Protein AF-0000000087125336 (afdb_homodimer)

Sequence (628 aa):
METSGNKIRKLEFLLAEALEHKADCIVTCGGIQSNHCRATAAVARMLGLDSYLLLRTNKPDEDPGLVGNVLFDRMLDANLIQMSRQEYGKYGSEAMIKRTCDRLKQEGRRPYAIPVGGSNGLGTWGYIQAIDEINSQLKDYDLPVTDIAFACGSGGTAAGIGLGSYLYAKAHPNSALNFDAKIPAHAYIVCDNDEYFHGYIDNKILPAMGAPSDISSRQFLQITNAQGTGYARSTKQELEYIYNVSRTTGVLMDPVYSGKALFHLIRELNDAPEKFVGKTILFVHTGGQFGMYDKVDALQEVIRQDQVNHFEMEMETSGNKIRKLEFLLAEALEHKADCIVTCGGIQSNHCRATAAVARMLGLDSYLLLRTNKPDEDPGLVGNVLFDRMLDANLIQMSRQEYGKYGSEAMIKRTCDRLKQEGRRPYAIPVGGSNGLGTWGYIQAIDEINSQLKDYDLPVTDIAFACGSGGTAAGIGLGSYLYAKAHPNSALNFDAKIPAHAYIVCDNDEYFHGYIDNKILPAMGAPSDISSRQFLQITNAQGTGYARSTKQELEYIYNVSRTTGVLMDPVYSGKALFHLIRELNDAPEKFVGKTILFVHTGGQFGMYDKVDALQEVIRQDQVNHFEME

Foldseek 3Di:
DQQDFQLVLLVVQQVVVCVVLVFQEEEEEEAPQDSNQSNNLVVCLVVNHEYEYEHEDQCQPDDPPCAQSNVSCVVSPHHYHYDYPVVCVVQPRVRVSVVVCVVVVVVVGGYRYAYYSSAFQRSLVSLLVVLVVVVVVCVVVVPLAQAEFWEDEPQSNQLNPQVSLVVVCVVPVPHSPHLPPHQRYEYEYQDDDDVVNQCCSLPTHCVRNVHDNPDGSVSHYHYDYQNVVHALDADLVLLLQQVVCCVVPVDHAASGTLSSRVVVVVVCCVVPVVVAVPHHYHYDRRDSRSSVRVCVVSNVVNDDDVVDDDDDPD/DQQDFQLVLLVVQQVVVCVVLVFQAEEEEEAPQDSNQSNNLVVCLVVNHEYEYEHEDQCQPDDPPCAQSNVSCVVSPHHYHYDYPVVCVVQPRVRVRVVVCVVVVVVVGGYRYAYYSSAFQRSLVSLLVVLVVVVVVCVVVVPLAQAEFWEDEPQSNQLNPQVSLVVVCVVPVPHSPHLPPHQRYEYEYQDDDDVVNQCCSLPTHCVRNVHDNPDGSVSHYDYHYQNVVHALDADLVLLLQQVVCCVVPVDHAASGTLSSRVVVVVVCCVVPVVVAVPHHYHYDRRDSRSSVRVCVVSNVVNDDDVVDDDDDPD

Secondary structure (DSSP, 8-state):
-TT-SSTHHHHHHHHHHHHHTT-SEEEEEEETT-HHHHHHHHHHHHTT-EEEEEEE-S-TTS---S-THHHHHHHTT-EEEEE-HHHHHHH-HHHHHHHHHHHHHHTT--EEE--GGG-SHHHHHHHHHHHHHHHHHHHHHT----EEEEEESSSHHHHHHHHHHHHHHHH-TT-SS--SSS--EEEEESSS-HHHHHHHIIIIIHHHHT--TT--GGGT-EEEE--TTSTT---HHHHHHHHHHHHHHS----TTTHHHHHHHHHHHHHH-GGGGTT--EEE-----GGGGGGGHHHHHTTS-STTEEE----/-TT-SSHHHHHHHHHHHHHHTT-SEEEEEEETT-HHHHHHHHHHHHTT-EEEEEEE-S-TTS---S-THHHHHHHTT-EEEEE-HHHHHHH-HHHHHHHHHHHHHHTT--EEE--GGG-SHHHHHHHHHHHHHHHHHHHHHT----EEEEEESSSHHHHHHHHHHHHHHHH-TT-SS--SSS--EEEEESSS-HHHHHHHIIIIIHHHHT--TT--GGGT-EEEE--TTSTT---HHHHHHHHHHHHHHS----TTTHHHHHHHHHHHHHH-GGGGTT--EEE-----GGGGGGGHHHHHTTS-STTEEE----

InterPro domains:
  IPR001926 Tryptophan synthase beta chain-like, PALP domain [PF00291] (3-287)
  IPR027278 1-aminocyclopropane-1-carboxylate deaminase/D-cysteine desulfhydrase [PIRSF006278] (2-305)
  IPR027278 1-aminocyclopropane-1-carboxylate deaminase/D-cysteine desulfhydrase [PTHR43780] (1-302)
  IPR036052 Tryptophan synthase beta chain-like, PALP domain superfamily [G3DSA:3.40.50.1100] (2-290)
  IPR036052 Tryptophan synthase beta chain-like, PALP domain superfamily [G3DSA:3.40.50.1100] (6-116)
  IPR036052 Tryptophan synthase beta chain-like, PALP domain superfamily [SSF53686] (3-293)

Nearest PDB structures (foldseek):
  7ysk-assembly1_B  TM=8.934E-01  e=4.212E-24  Pectobacterium atrosepticum SCRI1043
  7ysl-assembly1_B  TM=8.784E-01  e=4.755E-24  Pectobacterium atrosepticum SCRI1043
  4d9f-assembly2_C  TM=8.718E-01  e=2.294E-22  Salmonella enterica subsp. enterica serovar Typhimurium
  1tzm-assembly1_C  TM=8.442E-01  e=1.409E-19  Pseudomonas sp. ACP
  1tzk-assembly1_C  TM=8.545E-01  e=8.159E-19  Pseudomonas sp. ACP

Solvent-accessible surface area (backbone atoms only — not comparable to full-atom values): 31850 Å² total; per-residue (Å²): 115,64,51,62,47,53,51,48,44,20,43,57,48,47,50,53,50,32,54,74,69,63,38,51,26,37,34,36,39,40,48,59,58,24,61,44,49,25,28,48,26,28,54,30,18,55,70,72,26,44,30,38,35,38,22,35,33,97,56,40,89,48,82,80,68,59,46,38,32,32,35,53,29,52,43,32,57,26,32,37,29,21,30,36,59,66,56,44,70,72,60,32,69,68,52,51,49,50,52,52,41,51,54,40,40,76,72,72,47,40,60,34,82,38,57,50,65,40,35,38,25,65,15,19,49,30,27,35,51,46,37,55,50,49,51,52,49,32,60,76,66,69,52,75,43,33,29,40,36,33,40,26,79,58,41,21,64,43,47,10,43,18,52,31,46,48,53,48,24,71,74,33,79,84,44,58,43,45,66,85,88,46,60,35,26,38,31,22,26,24,54,91,50,61,68,56,47,47,47,45,35,49,70,48,23,38,54,63,60,65,50,64,86,88,62,49,51,79,68,26,44,39,71,42,90,33,26,83,86,30,66,79,40,73,51,71,66,55,52,44,49,36,40,47,46,10,46,65,50,34,50,80,52,8,64,51,40,36,27,31,24,50,52,46,50,51,49,45,48,71,76,42,45,79,80,51,66,94,58,35,74,44,71,55,77,52,45,46,59,47,46,44,57,74,40,40,76,65,45,62,74,62,49,77,69,85,36,62,44,64,66,70,95,124,116,64,53,60,46,53,50,48,43,20,45,57,48,47,51,53,50,31,54,74,70,61,38,52,26,38,35,37,38,40,48,61,59,23,61,44,48,24,28,47,27,27,54,29,17,56,70,72,27,45,31,38,37,38,23,35,33,96,53,42,89,49,84,81,69,60,47,38,33,31,32,54,28,52,43,31,58,28,32,37,28,22,30,35,61,66,55,47,70,72,59,33,69,69,53,52,49,50,53,51,41,52,52,40,40,74,72,74,46,40,60,33,83,41,56,51,66,40,35,39,25,64,15,20,51,29,28,36,51,45,39,54,50,50,52,51,49,31,60,75,65,68,52,75,44,33,27,40,34,32,41,27,78,57,42,22,63,44,47,11,45,18,50,31,45,47,53,47,24,72,74,33,78,84,42,56,43,45,65,86,88,43,58,35,26,37,31,22,24,23,54,92,50,61,68,56,45,46,48,44,36,48,70,48,25,37,54,63,61,65,49,63,87,87,62,50,49,78,69,25,45,39,69,41,89,32,26,85,87,30,66,82,41,72,52,72,67,56,51,42,49,36,41,49,45,10,44,64,49,35,51,79,52,7,64,51,41,36,26,30,25,51,54,47,50,52,48,43,48,68,76,42,43,78,81,50,66,94,56,34,72,43,72,54,78,51,47,46,61,47,46,42,58,74,38,41,76,66,45,60,75,60,50,78,70,83,36,63,44,63,65,69,94,125

Radius of gyration: 25.59 Å; Cα contacts (8 Å, |Δi|>4): 1234; chains: 2; bounding box: 62×72×63 Å

pLDDT: mean 95.14, std 4.06, range [75.38, 98.88]

Structure (mmCIF, N/CA/C/O backbone):
data_AF-0000000087125336-model_v1
#
loop_
_entity.id
_entity.type
_entity.pdbx_description
1 polymer 'Tryptophan synthase beta chain-like PALP domain-containing protein'
#
loop_
_atom_site.group_PDB
_atom_site.id
_atom_site.type_symbol
_atom_site.label_atom_id
_atom_site.label_alt_id
_atom_site.label_comp_id
_atom_site.label_asym_id
_atom_site.label_entity_id
_atom_site.label_seq_id
_atom_site.pdbx_PDB_ins_code
_atom_site.Cartn_x
_atom_site.Cartn_y
_atom_site.Cartn_z
_atom_site.occupancy
_atom_site.B_iso_or_equiv
_atom_site.auth_seq_id
_atom_site.auth_comp_id
_atom_site.auth_asym_id
_atom_site.auth_atom_id
_atom_site.pdbx_PDB_model_num
ATOM 1 N N . MET A 1 1 ? 5.145 -0.164 1.237 1 75.44 1 MET A N 1
ATOM 2 C CA . MET A 1 1 ? 4.195 -0.16 0.129 1 75.44 1 MET A CA 1
ATOM 3 C C . MET A 1 1 ? 4.789 -0.847 -1.098 1 75.44 1 MET A C 1
ATOM 5 O O . MET A 1 1 ? 4.133 -1.678 -1.727 1 75.44 1 MET A O 1
ATOM 9 N N . GLU A 1 2 ? 6.043 -0.709 -1.263 1 76.56 2 GLU A N 1
ATOM 10 C CA . GLU A 1 2 ? 6.707 -1.238 -2.451 1 76.56 2 GLU A CA 1
ATOM 11 C C . GLU A 1 2 ? 6.684 -2.764 -2.465 1 76.56 2 GLU A C 1
ATOM 13 O O . GLU A 1 2 ? 6.566 -3.379 -3.527 1 76.56 2 GLU A O 1
ATOM 18 N N . THR A 1 3 ? 6.668 -3.287 -1.229 1 79.38 3 THR A N 1
ATOM 19 C CA . THR A 1 3 ? 6.738 -4.742 -1.14 1 79.38 3 THR A CA 1
ATOM 20 C C . THR A 1 3 ? 5.391 -5.324 -0.725 1 79.38 3 THR A C 1
ATOM 22 O O . THR A 1 3 ? 5.316 -6.465 -0.263 1 79.38 3 THR A O 1
ATOM 25 N N . SER A 1 4 ? 4.418 -4.527 -0.866 1 80.62 4 SER A N 1
ATOM 26 C CA . SER A 1 4 ? 3.105 -4.977 -0.412 1 80.62 4 SER A CA 1
ATOM 27 C C . SER A 1 4 ? 2.658 -6.227 -1.164 1 80.62 4 SER A C 1
ATOM 29 O O . SER A 1 4 ? 3.084 -6.461 -2.297 1 80.62 4 SER A O 1
ATOM 31 N N . GLY A 1 5 ? 1.872 -7.031 -0.489 1 80.88 5 GLY A N 1
ATOM 32 C CA . GLY A 1 5 ? 1.334 -8.25 -1.074 1 80.88 5 GLY A CA 1
ATOM 33 C C . GLY A 1 5 ? 2.012 -9.508 -0.565 1 80.88 5 GLY A C 1
ATOM 34 O O . GLY A 1 5 ? 2.76 -9.461 0.415 1 80.88 5 GLY A O 1
ATOM 35 N N . ASN A 1 6 ? 1.763 -10.523 -1.231 1 87.81 6 ASN A N 1
ATOM 36 C CA . ASN A 1 6 ? 2.143 -11.836 -0.717 1 87.81 6 ASN A CA 1
ATOM 37 C C . ASN A 1 6 ? 3.475 -12.297 -1.299 1 87.81 6 ASN A C 1
ATOM 39 O O . ASN A 1 6 ? 4.074 -13.25 -0.801 1 87.81 6 ASN A O 1
ATOM 43 N N . LYS A 1 7 ? 3.971 -11.539 -2.238 1 91.5 7 LYS A N 1
ATOM 44 C CA . LYS A 1 7 ? 5.133 -12.023 -2.977 1 91.5 7 LYS A CA 1
ATOM 45 C C . LYS A 1 7 ? 6.398 -11.945 -2.129 1 91.5 7 LYS A C 1
ATOM 47 O O . LYS A 1 7 ? 7.363 -12.68 -2.373 1 91.5 7 LYS A O 1
ATOM 52 N N . ILE A 1 8 ? 6.367 -11.125 -1.152 1 94.5 8 ILE A N 1
ATOM 53 C CA . ILE A 1 8 ? 7.531 -10.914 -0.298 1 94.5 8 ILE A CA 1
ATOM 54 C C . ILE A 1 8 ? 7.844 -12.195 0.467 1 94.5 8 ILE A C 1
ATOM 56 O O . ILE A 1 8 ? 9 -12.469 0.794 1 94.5 8 ILE A O 1
ATOM 60 N N . ARG A 1 9 ? 6.887 -13 0.737 1 96.88 9 ARG A N 1
ATOM 61 C CA . ARG A 1 9 ? 7.078 -14.234 1.497 1 96.88 9 ARG A CA 1
ATOM 62 C C . ARG A 1 9 ? 8.016 -15.188 0.765 1 96.88 9 ARG A C 1
ATOM 64 O O . ARG A 1 9 ? 8.836 -15.859 1.39 1 96.88 9 ARG A O 1
ATOM 71 N N . LYS A 1 10 ? 7.879 -15.25 -0.592 1 98 10 LYS A N 1
ATOM 72 C CA . LYS A 1 10 ? 8.75 -16.109 -1.389 1 98 10 LYS A CA 1
ATOM 73 C C . LYS A 1 10 ? 10.109 -15.438 -1.624 1 98 10 LYS A C 1
ATOM 75 O O . LYS A 1 10 ? 11.141 -16.109 -1.583 1 98 10 LYS A O 1
ATOM 80 N N . LEU A 1 11 ? 10.07 -14.156 -1.799 1 98.12 11 LEU A N 1
ATOM 81 C CA . LEU A 1 11 ? 11.266 -13.406 -2.156 1 98.12 11 LEU A CA 1
ATOM 82 C C . LEU A 1 11 ? 12.273 -13.406 -1.011 1 98.12 11 LEU A C 1
ATOM 84 O O . LEU A 1 11 ? 13.477 -13.305 -1.239 1 98.12 11 LEU A O 1
ATOM 88 N N . GLU A 1 12 ? 11.781 -13.516 0.256 1 97.56 12 GLU A N 1
ATOM 89 C CA . GLU A 1 12 ? 12.688 -13.578 1.398 1 97.56 12 GLU A CA 1
ATOM 90 C C . GLU A 1 12 ? 13.695 -14.711 1.243 1 97.56 12 GLU A C 1
ATOM 92 O O . GLU A 1 12 ? 14.891 -14.531 1.491 1 97.56 12 GLU A O 1
ATOM 97 N N . PHE A 1 13 ? 13.305 -15.828 0.784 1 98.31 13 PHE A N 1
ATOM 98 C CA . PHE A 1 13 ? 14.172 -16.984 0.615 1 98.31 13 PHE A CA 1
ATOM 99 C C . PHE A 1 13 ? 14.984 -16.875 -0.665 1 98.31 13 PHE A C 1
ATOM 101 O O . PHE A 1 13 ? 16.188 -17.172 -0.671 1 98.31 13 PHE A O 1
ATOM 108 N N . LEU A 1 14 ? 14.344 -16.453 -1.692 1 98.69 14 LEU A N 1
ATOM 109 C CA . LEU A 1 14 ? 14.992 -16.406 -3 1 98.69 14 LEU A CA 1
ATOM 110 C C . LEU A 1 14 ? 16.141 -15.391 -3.008 1 98.69 14 LEU A C 1
ATOM 112 O O . LEU A 1 14 ? 17.219 -15.68 -3.52 1 98.69 14 LEU A O 1
ATOM 116 N N . LEU A 1 15 ? 15.906 -14.234 -2.408 1 98.38 15 LEU A N 1
ATOM 117 C CA . LEU A 1 15 ? 16.938 -13.211 -2.438 1 98.38 15 LEU A CA 1
ATOM 118 C C . LEU A 1 15 ? 18.047 -13.523 -1.427 1 98.38 15 LEU A C 1
ATOM 120 O O . LEU A 1 15 ? 19.188 -13.109 -1.604 1 98.38 15 LEU A O 1
ATOM 124 N N . ALA A 1 16 ? 17.703 -14.234 -0.316 1 98.44 16 ALA A N 1
ATOM 125 C CA . ALA A 1 16 ? 18.766 -14.734 0.553 1 98.44 16 ALA A CA 1
ATOM 126 C C . ALA A 1 16 ? 19.734 -15.625 -0.222 1 98.44 16 ALA A C 1
ATOM 128 O O . ALA A 1 16 ? 20.953 -15.516 -0.062 1 98.44 16 ALA A O 1
ATOM 129 N N . GLU A 1 17 ? 19.172 -16.5 -1.052 1 98.62 17 GLU A N 1
ATOM 130 C CA . GLU A 1 17 ? 20.016 -17.359 -1.874 1 98.62 17 GLU A CA 1
ATOM 131 C C . GLU A 1 17 ? 20.812 -16.531 -2.895 1 98.62 17 GLU A C 1
ATOM 133 O O . GLU A 1 17 ? 21.984 -16.828 -3.154 1 98.62 17 GLU A O 1
ATOM 138 N N . ALA A 1 18 ? 20.141 -15.562 -3.498 1 98.75 18 ALA A N 1
ATOM 139 C CA . ALA A 1 18 ? 20.828 -14.703 -4.453 1 98.75 18 ALA A CA 1
ATOM 140 C C . ALA A 1 18 ? 22.062 -14.062 -3.83 1 98.75 18 ALA A C 1
ATOM 142 O O . ALA A 1 18 ? 23.125 -14.016 -4.453 1 98.75 18 ALA A O 1
ATOM 143 N N . LEU A 1 19 ? 21.953 -13.578 -2.613 1 98.56 19 LEU A N 1
ATOM 144 C CA . LEU A 1 19 ? 23.062 -12.969 -1.905 1 98.56 19 LEU A CA 1
ATOM 145 C C . LEU A 1 19 ? 24.156 -13.992 -1.618 1 98.56 19 LEU A C 1
ATOM 147 O O . LEU A 1 19 ? 25.344 -13.688 -1.73 1 98.56 19 LEU A O 1
ATOM 151 N N . GLU A 1 20 ? 23.734 -15.172 -1.21 1 98.44 20 GLU A N 1
ATOM 152 C CA . GLU A 1 20 ? 24.688 -16.25 -0.956 1 98.44 20 GLU A CA 1
ATOM 153 C C . GLU A 1 20 ? 25.5 -16.562 -2.203 1 98.44 20 GLU A C 1
ATOM 155 O O . GLU A 1 20 ? 26.688 -16.891 -2.107 1 98.44 20 GLU A O 1
ATOM 160 N N . HIS A 1 21 ? 24.875 -16.453 -3.352 1 98.25 21 HIS A N 1
ATOM 161 C CA . HIS A 1 21 ? 25.531 -16.719 -4.629 1 98.25 21 HIS A CA 1
ATOM 162 C C . HIS A 1 21 ? 26.297 -15.492 -5.121 1 98.25 21 HIS A C 1
ATOM 164 O O . HIS A 1 21 ? 26.859 -15.508 -6.223 1 98.25 21 HIS A O 1
ATOM 170 N N . LYS A 1 22 ? 26.281 -14.391 -4.352 1 98.44 22 LYS A N 1
ATOM 171 C CA . LYS A 1 22 ? 26.969 -13.141 -4.664 1 98.44 22 LYS A CA 1
ATOM 172 C C . LYS A 1 22 ? 26.469 -12.547 -5.977 1 98.44 22 LYS A C 1
ATOM 174 O O . LYS A 1 22 ? 27.25 -12.016 -6.766 1 98.44 22 LYS A O 1
ATOM 179 N N . ALA A 1 23 ? 25.156 -12.75 -6.219 1 98.81 23 ALA A N 1
ATOM 180 C CA . ALA A 1 23 ? 24.547 -12.148 -7.398 1 98.81 23 ALA A CA 1
ATOM 181 C C . ALA A 1 23 ? 24.609 -10.625 -7.336 1 98.81 23 ALA A C 1
ATOM 183 O O . ALA A 1 23 ? 24.609 -10.039 -6.246 1 98.81 23 ALA A O 1
ATOM 184 N N . ASP A 1 24 ? 24.672 -9.992 -8.555 1 98.81 24 ASP A N 1
ATOM 185 C CA . ASP A 1 24 ? 24.641 -8.531 -8.562 1 98.81 24 ASP A CA 1
ATOM 186 C C . ASP A 1 24 ? 23.375 -8.016 -9.266 1 98.81 24 ASP A C 1
ATOM 188 O O . ASP A 1 24 ? 23.141 -6.809 -9.328 1 98.81 24 ASP A O 1
ATOM 192 N N . CYS A 1 25 ? 22.594 -8.961 -9.797 1 98.81 25 CYS A N 1
ATOM 193 C CA . CYS A 1 25 ? 21.312 -8.586 -10.383 1 98.81 25 CYS A CA 1
ATOM 194 C C . CYS A 1 25 ? 20.359 -9.773 -10.398 1 98.81 25 CYS A C 1
ATOM 196 O O . CYS A 1 25 ? 20.781 -10.922 -10.281 1 98.81 25 CYS A O 1
ATOM 198 N N . ILE A 1 26 ? 19.094 -9.453 -10.469 1 98.88 26 ILE A N 1
ATOM 199 C CA . ILE A 1 26 ? 18.016 -10.445 -10.477 1 98.88 26 ILE A CA 1
ATOM 200 C C . ILE A 1 26 ? 17.297 -10.414 -11.828 1 98.88 26 ILE A C 1
ATOM 202 O O . ILE A 1 26 ? 17.047 -9.344 -12.383 1 98.88 26 ILE A O 1
ATOM 206 N N . VAL A 1 27 ? 16.984 -11.602 -12.414 1 98.88 27 VAL A N 1
ATOM 207 C CA . VAL A 1 27 ? 16.203 -11.734 -13.633 1 98.88 27 VAL A CA 1
ATOM 208 C C . VAL A 1 27 ? 14.914 -12.5 -13.344 1 98.88 27 VAL A C 1
ATOM 210 O O . VAL A 1 27 ? 14.953 -13.594 -12.773 1 98.88 27 VAL A O 1
ATOM 213 N N . THR A 1 28 ? 13.828 -11.914 -13.641 1 98.75 28 THR A N 1
ATOM 214 C CA . THR A 1 28 ? 12.555 -12.602 -13.461 1 98.75 28 THR A CA 1
ATOM 215 C C . THR A 1 28 ? 11.547 -12.156 -14.516 1 98.75 28 THR A C 1
ATOM 217 O O . THR A 1 28 ? 11.883 -11.391 -15.422 1 98.75 28 THR A O 1
ATOM 220 N N . CYS A 1 29 ? 10.32 -12.719 -14.484 1 97.94 29 CYS A N 1
ATOM 221 C CA . CYS A 1 29 ? 9.359 -12.461 -15.547 1 97.94 29 CYS A CA 1
ATOM 222 C C . CYS A 1 29 ? 7.941 -12.383 -14.984 1 97.94 29 CYS A C 1
ATOM 224 O O . CYS A 1 29 ? 7.676 -12.859 -13.883 1 97.94 29 CYS A O 1
ATOM 226 N N . GLY A 1 30 ? 7.062 -11.742 -15.711 1 97.12 30 GLY A N 1
ATOM 227 C CA . GLY A 1 30 ? 5.648 -11.609 -15.391 1 97.12 30 GLY A CA 1
ATOM 228 C C . GLY A 1 30 ? 4.887 -10.766 -16.406 1 97.12 30 GLY A C 1
ATOM 229 O O . GLY A 1 30 ? 5.414 -10.438 -17.469 1 97.12 30 GLY A O 1
ATOM 230 N N . GLY A 1 31 ? 3.617 -10.539 -16.125 1 96.06 31 GLY A N 1
ATOM 231 C CA . GLY A 1 31 ? 2.869 -9.578 -16.922 1 96.06 31 GLY A CA 1
ATOM 232 C C . GLY A 1 31 ? 3.297 -8.141 -16.672 1 96.06 31 GLY A C 1
ATOM 233 O O . GLY A 1 31 ? 3.994 -7.852 -15.703 1 96.06 31 GLY A O 1
ATOM 234 N N . ILE A 1 32 ? 2.854 -7.254 -17.5 1 96.88 32 ILE A N 1
ATOM 235 C CA . ILE A 1 32 ? 3.254 -5.852 -17.438 1 96.88 32 ILE A CA 1
ATOM 236 C C . ILE A 1 32 ? 2.854 -5.258 -16.094 1 96.88 32 ILE A C 1
ATOM 238 O O . ILE A 1 32 ? 3.537 -4.379 -15.562 1 96.88 32 ILE A O 1
ATOM 242 N N . GLN A 1 33 ? 1.795 -5.789 -15.438 1 96.5 33 GLN A N 1
ATOM 243 C CA . GLN A 1 33 ? 1.33 -5.309 -14.141 1 96.5 33 GLN A CA 1
ATOM 244 C C . GLN A 1 33 ? 1.644 -6.316 -13.039 1 96.5 33 GLN A C 1
ATOM 246 O O . GLN A 1 33 ? 0.897 -6.43 -12.062 1 96.5 33 GLN A O 1
ATOM 251 N N . SER A 1 34 ? 2.736 -7.02 -13.188 1 96.62 34 SER A N 1
ATOM 252 C CA . SER A 1 34 ? 3.08 -8.102 -12.266 1 96.62 34 SER A CA 1
ATOM 253 C C . SER A 1 34 ? 3.42 -7.562 -10.883 1 96.62 34 SER A C 1
ATOM 255 O O . SER A 1 34 ? 4.379 -6.801 -10.727 1 96.62 34 SER A O 1
ATOM 257 N N . ASN A 1 35 ? 2.666 -8.086 -9.859 1 96.5 35 ASN A N 1
ATOM 258 C CA . ASN A 1 35 ? 3.01 -7.809 -8.469 1 96.5 35 ASN A CA 1
ATOM 259 C C . ASN A 1 35 ? 4.371 -8.391 -8.102 1 96.5 35 ASN A C 1
ATOM 261 O O . ASN A 1 35 ? 5.133 -7.773 -7.355 1 96.5 35 ASN A O 1
ATOM 265 N N . HIS A 1 36 ? 4.672 -9.523 -8.602 1 97.62 36 HIS A N 1
ATOM 266 C CA . HIS A 1 36 ? 5.93 -10.211 -8.344 1 97.62 36 HIS A CA 1
ATOM 267 C C . HIS A 1 36 ? 7.117 -9.398 -8.828 1 97.62 36 HIS A C 1
ATOM 269 O O . HIS A 1 36 ? 8.102 -9.227 -8.109 1 97.62 36 HIS A O 1
ATOM 275 N N . CYS A 1 37 ? 7.008 -8.898 -10.055 1 98.25 37 CYS A N 1
ATOM 276 C CA . CYS A 1 37 ? 8.109 -8.133 -10.633 1 98.25 37 CYS A CA 1
ATOM 277 C C . CYS A 1 37 ? 8.328 -6.84 -9.852 1 98.25 37 CYS A C 1
ATOM 279 O O . CYS A 1 37 ? 9.469 -6.48 -9.555 1 98.25 37 CYS A O 1
ATOM 281 N N . ARG A 1 38 ? 7.25 -6.207 -9.477 1 97.69 38 ARG A N 1
ATOM 282 C CA . ARG A 1 38 ? 7.355 -4.996 -8.664 1 97.69 38 ARG A CA 1
ATOM 283 C C . ARG A 1 38 ? 8.039 -5.289 -7.336 1 97.69 38 ARG A C 1
ATOM 285 O O . ARG A 1 38 ? 8.969 -4.578 -6.938 1 97.69 38 ARG A O 1
ATOM 292 N N . ALA A 1 39 ? 7.574 -6.285 -6.664 1 97.81 39 ALA A N 1
ATOM 293 C CA . ALA A 1 39 ? 8.148 -6.645 -5.371 1 97.81 39 ALA A CA 1
ATOM 294 C C . ALA A 1 39 ? 9.617 -7.031 -5.512 1 97.81 39 ALA A C 1
ATOM 296 O O . ALA A 1 39 ? 10.445 -6.676 -4.668 1 97.81 39 ALA A O 1
ATOM 297 N N . THR A 1 40 ? 9.914 -7.762 -6.594 1 98.62 40 THR A N 1
ATOM 298 C CA . THR A 1 40 ? 11.297 -8.164 -6.848 1 98.62 40 THR A CA 1
ATOM 299 C C . THR A 1 40 ? 12.188 -6.945 -7.055 1 98.62 40 THR A C 1
ATOM 301 O O . THR A 1 40 ? 13.273 -6.855 -6.477 1 98.62 40 THR A O 1
ATOM 304 N N . ALA A 1 41 ? 11.703 -6.016 -7.848 1 98.25 41 ALA A N 1
ATOM 305 C CA . ALA A 1 41 ? 12.477 -4.793 -8.086 1 98.25 41 ALA A CA 1
ATOM 306 C C . ALA A 1 41 ? 12.734 -4.047 -6.777 1 98.25 41 ALA A C 1
ATOM 308 O O . ALA A 1 41 ? 13.844 -3.566 -6.543 1 98.25 41 ALA A O 1
ATOM 309 N N . ALA A 1 42 ? 11.727 -3.998 -5.961 1 97.38 42 ALA A N 1
ATOM 310 C CA . ALA A 1 42 ? 11.836 -3.273 -4.699 1 97.38 42 ALA A CA 1
ATOM 311 C C . ALA A 1 42 ? 12.867 -3.92 -3.783 1 97.38 42 ALA A C 1
ATOM 313 O O . ALA A 1 42 ? 13.789 -3.252 -3.311 1 97.38 42 ALA A O 1
ATOM 314 N N . VAL A 1 43 ? 12.781 -5.219 -3.561 1 97.62 43 VAL A N 1
ATOM 315 C CA . VAL A 1 43 ? 13.672 -5.906 -2.631 1 97.62 43 VAL A CA 1
ATOM 316 C C . VAL A 1 43 ? 15.094 -5.926 -3.191 1 97.62 43 VAL A C 1
ATOM 318 O O . VAL A 1 43 ? 16.062 -5.77 -2.445 1 97.62 43 VAL A O 1
ATOM 321 N N . ALA A 1 44 ? 15.148 -6.141 -4.48 1 98.25 44 ALA A N 1
ATOM 322 C CA . ALA A 1 44 ? 16.469 -6.109 -5.105 1 98.25 44 ALA A CA 1
ATOM 323 C C . ALA A 1 44 ? 17.156 -4.773 -4.855 1 98.25 44 ALA A C 1
ATOM 325 O O . ALA A 1 44 ? 18.312 -4.734 -4.418 1 98.25 44 ALA A O 1
ATOM 326 N N . ARG A 1 45 ? 16.453 -3.684 -5.07 1 97.81 45 ARG A N 1
ATOM 327 C CA . ARG A 1 45 ? 17.047 -2.357 -4.879 1 97.81 45 ARG A CA 1
ATOM 328 C C . ARG A 1 45 ? 17.438 -2.143 -3.422 1 97.81 45 ARG A C 1
ATOM 330 O O . ARG A 1 45 ? 18.516 -1.6 -3.139 1 97.81 45 ARG A O 1
ATOM 337 N N . MET A 1 46 ? 16.688 -2.588 -2.525 1 96.88 46 MET A N 1
ATOM 338 C CA . MET A 1 46 ? 16.984 -2.471 -1.102 1 96.88 46 MET A CA 1
ATOM 339 C C . MET A 1 46 ? 18.281 -3.203 -0.753 1 96.88 46 MET A C 1
ATOM 341 O O . MET A 1 46 ? 18.984 -2.809 0.17 1 96.88 46 MET A O 1
ATOM 345 N N . LEU A 1 47 ? 18.547 -4.215 -1.495 1 97.5 47 LEU A N 1
ATOM 346 C CA . LEU A 1 47 ? 19.719 -5.051 -1.222 1 97.5 47 LEU A CA 1
ATOM 347 C C . LEU A 1 47 ? 20.891 -4.633 -2.084 1 97.5 47 LEU A C 1
ATOM 349 O O . LEU A 1 47 ? 21.953 -5.281 -2.059 1 97.5 47 LEU A O 1
ATOM 353 N N . GLY A 1 48 ? 20.688 -3.613 -2.9 1 97.5 48 GLY A N 1
ATOM 354 C CA . GLY A 1 48 ? 21.781 -3.105 -3.732 1 97.5 48 GLY A CA 1
ATOM 355 C C . GLY A 1 48 ? 21.953 -3.891 -5.016 1 97.5 48 GLY A C 1
ATOM 356 O O . GLY A 1 48 ? 23.047 -3.887 -5.602 1 97.5 48 GLY A O 1
ATOM 357 N N . LEU A 1 49 ? 20.938 -4.617 -5.457 1 98.5 49 LEU A N 1
ATOM 358 C CA . LEU A 1 49 ? 20.984 -5.414 -6.68 1 98.5 49 LEU A CA 1
ATOM 359 C C . LEU A 1 49 ? 20.188 -4.738 -7.793 1 98.5 49 LEU A C 1
ATOM 361 O O . LEU A 1 49 ? 19.188 -4.07 -7.527 1 98.5 49 LEU A O 1
ATOM 365 N N . ASP A 1 50 ? 20.578 -4.949 -9.039 1 98.5 50 ASP A N 1
ATOM 366 C CA . ASP A 1 50 ? 19.766 -4.535 -10.18 1 98.5 50 ASP A CA 1
ATOM 367 C C . ASP A 1 50 ? 18.703 -5.578 -10.5 1 98.5 50 ASP A C 1
ATOM 369 O O . ASP A 1 50 ? 18.781 -6.719 -10.047 1 98.5 50 ASP A O 1
ATOM 373 N N . SER A 1 51 ? 17.703 -5.141 -11.195 1 98.69 51 SER A N 1
ATOM 374 C CA . SER A 1 51 ? 16.672 -6.094 -11.594 1 98.69 51 SER A CA 1
ATOM 375 C C . SER A 1 51 ? 16.359 -5.98 -13.086 1 98.69 51 SER A C 1
ATOM 377 O O . SER A 1 51 ? 16.375 -4.879 -13.641 1 98.69 51 SER A O 1
ATOM 379 N N . TYR A 1 52 ? 16.203 -7.074 -13.703 1 98.88 52 TYR A N 1
ATOM 380 C CA . TYR A 1 52 ? 15.758 -7.242 -15.078 1 98.88 52 TYR A CA 1
ATOM 381 C C . TYR A 1 52 ? 14.422 -7.977 -15.125 1 98.88 52 TYR A C 1
ATOM 383 O O . TYR A 1 52 ? 14.344 -9.156 -14.781 1 98.88 52 TYR A O 1
ATOM 391 N N . LEU A 1 53 ? 13.438 -7.258 -15.539 1 98.81 53 LEU A N 1
ATOM 392 C CA . LEU A 1 53 ? 12.07 -7.77 -15.531 1 98.81 53 LEU A CA 1
ATOM 393 C C . LEU A 1 53 ? 11.586 -8.047 -16.953 1 98.81 53 LEU A C 1
ATOM 395 O O . LEU A 1 53 ? 11.406 -7.121 -17.734 1 98.81 53 LEU A O 1
ATOM 399 N N . LEU A 1 54 ? 11.445 -9.305 -17.281 1 98.62 54 LEU A N 1
ATOM 400 C CA . LEU A 1 54 ? 10.805 -9.688 -18.547 1 98.62 54 LEU A CA 1
ATOM 401 C C . LEU A 1 54 ? 9.289 -9.562 -18.422 1 98.62 54 LEU A C 1
ATOM 403 O O . LEU A 1 54 ? 8.648 -10.359 -17.734 1 98.62 54 LEU A O 1
ATOM 407 N N . LEU A 1 55 ? 8.703 -8.586 -19.156 1 98.25 55 LEU A N 1
ATOM 408 C CA . LEU A 1 55 ? 7.297 -8.242 -18.953 1 98.25 55 LEU A CA 1
ATOM 409 C C . LEU A 1 55 ? 6.488 -8.5 -20.219 1 98.25 55 LEU A C 1
ATOM 411 O O . LEU A 1 55 ? 6.715 -7.859 -21.25 1 98.25 55 LEU A O 1
ATOM 415 N N . ARG A 1 56 ? 5.582 -9.375 -20.109 1 97.06 56 ARG A N 1
ATOM 416 C CA . ARG A 1 56 ? 4.664 -9.664 -21.203 1 97.06 56 ARG A CA 1
ATOM 417 C C . ARG A 1 56 ? 3.59 -8.594 -21.328 1 97.06 56 ARG A C 1
ATOM 419 O O . ARG A 1 56 ? 2.996 -8.188 -20.328 1 97.06 56 ARG A O 1
ATOM 426 N N . THR A 1 57 ? 3.312 -8.141 -22.516 1 95.62 57 THR A N 1
ATOM 427 C CA . THR A 1 57 ? 2.34 -7.082 -22.766 1 95.62 57 THR A CA 1
ATOM 428 C C . THR A 1 57 ? 1.748 -7.199 -24.172 1 95.62 57 THR A C 1
ATOM 430 O O . THR A 1 57 ? 2.32 -7.863 -25.031 1 95.62 57 THR A O 1
ATOM 433 N N . ASN A 1 58 ? 0.561 -6.625 -24.328 1 92.31 58 ASN A N 1
ATOM 434 C CA . ASN A 1 58 ? -0.069 -6.574 -25.656 1 92.31 58 ASN A CA 1
ATOM 435 C C . ASN A 1 58 ? 0.543 -5.484 -26.516 1 92.31 58 ASN A C 1
ATOM 437 O O . ASN A 1 58 ? 0.329 -5.461 -27.734 1 92.31 58 ASN A O 1
ATOM 441 N N . LYS A 1 59 ? 1.327 -4.512 -25.984 1 93.38 59 LYS A N 1
ATOM 442 C CA . LYS A 1 59 ? 1.959 -3.404 -26.703 1 93.38 59 LYS A CA 1
ATOM 443 C C . LYS A 1 59 ? 3.461 -3.361 -26.422 1 93.38 59 LYS A C 1
ATOM 445 O O . LYS A 1 59 ? 3.969 -2.379 -25.875 1 93.38 59 LYS A O 1
ATOM 450 N N . PRO A 1 60 ? 4.184 -4.395 -26.859 1 94.06 60 PRO A N 1
ATOM 451 C CA . PRO A 1 60 ? 5.594 -4.52 -26.5 1 94.06 60 PRO A CA 1
ATOM 452 C C . PRO A 1 60 ? 6.461 -3.416 -27.094 1 94.06 60 PRO A C 1
ATOM 454 O O . PRO A 1 60 ? 7.59 -3.201 -26.641 1 94.06 60 PRO A O 1
ATOM 457 N N . ASP A 1 61 ? 5.934 -2.707 -28.141 1 92.94 61 ASP A N 1
ATOM 458 C CA . ASP A 1 61 ? 6.723 -1.688 -28.828 1 92.94 61 ASP A CA 1
ATOM 459 C C . ASP A 1 61 ? 6.387 -0.292 -28.297 1 92.94 61 ASP A C 1
ATOM 461 O O . ASP A 1 61 ? 6.957 0.701 -28.766 1 92.94 61 ASP A O 1
ATOM 465 N N . GLU A 1 62 ? 5.527 -0.223 -27.359 1 95.06 62 GLU A N 1
ATOM 466 C CA . GLU A 1 62 ? 5.125 1.063 -26.797 1 95.06 62 GLU A CA 1
ATOM 467 C C . GLU A 1 62 ? 5.695 1.257 -25.391 1 95.06 62 GLU A C 1
ATOM 469 O O . GLU A 1 62 ? 5.953 0.284 -24.688 1 95.06 62 GLU A O 1
ATOM 474 N N . ASP A 1 63 ? 5.93 2.502 -25.078 1 95.88 63 ASP A N 1
ATOM 475 C CA . ASP A 1 63 ? 6.277 2.814 -23.703 1 95.88 63 ASP A CA 1
ATOM 476 C C . ASP A 1 63 ? 5.137 2.449 -22.75 1 95.88 63 ASP A C 1
ATOM 478 O O . ASP A 1 63 ? 3.99 2.852 -22.969 1 95.88 63 ASP A O 1
ATOM 482 N N . PRO A 1 64 ? 5.453 1.681 -21.781 1 95.94 64 PRO A N 1
ATOM 483 C CA . PRO A 1 64 ? 4.379 1.219 -20.906 1 95.94 64 PRO A CA 1
ATOM 484 C C . PRO A 1 64 ? 3.889 2.305 -19.953 1 95.94 64 PRO A C 1
ATOM 486 O O . PRO A 1 64 ? 2.928 2.092 -19.203 1 95.94 64 PRO A O 1
ATOM 489 N N . GLY A 1 65 ? 4.582 3.486 -19.922 1 95.62 65 GLY A N 1
ATOM 490 C CA . GLY A 1 65 ? 4.176 4.578 -19.047 1 95.62 65 GLY A CA 1
ATOM 491 C C . GLY A 1 65 ? 4.434 4.293 -17.578 1 95.62 65 GLY A C 1
ATOM 492 O O . GLY A 1 65 ? 5.379 3.582 -17.234 1 95.62 65 GLY A O 1
ATOM 493 N N . LEU A 1 66 ? 3.717 5.027 -16.703 1 96.69 66 LEU A N 1
ATOM 494 C CA . LEU A 1 66 ? 3.822 4.902 -15.258 1 96.69 66 LEU A CA 1
ATOM 495 C C . LEU A 1 66 ? 2.475 4.551 -14.641 1 96.69 66 LEU A C 1
ATOM 497 O O . LEU A 1 66 ? 1.939 5.309 -13.828 1 96.69 66 LEU A O 1
ATOM 501 N N . VAL A 1 67 ? 2.01 3.346 -14.961 1 96.06 67 VAL A N 1
ATOM 502 C CA . VAL A 1 67 ? 0.692 2.898 -14.516 1 96.06 67 VAL A CA 1
ATOM 503 C C . VAL A 1 67 ? 0.841 1.729 -13.547 1 96.06 67 VAL A C 1
ATOM 505 O O . VAL A 1 67 ? 1.621 0.807 -13.789 1 96.06 67 VAL A O 1
ATOM 508 N N . GLY A 1 68 ? 0.111 1.811 -12.5 1 95.75 68 GLY A N 1
ATOM 509 C CA . GLY A 1 68 ? 0.074 0.688 -11.578 1 95.75 68 GLY A CA 1
ATOM 510 C C . GLY A 1 68 ? 1.449 0.257 -11.102 1 95.75 68 GLY A C 1
ATOM 511 O O . GLY A 1 68 ? 2.234 1.081 -10.633 1 95.75 68 GLY A O 1
ATOM 512 N N . ASN A 1 69 ? 1.759 -1.018 -11.273 1 97.12 69 ASN A N 1
ATOM 513 C CA . ASN A 1 69 ? 3.029 -1.577 -10.82 1 97.12 69 ASN A CA 1
ATOM 514 C C . ASN A 1 69 ? 4.203 -1.005 -11.609 1 97.12 69 ASN A C 1
ATOM 516 O O . ASN A 1 69 ? 5.312 -0.898 -11.086 1 97.12 69 ASN A O 1
ATOM 520 N N . VAL A 1 70 ? 3.965 -0.547 -12.828 1 97.75 70 VAL A N 1
ATOM 521 C CA . VAL A 1 70 ? 5.031 -0.082 -13.703 1 97.75 70 VAL A CA 1
ATOM 522 C C . VAL A 1 70 ? 5.668 1.177 -13.125 1 97.75 70 VAL A C 1
ATOM 524 O O . VAL A 1 70 ? 6.875 1.392 -13.266 1 97.75 70 VAL A O 1
ATOM 527 N N . LEU A 1 71 ? 4.852 1.971 -12.453 1 97.19 71 LEU A N 1
ATOM 528 C CA . LEU A 1 71 ? 5.395 3.156 -11.805 1 97.19 71 LEU A CA 1
ATOM 529 C C . LEU A 1 71 ? 6.512 2.779 -10.836 1 97.19 71 LEU A C 1
ATOM 531 O O . LEU A 1 71 ? 7.582 3.387 -10.844 1 97.19 71 LEU A O 1
ATOM 535 N N . PHE A 1 72 ? 6.316 1.765 -10.039 1 96.94 72 PHE A N 1
ATOM 536 C CA . PHE A 1 72 ? 7.305 1.315 -9.062 1 96.94 72 PHE A CA 1
ATOM 537 C C . PHE A 1 72 ? 8.523 0.72 -9.758 1 96.94 72 PHE A C 1
ATOM 539 O O . PHE A 1 72 ? 9.656 1.027 -9.398 1 96.94 72 PHE A O 1
ATOM 546 N N . ASP A 1 73 ? 8.211 -0.124 -10.758 1 97.88 73 ASP A N 1
ATOM 547 C CA . ASP A 1 73 ? 9.32 -0.73 -11.492 1 97.88 73 ASP A CA 1
ATOM 548 C C . ASP A 1 73 ? 10.289 0.333 -11.992 1 97.88 73 ASP A C 1
ATOM 550 O O . ASP A 1 73 ? 11.5 0.207 -11.812 1 97.88 73 ASP A O 1
ATOM 554 N N . ARG A 1 74 ? 9.719 1.355 -12.539 1 97.88 74 ARG A N 1
ATOM 555 C CA . ARG A 1 74 ? 10.547 2.367 -13.188 1 97.88 74 ARG A CA 1
ATOM 556 C C . ARG A 1 74 ? 11.188 3.293 -12.156 1 97.88 74 ARG A C 1
ATOM 558 O O . ARG A 1 74 ? 12.352 3.662 -12.289 1 97.88 74 ARG A O 1
ATOM 565 N N . MET A 1 75 ? 10.445 3.648 -11.141 1 97.44 75 MET A N 1
ATOM 566 C CA . MET A 1 75 ? 10.984 4.496 -10.078 1 97.44 75 MET A CA 1
ATOM 567 C C . MET A 1 75 ? 12.133 3.805 -9.352 1 97.44 75 MET A C 1
ATOM 569 O O . MET A 1 75 ? 13.055 4.465 -8.875 1 97.44 75 MET A O 1
ATOM 573 N N . LEU A 1 76 ? 12.109 2.479 -9.32 1 97.81 76 LEU A N 1
ATOM 574 C CA . LEU A 1 76 ? 13.125 1.7 -8.625 1 97.81 76 LEU A CA 1
ATOM 575 C C . LEU A 1 76 ? 14.289 1.363 -9.555 1 97.81 76 LEU A C 1
ATOM 577 O O . LEU A 1 76 ? 15.164 0.576 -9.195 1 97.81 76 LEU A O 1
ATOM 581 N N . ASP A 1 77 ? 14.203 1.845 -10.734 1 97.38 77 ASP A N 1
ATOM 582 C CA . ASP A 1 77 ? 15.266 1.761 -11.734 1 97.38 77 ASP A CA 1
ATOM 583 C C . ASP A 1 77 ? 15.43 0.331 -12.242 1 97.38 77 ASP A C 1
ATOM 585 O O . ASP A 1 77 ? 16.547 -0.099 -12.555 1 97.38 77 ASP A O 1
ATOM 589 N N . ALA A 1 78 ? 14.391 -0.43 -12.266 1 98.31 78 ALA A N 1
ATOM 590 C CA . ALA A 1 78 ? 14.43 -1.757 -12.875 1 98.31 78 ALA A CA 1
ATOM 591 C C . ALA A 1 78 ? 14.617 -1.661 -14.383 1 98.31 78 ALA A C 1
ATOM 593 O O . ALA A 1 78 ? 14.242 -0.664 -15.008 1 98.31 78 ALA A O 1
ATOM 594 N N . ASN A 1 79 ? 15.289 -2.637 -14.953 1 98.62 79 ASN A N 1
ATOM 595 C CA . ASN A 1 79 ? 15.344 -2.791 -16.406 1 98.62 79 ASN A CA 1
ATOM 596 C C . ASN A 1 79 ? 14.148 -3.576 -16.938 1 98.62 79 ASN A C 1
ATOM 598 O O . ASN A 1 79 ? 14 -4.766 -16.641 1 98.62 79 ASN A O 1
ATOM 602 N N . LEU A 1 80 ? 13.32 -2.863 -17.672 1 98.56 80 LEU A N 1
ATOM 603 C CA . LEU A 1 80 ? 12.109 -3.484 -18.219 1 98.56 80 LEU A CA 1
ATOM 604 C C . LEU A 1 80 ? 12.367 -4.035 -19.625 1 98.56 80 LEU A C 1
ATOM 606 O O . LEU A 1 80 ? 12.742 -3.287 -20.516 1 98.56 80 LEU A O 1
ATOM 610 N N . ILE A 1 81 ? 12.18 -5.305 -19.734 1 98.38 81 ILE A N 1
ATOM 611 C CA . ILE A 1 81 ? 12.328 -5.977 -21.031 1 98.38 81 ILE A CA 1
ATOM 612 C C . ILE A 1 81 ? 10.969 -6.496 -21.5 1 98.38 81 ILE A C 1
ATOM 614 O O . ILE A 1 81 ? 10.492 -7.523 -21.016 1 98.38 81 ILE A O 1
ATOM 618 N N . GLN A 1 82 ? 10.367 -5.805 -22.5 1 97.94 82 GLN A N 1
ATOM 619 C CA . GLN A 1 82 ? 9.008 -6.113 -22.938 1 97.94 82 GLN A CA 1
ATOM 620 C C . GLN A 1 82 ? 9.008 -7.203 -24 1 97.94 82 GLN A C 1
ATOM 622 O O . GLN A 1 82 ? 9.914 -7.27 -24.828 1 97.94 82 GLN A O 1
ATOM 627 N N . MET A 1 83 ? 8.031 -8.062 -23.922 1 96.5 83 MET A N 1
ATOM 628 C CA . MET A 1 83 ? 7.816 -9.094 -24.938 1 96.5 83 MET A CA 1
ATOM 629 C C . MET A 1 83 ? 6.328 -9.289 -25.203 1 96.5 83 MET A C 1
ATOM 631 O O . MET A 1 83 ? 5.492 -9.016 -24.344 1 96.5 83 MET A O 1
ATOM 635 N N . SER A 1 84 ? 6 -9.789 -26.406 1 95.06 84 SER A N 1
ATOM 636 C CA . SER A 1 84 ? 4.613 -10.055 -26.766 1 95.06 84 SER A CA 1
ATOM 637 C C . SER A 1 84 ? 4.141 -11.391 -26.203 1 95.06 84 SER A C 1
ATOM 639 O O . SER A 1 84 ? 4.957 -12.227 -25.812 1 95.06 84 SER A O 1
ATOM 641 N N . ARG A 1 85 ? 2.836 -11.5 -26.172 1 91.38 85 ARG A N 1
ATOM 642 C CA . ARG A 1 85 ? 2.252 -12.773 -25.766 1 91.38 85 ARG A CA 1
ATOM 643 C C . ARG A 1 85 ? 2.67 -13.898 -26.703 1 91.38 85 ARG A C 1
ATOM 645 O O . ARG A 1 85 ? 2.85 -15.039 -26.281 1 91.38 85 ARG A O 1
ATOM 652 N N . GLN A 1 86 ? 2.816 -13.531 -27.906 1 92.75 86 GLN A N 1
ATOM 653 C CA . GLN A 1 86 ? 3.23 -14.508 -28.922 1 92.75 86 GLN A CA 1
ATOM 654 C C . GLN A 1 86 ? 4.656 -14.984 -28.656 1 92.75 86 GLN A C 1
ATOM 656 O O . GLN A 1 86 ? 4.93 -16.188 -28.703 1 92.75 86 GLN A O 1
ATOM 661 N N . GLU A 1 87 ? 5.52 -14.086 -28.391 1 92.81 87 GLU A N 1
ATOM 662 C CA . GLU A 1 87 ? 6.898 -14.445 -28.078 1 92.81 87 GLU A CA 1
ATOM 663 C C . GLU A 1 87 ? 6.965 -15.297 -26.812 1 92.81 87 GLU A C 1
ATOM 665 O O . GLU A 1 87 ? 7.68 -16.297 -26.766 1 92.81 87 GLU A O 1
ATOM 670 N N . TYR A 1 88 ? 6.215 -14.883 -25.875 1 92.31 88 TYR A N 1
ATOM 671 C CA . TYR A 1 88 ? 6.164 -15.609 -24.609 1 92.31 88 TYR A CA 1
ATOM 672 C C . TYR A 1 88 ? 5.676 -17.031 -24.828 1 92.31 88 TYR A C 1
ATOM 674 O O . TYR A 1 88 ? 6.203 -17.969 -24.219 1 92.31 88 TYR A O 1
ATOM 682 N N . GLY A 1 89 ? 4.637 -17.203 -25.641 1 91.62 89 GLY A N 1
ATOM 683 C CA . GLY A 1 89 ? 4.109 -18.531 -25.953 1 91.62 89 GLY A CA 1
ATOM 684 C C . GLY A 1 89 ? 5.082 -19.391 -26.734 1 91.62 89 GLY A C 1
ATOM 685 O O . GLY A 1 89 ? 5.172 -20.594 -26.516 1 91.62 89 GLY A O 1
ATOM 686 N N . LYS A 1 90 ? 5.875 -18.75 -27.578 1 94.12 90 LYS A N 1
ATOM 687 C CA . LYS A 1 90 ? 6.797 -19.453 -28.453 1 94.12 90 LYS A CA 1
ATOM 688 C C . LYS A 1 90 ? 8.016 -19.969 -27.688 1 94.12 90 LYS A C 1
ATOM 690 O O . LYS A 1 90 ? 8.43 -21.125 -27.859 1 94.12 90 LYS A O 1
ATOM 695 N N . TYR A 1 91 ? 8.586 -19.141 -26.781 1 94.62 91 TYR A N 1
ATOM 696 C CA . TYR A 1 91 ? 9.883 -19.469 -26.203 1 94.62 91 TYR A CA 1
ATOM 697 C C . TYR A 1 91 ? 9.727 -19.984 -24.781 1 94.62 91 TYR A C 1
ATOM 699 O O . TYR A 1 91 ? 10.531 -20.781 -24.312 1 94.62 91 TYR A O 1
ATOM 707 N N . GLY A 1 92 ? 8.734 -19.438 -24.094 1 93.75 92 GLY A N 1
ATOM 708 C CA . GLY A 1 92 ? 8.539 -19.797 -22.703 1 93.75 92 GLY A CA 1
ATOM 709 C C . GLY A 1 92 ? 9.383 -18.953 -21.75 1 93.75 92 GLY A C 1
ATOM 710 O O . GLY A 1 92 ? 10.484 -18.531 -22.094 1 93.75 92 GLY A O 1
ATOM 711 N N . SER A 1 93 ? 8.883 -18.844 -20.547 1 94 93 SER A N 1
ATOM 712 C CA . SER A 1 93 ? 9.516 -17.984 -19.547 1 94 93 SER A CA 1
ATOM 713 C C . SER A 1 93 ? 10.906 -18.5 -19.172 1 94 93 SER A C 1
ATOM 715 O O . SER A 1 93 ? 11.844 -17.719 -19.047 1 94 93 SER A O 1
ATOM 717 N N . GLU A 1 94 ? 11.078 -19.797 -18.984 1 95.38 94 GLU A N 1
ATOM 718 C CA . GLU A 1 94 ? 12.352 -20.359 -18.562 1 95.38 94 GLU A CA 1
ATOM 719 C C . GLU A 1 94 ? 13.445 -20.094 -19.578 1 95.38 94 GLU A C 1
ATOM 721 O O . GLU A 1 94 ? 14.547 -19.672 -19.219 1 95.38 94 GLU A O 1
ATOM 726 N N . ALA A 1 95 ? 13.117 -20.297 -20.828 1 96.75 95 ALA A N 1
ATOM 727 C CA . ALA A 1 95 ? 14.086 -20.062 -21.891 1 96.75 95 ALA A CA 1
ATOM 728 C C . ALA A 1 95 ? 14.453 -18.594 -21.984 1 96.75 95 ALA A C 1
ATOM 730 O O . ALA A 1 95 ? 15.617 -18.25 -22.219 1 96.75 95 ALA A O 1
ATOM 731 N N . MET A 1 96 ? 13.508 -17.781 -21.844 1 97.31 96 MET A N 1
ATOM 732 C CA . MET A 1 96 ? 13.742 -16.344 -21.969 1 97.31 96 MET A CA 1
ATOM 733 C C . MET A 1 96 ? 14.594 -15.828 -20.812 1 97.31 96 MET A C 1
ATOM 735 O O . MET A 1 96 ? 15.484 -15 -21.016 1 97.31 96 MET A O 1
ATOM 739 N N . ILE A 1 97 ? 14.305 -16.297 -19.609 1 98.25 97 ILE A N 1
ATOM 740 C CA . ILE A 1 97 ? 15.102 -15.938 -18.438 1 98.25 97 ILE A CA 1
ATOM 741 C C . ILE A 1 97 ? 16.531 -16.422 -18.625 1 98.25 97 ILE A C 1
ATOM 743 O O . ILE A 1 97 ? 17.484 -15.68 -18.391 1 98.25 97 ILE A O 1
ATOM 747 N N . LYS A 1 98 ? 16.688 -17.656 -19.062 1 98.06 98 LYS A N 1
ATOM 748 C CA . LYS A 1 98 ? 18.016 -18.219 -19.281 1 98.06 98 LYS A CA 1
ATOM 749 C C . LYS A 1 98 ? 18.797 -17.406 -20.297 1 98.06 98 LYS A C 1
ATOM 751 O O . LYS A 1 98 ? 19.984 -17.125 -20.094 1 98.06 98 LYS A O 1
ATOM 756 N N . ARG A 1 99 ? 18.156 -17.062 -21.391 1 97.81 99 ARG A N 1
ATOM 757 C CA . ARG A 1 99 ? 18.797 -16.281 -22.422 1 97.81 99 ARG A CA 1
ATOM 758 C C . ARG A 1 99 ? 19.266 -14.93 -21.875 1 97.81 99 ARG A C 1
ATOM 760 O O . ARG A 1 99 ? 20.359 -14.453 -22.203 1 97.81 99 ARG A O 1
ATOM 767 N N . THR A 1 100 ? 18.422 -14.281 -21.141 1 98.25 1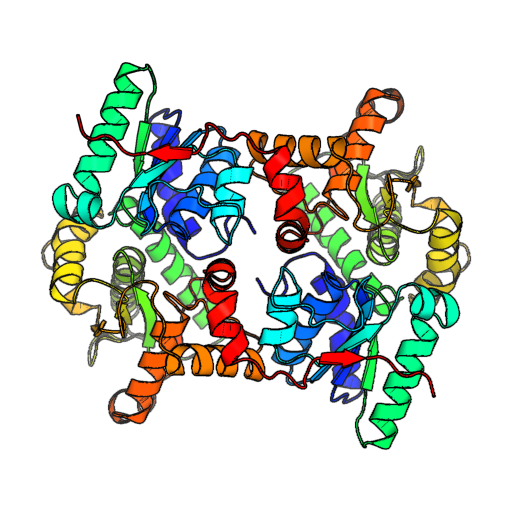00 THR A N 1
ATOM 768 C CA . THR A 1 100 ? 18.75 -13 -20.531 1 98.25 100 THR A CA 1
ATOM 769 C C . THR A 1 100 ? 19.922 -13.141 -19.578 1 98.25 100 THR A C 1
ATOM 771 O O . THR A 1 100 ? 20.844 -12.312 -19.578 1 98.25 100 THR A O 1
ATOM 774 N N . CYS A 1 101 ? 19.938 -14.188 -18.75 1 98.56 101 CYS A N 1
ATOM 775 C CA . CYS A 1 101 ? 21.031 -14.453 -17.828 1 98.56 101 CYS A CA 1
ATOM 776 C C . CYS A 1 101 ? 22.344 -14.664 -18.594 1 98.56 101 CYS A C 1
ATOM 778 O O . CYS A 1 101 ? 23.391 -14.141 -18.203 1 98.56 101 CYS A O 1
ATOM 780 N N . ASP A 1 102 ? 22.25 -15.391 -19.688 1 98.25 102 ASP A N 1
ATOM 781 C CA . ASP A 1 102 ? 23.438 -15.648 -20.484 1 98.25 102 ASP A CA 1
ATOM 782 C C . ASP A 1 102 ? 24.031 -14.344 -21.031 1 98.25 102 ASP A C 1
ATOM 784 O O . ASP A 1 102 ? 25.25 -14.141 -21 1 98.25 102 ASP A O 1
ATOM 788 N N . ARG A 1 103 ? 23.172 -13.531 -21.547 1 97.69 103 ARG A N 1
ATOM 789 C CA . ARG A 1 103 ? 23.609 -12.234 -22.047 1 97.69 103 ARG A CA 1
ATOM 790 C C . ARG A 1 103 ? 24.281 -11.414 -20.953 1 97.69 103 ARG A C 1
ATOM 792 O O . ARG A 1 103 ? 25.328 -10.812 -21.188 1 97.69 103 ARG A O 1
ATOM 799 N N . LEU A 1 104 ? 23.672 -11.359 -19.797 1 98.19 104 LEU A N 1
ATOM 800 C CA . LEU A 1 104 ? 24.219 -10.594 -18.672 1 98.19 104 LEU A CA 1
ATOM 801 C C . LEU A 1 104 ? 25.562 -11.156 -18.234 1 98.19 104 LEU A C 1
ATOM 803 O O . LEU A 1 104 ? 26.469 -10.398 -17.875 1 98.19 104 LEU A O 1
ATOM 807 N N . LYS A 1 105 ? 25.703 -12.438 -18.266 1 98.38 105 LYS A N 1
ATOM 808 C CA . LYS A 1 105 ? 26.984 -13.062 -17.922 1 98.38 105 LYS A CA 1
ATOM 809 C C . LYS A 1 105 ? 28.078 -12.641 -18.906 1 98.38 105 LYS A C 1
ATOM 811 O O . LYS A 1 105 ? 29.219 -12.406 -18.5 1 98.38 105 LYS A O 1
ATOM 816 N N . GLN A 1 106 ? 27.688 -12.578 -20.125 1 97.94 106 GLN A N 1
ATOM 817 C CA . GLN A 1 106 ? 28.641 -12.125 -21.156 1 97.94 106 GLN A CA 1
ATOM 818 C C . GLN A 1 106 ? 29.078 -10.688 -20.891 1 97.94 106 GLN A C 1
ATOM 820 O O . GLN A 1 106 ? 30.188 -10.305 -21.25 1 97.94 106 GLN A O 1
ATOM 825 N N . GLU A 1 107 ? 28.281 -9.977 -20.25 1 97.38 107 GLU A N 1
ATOM 826 C CA . GLU A 1 107 ? 28.578 -8.586 -19.922 1 97.38 107 GLU A CA 1
ATOM 827 C C . GLU A 1 107 ? 29.312 -8.469 -18.594 1 97.38 107 GLU A C 1
ATOM 829 O O . GLU A 1 107 ? 29.562 -7.367 -18.109 1 97.38 107 GLU A O 1
ATOM 834 N N . GLY A 1 108 ? 29.594 -9.602 -17.938 1 98.19 108 GLY A N 1
ATOM 835 C CA . GLY A 1 108 ? 30.359 -9.609 -16.703 1 98.19 108 GLY A CA 1
ATOM 836 C C . GLY A 1 108 ? 29.516 -9.555 -15.461 1 98.19 108 GLY A C 1
ATOM 837 O O . GLY A 1 108 ? 30.031 -9.367 -14.359 1 98.19 108 GLY A O 1
ATOM 838 N N . ARG A 1 109 ? 28.203 -9.758 -15.656 1 98.56 109 ARG A N 1
ATOM 839 C CA . ARG A 1 109 ? 27.297 -9.719 -14.508 1 98.56 109 ARG A CA 1
ATOM 840 C C . ARG A 1 109 ? 27.125 -11.109 -13.906 1 98.56 109 ARG A C 1
ATOM 842 O O . ARG A 1 109 ? 27.562 -12.102 -14.477 1 98.56 109 ARG A O 1
ATOM 849 N N . ARG A 1 110 ? 26.562 -11.188 -12.75 1 98.81 110 ARG A N 1
ATOM 850 C CA . ARG A 1 110 ? 26.234 -12.414 -12.039 1 98.81 110 ARG A CA 1
ATOM 851 C C . ARG A 1 110 ? 24.734 -12.484 -11.734 1 98.81 110 ARG A C 1
ATOM 853 O O . ARG A 1 110 ? 24.328 -12.273 -10.586 1 98.81 110 ARG A O 1
ATOM 860 N N . PRO A 1 111 ? 23.938 -12.828 -12.766 1 98.88 111 PRO A N 1
ATOM 861 C CA . PRO A 1 111 ? 22.484 -12.812 -12.594 1 98.88 111 PRO A CA 1
ATOM 862 C C . PRO A 1 111 ? 21.969 -14 -11.773 1 98.88 111 PRO A C 1
ATOM 864 O O . PRO A 1 111 ? 22.547 -15.094 -11.836 1 98.88 111 PRO A O 1
ATOM 867 N N . TYR A 1 112 ? 20.984 -13.789 -10.992 1 98.88 112 TYR A N 1
ATOM 868 C CA . TYR A 1 112 ? 20.188 -14.805 -10.312 1 98.88 112 TYR A CA 1
ATOM 869 C C . TYR A 1 112 ? 18.781 -14.883 -10.914 1 98.88 112 TYR A C 1
ATOM 871 O O . TYR A 1 112 ? 18.062 -13.883 -10.961 1 98.88 112 TYR A O 1
ATOM 879 N N . ALA A 1 113 ? 18.453 -16.078 -11.367 1 98.88 113 ALA A N 1
ATOM 880 C CA . ALA A 1 113 ? 17.188 -16.281 -12.055 1 98.88 113 ALA A CA 1
ATOM 881 C C . ALA A 1 113 ? 16.078 -16.656 -11.07 1 98.88 113 ALA A C 1
ATOM 883 O O . ALA A 1 113 ? 16.266 -17.547 -10.234 1 98.88 113 ALA A O 1
ATOM 884 N N . ILE A 1 114 ? 14.992 -15.953 -11.141 1 98.75 114 ILE A N 1
ATOM 885 C CA . ILE A 1 114 ? 13.797 -16.297 -10.391 1 98.75 114 ILE A CA 1
ATOM 886 C C . ILE A 1 114 ? 12.656 -16.625 -11.352 1 98.75 114 ILE A C 1
ATOM 888 O O . ILE A 1 114 ? 12.312 -15.812 -12.211 1 98.75 114 ILE A O 1
ATOM 892 N N . PRO A 1 115 ? 12.062 -17.797 -11.242 1 98.19 115 PRO A N 1
ATOM 893 C CA . PRO A 1 115 ? 10.953 -18.109 -12.141 1 98.19 115 PRO A CA 1
ATOM 894 C C . PRO A 1 115 ? 9.719 -17.25 -11.891 1 98.19 115 PRO A C 1
ATOM 896 O O . PRO A 1 115 ? 9.656 -16.516 -10.891 1 98.19 115 PRO A O 1
ATOM 899 N N . VAL A 1 116 ? 8.75 -17.359 -12.773 1 96.69 116 VAL A N 1
ATOM 900 C CA . VAL A 1 116 ? 7.523 -16.578 -12.719 1 96.69 116 VAL A CA 1
ATOM 901 C C . VAL A 1 116 ? 6.879 -16.734 -11.344 1 96.69 116 VAL A C 1
ATOM 903 O O . VAL A 1 116 ? 6.754 -17.844 -10.82 1 96.69 116 VAL A O 1
ATOM 906 N N . GLY A 1 117 ? 6.625 -15.586 -10.719 1 96.75 117 GLY A N 1
ATOM 907 C CA . GLY A 1 117 ? 5.941 -15.57 -9.438 1 96.75 117 GLY A CA 1
ATOM 908 C C . GLY A 1 117 ? 6.82 -16.016 -8.281 1 96.75 117 GLY A C 1
ATOM 909 O O . GLY A 1 117 ? 6.379 -16.047 -7.133 1 96.75 117 GLY A O 1
ATOM 910 N N . GLY A 1 118 ? 8.078 -16.328 -8.555 1 98 118 GLY A N 1
ATOM 911 C CA . GLY A 1 118 ? 8.922 -16.906 -7.527 1 98 118 GLY A CA 1
ATOM 912 C C . GLY A 1 118 ? 8.484 -18.312 -7.113 1 98 118 GLY A C 1
ATOM 913 O O . GLY A 1 118 ? 8.742 -18.734 -5.984 1 98 118 GLY A O 1
ATOM 914 N N . SER A 1 119 ? 7.82 -18.953 -8.047 1 97.81 119 SER A N 1
ATOM 915 C CA . SER A 1 119 ? 7.188 -20.219 -7.723 1 97.81 119 SER A CA 1
ATOM 916 C C . SER A 1 119 ? 8.125 -21.391 -8 1 97.81 119 SER A C 1
ATOM 918 O O . SER A 1 119 ? 8.023 -22.047 -9.039 1 97.81 119 SER A O 1
ATOM 920 N N . ASN A 1 120 ? 9.023 -21.672 -7.156 1 98.12 120 ASN A N 1
ATOM 921 C CA . ASN A 1 120 ? 9.875 -22.859 -7.109 1 98.12 120 ASN A CA 1
ATOM 922 C C . ASN A 1 120 ? 9.977 -23.422 -5.691 1 98.12 120 ASN A C 1
ATOM 924 O O . ASN A 1 120 ? 9.25 -22.984 -4.797 1 98.12 120 ASN A O 1
ATOM 928 N N . GLY A 1 121 ? 10.734 -24.422 -5.559 1 98.25 121 GLY A N 1
ATOM 929 C CA . GLY A 1 121 ? 10.828 -25.078 -4.258 1 98.25 121 GLY A CA 1
ATOM 930 C C . GLY A 1 121 ? 11.273 -24.141 -3.154 1 98.25 121 GLY A C 1
ATOM 931 O O . GLY A 1 121 ? 10.641 -24.062 -2.1 1 98.25 121 GLY A O 1
ATOM 932 N N . LEU A 1 122 ? 12.266 -23.359 -3.373 1 98.38 122 LEU A N 1
ATOM 933 C CA . LEU A 1 122 ? 12.844 -22.484 -2.363 1 98.38 122 LEU A CA 1
ATOM 934 C C . LEU A 1 122 ? 11.859 -21.391 -1.971 1 98.38 122 LEU A C 1
ATOM 936 O O . LEU A 1 122 ? 11.617 -21.156 -0.783 1 98.38 122 LEU A O 1
ATOM 940 N N . GLY A 1 123 ? 11.258 -20.734 -2.973 1 98.31 123 GLY A N 1
ATOM 941 C CA . GLY A 1 123 ? 10.297 -19.672 -2.699 1 98.31 123 GLY A CA 1
ATOM 942 C C . GLY A 1 123 ? 9.086 -20.156 -1.931 1 98.31 123 GLY A C 1
ATOM 943 O O . GLY A 1 123 ? 8.539 -19.422 -1.096 1 98.31 123 GLY A O 1
ATOM 944 N N . THR A 1 124 ? 8.703 -21.344 -2.113 1 98.19 124 THR A N 1
ATOM 945 C CA . THR A 1 124 ? 7.488 -21.906 -1.538 1 98.19 124 THR A CA 1
ATOM 946 C C . THR A 1 124 ? 7.625 -22.062 -0.026 1 98.19 124 THR A C 1
ATOM 948 O O . THR A 1 124 ? 6.625 -22.109 0.693 1 98.19 124 THR A O 1
ATOM 951 N N . TRP A 1 125 ? 8.836 -22.078 0.516 1 97.81 125 TRP A N 1
ATOM 952 C CA . TRP A 1 125 ? 9.047 -22.156 1.958 1 97.81 125 TRP A CA 1
ATOM 953 C C . TRP A 1 125 ? 8.438 -20.938 2.66 1 97.81 125 TRP A C 1
ATOM 955 O O . TRP A 1 125 ? 8.031 -21.031 3.82 1 97.81 125 TRP A O 1
ATOM 965 N N . GLY A 1 126 ? 8.391 -19.844 1.896 1 97.62 126 GLY A N 1
ATOM 966 C CA . GLY A 1 126 ? 7.738 -18.672 2.449 1 97.62 126 GLY A CA 1
ATOM 967 C C . GLY A 1 126 ? 6.297 -18.922 2.857 1 97.62 126 GLY A C 1
ATOM 968 O O . GLY A 1 126 ? 5.812 -18.328 3.828 1 97.62 126 GLY A O 1
ATOM 969 N N . TYR A 1 127 ? 5.648 -19.828 2.201 1 97.69 127 TYR A N 1
ATOM 970 C CA . TYR A 1 127 ? 4.242 -20.062 2.504 1 97.69 127 TYR A CA 1
ATOM 971 C C . TYR A 1 127 ? 4.086 -21.203 3.51 1 97.69 127 TYR A C 1
ATOM 973 O O . TYR A 1 127 ? 3.053 -21.312 4.172 1 97.69 127 TYR A O 1
ATOM 981 N N . ILE A 1 128 ? 5.105 -22.031 3.652 1 96.81 128 ILE A N 1
ATOM 982 C CA . ILE A 1 128 ? 5.117 -22.953 4.785 1 96.81 128 ILE A CA 1
ATOM 983 C C . ILE A 1 128 ? 5.164 -22.172 6.09 1 96.81 128 ILE A C 1
ATOM 985 O O . ILE A 1 128 ? 4.414 -22.469 7.023 1 96.81 128 ILE A O 1
ATOM 989 N N . GLN A 1 129 ? 5.957 -21.156 6.09 1 96.94 129 GLN A N 1
ATOM 990 C CA . GLN A 1 129 ? 6.035 -20.281 7.25 1 96.94 129 GLN A CA 1
ATOM 991 C C . GLN A 1 129 ? 4.719 -19.531 7.465 1 96.94 129 GLN A C 1
ATOM 993 O O . GLN A 1 129 ? 4.309 -19.297 8.602 1 96.94 129 GLN A O 1
ATOM 998 N N . ALA A 1 130 ? 4.129 -19.141 6.375 1 96.75 130 ALA A N 1
ATOM 999 C CA . ALA A 1 130 ? 2.855 -18.438 6.461 1 96.75 130 ALA A CA 1
ATOM 1000 C C . ALA A 1 130 ? 1.798 -19.297 7.152 1 96.75 130 ALA A C 1
ATOM 1002 O O . ALA A 1 130 ? 0.973 -18.781 7.91 1 96.75 130 ALA A O 1
ATOM 1003 N N . ILE A 1 131 ? 1.796 -20.562 6.867 1 96.12 131 ILE A N 1
ATOM 1004 C CA . ILE A 1 131 ? 0.815 -21.469 7.469 1 96.12 131 ILE A CA 1
ATOM 1005 C C . ILE A 1 131 ? 1.076 -21.594 8.969 1 96.12 131 ILE A C 1
ATOM 1007 O O . ILE A 1 131 ? 0.137 -21.672 9.766 1 96.12 131 ILE A O 1
ATOM 1011 N N . ASP A 1 132 ? 2.324 -21.625 9.32 1 94.88 132 ASP A N 1
ATOM 1012 C CA . ASP A 1 132 ? 2.664 -21.609 10.742 1 94.88 132 ASP A CA 1
ATOM 1013 C C . ASP A 1 132 ? 2.127 -20.359 11.43 1 94.88 132 ASP A C 1
ATOM 1015 O O . ASP A 1 132 ? 1.554 -20.438 12.516 1 94.88 132 ASP A O 1
ATOM 1019 N N . GLU A 1 133 ? 2.289 -19.266 10.766 1 95.94 133 GLU A N 1
ATOM 1020 C CA . GLU A 1 133 ? 1.776 -18 11.273 1 95.94 133 GLU A CA 1
ATOM 1021 C C . GLU A 1 133 ? 0.255 -18.031 11.383 1 95.94 133 GLU A C 1
ATOM 1023 O O . GLU A 1 133 ? -0.306 -17.625 12.406 1 95.94 133 GLU A O 1
ATOM 1028 N N . ILE A 1 134 ? -0.423 -18.469 10.359 1 95.12 134 ILE A N 1
ATOM 1029 C CA . ILE A 1 134 ? -1.88 -18.516 10.305 1 95.12 134 ILE A CA 1
ATOM 1030 C C . ILE A 1 134 ? -2.414 -19.406 11.43 1 95.12 134 ILE A C 1
ATOM 1032 O O . ILE A 1 134 ? -3.33 -19.016 12.148 1 95.12 134 ILE A O 1
ATOM 1036 N N . ASN A 1 135 ? -1.795 -20.531 11.602 1 93.25 135 ASN A N 1
ATOM 1037 C CA . ASN A 1 135 ? -2.268 -21.438 12.633 1 93.25 135 ASN A CA 1
ATOM 1038 C C . ASN A 1 135 ? -2.066 -20.859 14.031 1 93.25 135 ASN A C 1
ATOM 1040 O O . ASN A 1 135 ? -2.896 -21.062 14.922 1 93.25 135 ASN A O 1
ATOM 1044 N N . SER A 1 136 ? -0.942 -20.203 14.242 1 94 136 SER A N 1
ATOM 1045 C CA . SER A 1 136 ? -0.714 -19.531 15.516 1 94 136 SER A CA 1
ATOM 1046 C C . SER A 1 136 ? -1.788 -18.484 15.781 1 94 136 SER A C 1
ATOM 1048 O O . SER A 1 136 ? -2.309 -18.391 16.891 1 94 136 SER A O 1
ATOM 1050 N N . GLN A 1 137 ? -2.117 -17.75 14.781 1 94.81 137 GLN A N 1
ATOM 1051 C CA . GLN A 1 137 ? -3.139 -16.719 14.914 1 94.81 137 GLN A CA 1
ATOM 1052 C C . GLN A 1 137 ? -4.512 -17.328 15.172 1 94.81 137 GLN A C 1
ATOM 1054 O O . GLN A 1 137 ? -5.281 -16.828 15.992 1 94.81 137 GLN A O 1
ATOM 1059 N N . LEU A 1 138 ? -4.824 -18.359 14.445 1 92.38 138 LEU A N 1
ATOM 1060 C CA . LEU A 1 138 ? -6.105 -19.031 14.625 1 92.38 138 LEU A CA 1
ATOM 1061 C C . LEU A 1 138 ? -6.25 -19.547 16.062 1 92.38 138 LEU A C 1
ATOM 1063 O O . LEU A 1 138 ? -7.34 -19.484 16.641 1 92.38 138 LEU A O 1
ATOM 1067 N N . LYS A 1 139 ? -5.18 -20.047 16.594 1 91.19 139 LYS A N 1
ATOM 1068 C CA . LYS A 1 139 ? -5.168 -20.516 17.984 1 91.19 139 LYS A CA 1
ATOM 1069 C C . LYS A 1 139 ? -5.355 -19.344 18.953 1 91.19 139 LYS A C 1
ATOM 1071 O O . LYS A 1 139 ? -6.156 -19.438 19.891 1 91.19 139 LYS A O 1
ATOM 1076 N N . ASP A 1 140 ? -4.645 -18.281 18.719 1 94.25 140 ASP A N 1
ATOM 1077 C CA . ASP A 1 140 ? -4.699 -17.109 19.594 1 94.25 140 ASP A CA 1
ATOM 1078 C C . ASP A 1 140 ? -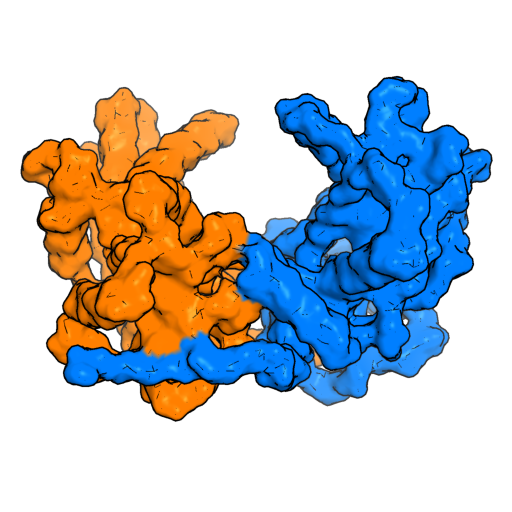6.113 -16.531 19.641 1 94.25 140 ASP A C 1
ATOM 1080 O O . ASP A 1 140 ? -6.559 -16.062 20.688 1 94.25 140 ASP A O 1
ATOM 1084 N N . TYR A 1 141 ? -6.797 -16.625 18.547 1 93.56 141 TYR A N 1
ATOM 1085 C CA . TYR A 1 141 ? -8.102 -15.984 18.484 1 93.56 141 TYR A CA 1
ATOM 1086 C C . TYR A 1 141 ? -9.219 -17.016 18.594 1 93.56 141 TYR A C 1
ATOM 1088 O O . TYR A 1 141 ? -10.406 -16.672 18.516 1 93.56 141 TYR A O 1
ATOM 1096 N N . ASP A 1 142 ? -8.969 -18.203 18.688 1 92.44 142 ASP A N 1
ATOM 1097 C CA . ASP A 1 142 ? -9.914 -19.297 18.812 1 92.44 142 ASP A CA 1
ATOM 1098 C C . ASP A 1 142 ? -10.906 -19.312 17.656 1 92.44 142 ASP A C 1
ATOM 1100 O O . ASP A 1 142 ? -12.117 -19.328 17.859 1 92.44 142 ASP A O 1
ATOM 1104 N N . LEU A 1 143 ? -10.398 -19.25 16.469 1 90.94 143 LEU A N 1
ATOM 1105 C CA . LEU A 1 143 ? -11.219 -19.25 15.258 1 90.94 143 LEU A CA 1
ATOM 1106 C C . LEU A 1 143 ? -11.281 -20.641 14.641 1 90.94 143 LEU A C 1
ATOM 1108 O O . LEU A 1 143 ? -10.242 -21.234 14.328 1 90.94 143 LEU A O 1
ATOM 1112 N N . PRO A 1 144 ? -12.414 -21.141 14.461 1 90.38 144 PRO A N 1
ATOM 1113 C CA . PRO A 1 144 ? -12.555 -22.5 13.93 1 90.38 144 PRO A CA 1
ATOM 1114 C C . PRO A 1 144 ? -12.508 -22.547 12.406 1 90.38 144 PRO A C 1
ATOM 1116 O O . PRO A 1 144 ? -13.477 -22.953 11.766 1 90.38 144 PRO A O 1
ATOM 1119 N N . VAL A 1 145 ? -11.43 -22.297 11.75 1 93.62 145 VAL A N 1
ATOM 1120 C CA . VAL A 1 145 ? -11.297 -22.281 10.297 1 93.62 145 VAL A CA 1
ATOM 1121 C C . VAL A 1 145 ? -11.211 -23.703 9.773 1 93.62 145 VAL A C 1
ATOM 1123 O O . VAL A 1 145 ? -10.312 -24.469 10.148 1 93.62 145 VAL A O 1
ATOM 1126 N N . THR A 1 146 ? -12.148 -24.031 8.906 1 94.38 146 THR A N 1
ATOM 1127 C CA . THR A 1 146 ? -12.219 -25.391 8.391 1 94.38 146 THR A CA 1
ATOM 1128 C C . THR A 1 146 ? -11.648 -25.469 6.977 1 94.38 146 THR A C 1
ATOM 1130 O O . THR A 1 146 ? -11.289 -26.547 6.5 1 94.38 146 THR A O 1
ATOM 1133 N N . ASP A 1 147 ? -11.633 -24.297 6.273 1 95.81 147 ASP A N 1
ATOM 1134 C CA . ASP A 1 147 ? -11.18 -24.219 4.891 1 95.81 147 ASP A CA 1
ATOM 1135 C C . ASP A 1 147 ? -10.359 -22.953 4.648 1 95.81 147 ASP A C 1
ATOM 1137 O O . ASP A 1 147 ? -10.539 -21.953 5.34 1 95.81 147 ASP A O 1
ATOM 1141 N N . ILE A 1 148 ? -9.492 -23.078 3.725 1 97.12 148 ILE A N 1
ATOM 1142 C CA . ILE A 1 148 ? -8.703 -21.938 3.287 1 97.12 148 ILE A CA 1
ATOM 1143 C C . ILE A 1 148 ? -8.836 -21.766 1.776 1 97.12 148 ILE A C 1
ATOM 1145 O O . ILE A 1 148 ? -8.742 -22.734 1.022 1 97.12 148 ILE A O 1
ATOM 1149 N N . ALA A 1 149 ? -9.125 -20.562 1.319 1 97.81 149 ALA A N 1
ATOM 1150 C CA . ALA A 1 149 ? -9.297 -20.25 -0.099 1 97.81 149 ALA A CA 1
ATOM 1151 C C . ALA A 1 149 ? -8.375 -19.109 -0.523 1 97.81 149 ALA A C 1
ATOM 1153 O O . ALA A 1 149 ? -8.141 -18.172 0.248 1 97.81 149 ALA A O 1
ATOM 1154 N N . PHE A 1 150 ? -7.855 -19.219 -1.725 1 98.06 150 PHE A N 1
ATOM 1155 C CA . PHE A 1 150 ? -6.902 -18.219 -2.219 1 98.06 150 PHE A CA 1
ATOM 1156 C C . PHE A 1 150 ? -6.773 -18.312 -3.734 1 98.06 150 PHE A C 1
ATOM 1158 O O . PHE A 1 150 ? -7.23 -19.281 -4.352 1 98.06 150 PHE A O 1
ATOM 1165 N N . ALA A 1 151 ? -6.188 -17.266 -4.293 1 97.81 151 ALA A N 1
ATOM 1166 C CA . ALA A 1 151 ? -5.934 -17.25 -5.73 1 97.81 151 ALA A CA 1
ATOM 1167 C C . ALA A 1 151 ? -4.633 -17.969 -6.066 1 97.81 151 ALA A C 1
ATOM 1169 O O . ALA A 1 151 ? -3.748 -18.094 -5.215 1 97.81 151 ALA A O 1
ATOM 1170 N N . CYS A 1 152 ? -4.535 -18.453 -7.27 1 97.88 152 CYS A N 1
ATOM 1171 C CA . CYS A 1 152 ? -3.348 -19.141 -7.758 1 97.88 152 CYS A CA 1
ATOM 1172 C C . CYS A 1 152 ? -2.99 -18.672 -9.164 1 97.88 152 CYS A C 1
ATOM 1174 O O . CYS A 1 152 ? -3.811 -18.766 -10.078 1 97.88 152 CYS A O 1
ATOM 1176 N N . GLY A 1 153 ? -1.781 -18.234 -9.297 1 96 153 GLY A N 1
ATOM 1177 C CA . GLY A 1 153 ? -1.323 -17.766 -10.602 1 96 153 GLY A CA 1
ATOM 1178 C C . GLY A 1 153 ? -0.096 -18.516 -11.102 1 96 153 GLY A C 1
ATOM 1179 O O . GLY A 1 153 ? 0.008 -18.812 -12.289 1 96 153 GLY A O 1
ATOM 1180 N N . SER A 1 154 ? 0.831 -18.797 -10.156 1 95.69 154 SER A N 1
ATOM 1181 C CA . SER A 1 154 ? 2.066 -19.438 -10.594 1 95.69 154 SER A CA 1
ATOM 1182 C C . SER A 1 154 ? 2.334 -20.719 -9.805 1 95.69 154 SER A C 1
ATOM 1184 O O . SER A 1 154 ? 3.311 -21.422 -10.07 1 95.69 154 SER A O 1
ATOM 1186 N N . GLY A 1 155 ? 1.543 -21 -8.828 1 97.5 155 GLY A N 1
ATOM 1187 C CA . GLY A 1 155 ? 1.534 -22.312 -8.195 1 97.5 155 GLY A CA 1
ATOM 1188 C C . GLY A 1 155 ? 2.277 -22.344 -6.875 1 97.5 155 GLY A C 1
ATOM 1189 O O . GLY A 1 155 ? 2.066 -23.25 -6.062 1 97.5 155 GLY A O 1
ATOM 1190 N N . GLY A 1 156 ? 3.152 -21.359 -6.625 1 97.62 156 GLY A N 1
ATOM 1191 C CA . GLY A 1 156 ? 3.961 -21.375 -5.418 1 97.62 156 GLY A CA 1
ATOM 1192 C C . GLY A 1 156 ? 3.146 -21.188 -4.152 1 97.62 156 GLY A C 1
ATOM 1193 O O . GLY A 1 156 ? 3.326 -21.906 -3.174 1 97.62 156 GLY A O 1
ATOM 1194 N N . THR A 1 157 ? 2.279 -20.188 -4.148 1 97.75 157 THR A N 1
ATOM 1195 C CA . THR A 1 157 ? 1.398 -19.953 -3.01 1 97.75 157 THR A CA 1
ATOM 1196 C C . THR A 1 157 ? 0.496 -21.156 -2.758 1 97.75 157 THR A C 1
ATOM 1198 O O . THR A 1 157 ? 0.344 -21.594 -1.617 1 97.75 157 THR A O 1
ATOM 1201 N N . ALA A 1 158 ? -0.024 -21.719 -3.824 1 98.31 158 ALA A N 1
ATOM 1202 C CA . ALA A 1 158 ? -0.922 -22.859 -3.717 1 98.31 158 ALA A CA 1
ATOM 1203 C C . ALA A 1 158 ? -0.196 -24.078 -3.141 1 98.31 158 ALA A C 1
ATOM 1205 O O . ALA A 1 158 ? -0.704 -24.734 -2.232 1 98.31 158 ALA A O 1
ATOM 1206 N N . ALA A 1 159 ? 0.963 -24.312 -3.643 1 98.5 159 ALA A N 1
ATOM 1207 C CA . ALA A 1 159 ? 1.76 -25.438 -3.152 1 98.5 159 ALA A CA 1
ATOM 1208 C C . ALA A 1 159 ? 2.076 -25.281 -1.667 1 98.5 159 ALA A C 1
ATOM 1210 O O . ALA A 1 159 ? 1.933 -26.234 -0.891 1 98.5 159 ALA A O 1
ATOM 1211 N N . GLY A 1 160 ? 2.457 -24.078 -1.276 1 98.19 160 GLY A N 1
ATOM 1212 C CA . GLY A 1 160 ? 2.854 -23.812 0.099 1 98.19 160 GLY A CA 1
ATOM 1213 C C . GLY A 1 160 ? 1.694 -23.891 1.076 1 98.19 160 GLY A C 1
ATOM 1214 O O . GLY A 1 160 ? 1.8 -24.516 2.131 1 98.19 160 GLY A O 1
ATOM 1215 N N . ILE A 1 161 ? 0.636 -23.234 0.743 1 98.06 161 ILE A N 1
ATOM 1216 C CA . ILE A 1 161 ? -0.535 -23.25 1.613 1 98.06 161 ILE A CA 1
ATOM 1217 C C . ILE A 1 161 ? -1.085 -24.672 1.717 1 98.06 161 ILE A C 1
ATOM 1219 O O . ILE A 1 161 ? -1.374 -25.141 2.814 1 98.06 161 ILE A O 1
ATOM 1223 N N . GLY A 1 162 ? -1.235 -25.359 0.547 1 97.69 162 GLY A N 1
ATOM 1224 C CA . GLY A 1 162 ? -1.734 -26.719 0.54 1 97.69 162 GLY A CA 1
ATOM 1225 C C . GLY A 1 162 ? -0.878 -27.672 1.352 1 97.69 162 GLY A C 1
ATOM 1226 O O . GLY A 1 162 ? -1.361 -28.297 2.299 1 97.69 162 GLY A O 1
ATOM 1227 N N . LEU A 1 163 ? 0.397 -27.734 1.053 1 97.62 163 LEU A N 1
ATOM 1228 C CA . LEU A 1 163 ? 1.312 -28.656 1.721 1 97.62 163 LEU A CA 1
ATOM 1229 C C . LEU A 1 163 ? 1.442 -28.312 3.201 1 97.62 163 LEU A C 1
ATOM 1231 O O . LEU A 1 163 ? 1.409 -29.203 4.055 1 97.62 163 LEU A O 1
ATOM 1235 N N . GLY A 1 164 ? 1.658 -26.984 3.473 1 97 164 GLY A N 1
ATOM 1236 C CA . GLY A 1 164 ? 1.772 -26.562 4.859 1 97 164 GLY A CA 1
ATOM 1237 C C . GLY A 1 164 ? 0.564 -26.938 5.699 1 97 164 GLY A C 1
ATOM 1238 O O . GLY A 1 164 ? 0.708 -27.406 6.828 1 97 164 GLY A O 1
ATOM 1239 N N . SER A 1 165 ? -0.605 -26.75 5.172 1 96.69 165 SER A N 1
ATOM 1240 C CA . SER A 1 165 ? -1.837 -27.094 5.875 1 96.69 165 SER A CA 1
ATOM 1241 C C . SER A 1 165 ? -1.962 -28.594 6.074 1 96.69 165 SER A C 1
ATOM 1243 O O . SER A 1 165 ? -2.389 -29.062 7.137 1 96.69 165 SER A O 1
ATOM 1245 N N . TYR A 1 166 ? -1.616 -29.312 5.043 1 96.19 166 TYR A N 1
ATOM 1246 C CA . TYR A 1 166 ? -1.676 -30.766 5.078 1 96.19 166 TYR A CA 1
ATOM 1247 C C . TYR A 1 166 ? -0.748 -31.328 6.152 1 96.19 166 TYR A C 1
ATOM 1249 O O . TYR A 1 166 ? -1.156 -32.156 6.961 1 96.19 166 TYR A O 1
ATOM 1257 N N . LEU A 1 167 ? 0.481 -30.844 6.164 1 94.31 167 LEU A N 1
ATOM 1258 C CA . LEU A 1 167 ? 1.473 -31.297 7.133 1 94.31 167 LEU A CA 1
ATOM 1259 C C . LEU A 1 167 ? 1.08 -30.891 8.547 1 94.31 167 LEU A C 1
ATOM 1261 O O . LEU A 1 167 ? 1.271 -31.656 9.5 1 94.31 167 LEU A O 1
ATOM 1265 N N . TYR A 1 168 ? 0.602 -29.703 8.609 1 93.81 168 TYR A N 1
ATOM 1266 C CA . TYR A 1 168 ? 0.148 -29.234 9.922 1 93.81 168 TYR A CA 1
ATOM 1267 C C . TYR A 1 168 ? -0.972 -30.125 10.453 1 93.81 168 TYR A C 1
ATOM 1269 O O . TYR A 1 168 ? -0.966 -30.516 11.625 1 93.81 168 TYR A O 1
ATOM 1277 N N . ALA A 1 169 ? -1.932 -30.438 9.633 1 93.19 169 ALA A N 1
ATOM 1278 C CA . ALA A 1 169 ? -3.062 -31.266 10.016 1 93.19 169 ALA A CA 1
ATOM 1279 C C . ALA A 1 169 ? -2.596 -32.656 10.438 1 93.19 169 ALA A C 1
ATOM 1281 O O . ALA A 1 169 ? -3.156 -33.25 11.359 1 93.19 169 ALA A O 1
ATOM 1282 N N . LYS A 1 170 ? -1.672 -33.188 9.812 1 92.19 170 LYS A N 1
ATOM 1283 C CA . LYS A 1 170 ? -1.121 -34.5 10.156 1 92.19 170 LYS A CA 1
ATOM 1284 C C . LYS A 1 170 ? -0.455 -34.469 11.531 1 92.19 170 LYS A C 1
ATOM 1286 O O . LYS A 1 170 ? -0.555 -35.438 12.297 1 92.19 170 LYS A O 1
ATOM 1291 N N . ALA A 1 171 ? 0.148 -33.375 11.773 1 92.44 171 ALA A N 1
ATOM 1292 C CA . ALA A 1 171 ? 0.86 -33.219 13.039 1 92.44 171 ALA A CA 1
ATOM 1293 C C . ALA A 1 171 ? -0.1 -32.875 14.172 1 92.44 171 ALA A C 1
ATOM 1295 O O . ALA A 1 171 ? 0.195 -33.125 15.344 1 92.44 171 ALA A O 1
ATOM 1296 N N . HIS A 1 172 ? -1.188 -32.344 13.805 1 91.62 172 HIS A N 1
ATOM 1297 C CA . HIS A 1 172 ? -2.18 -31.906 14.781 1 91.62 172 HIS A CA 1
ATOM 1298 C C . HIS A 1 172 ? -3.562 -32.438 14.445 1 91.62 172 HIS A C 1
ATOM 1300 O O . HIS A 1 172 ? -4.422 -31.719 13.953 1 91.62 172 HIS A O 1
ATOM 1306 N N . PRO A 1 173 ? -3.908 -33.594 14.891 1 88.25 173 PRO A N 1
ATOM 1307 C CA . PRO A 1 173 ? -5.141 -34.281 14.477 1 88.25 173 PRO A CA 1
ATOM 1308 C C . PRO A 1 173 ? -6.398 -33.531 14.953 1 88.25 173 PRO A C 1
ATOM 1310 O O . PRO A 1 173 ? -7.473 -33.719 14.375 1 88.25 173 PRO A O 1
ATOM 1313 N N . ASN A 1 174 ? -6.27 -32.656 15.914 1 85.75 174 ASN A N 1
ATOM 1314 C CA . ASN A 1 174 ? -7.426 -31.953 16.438 1 85.75 174 ASN A CA 1
ATOM 1315 C C . ASN A 1 174 ? -7.629 -30.609 15.734 1 85.75 174 ASN A C 1
ATOM 1317 O O . ASN A 1 174 ? -8.555 -29.859 16.062 1 85.75 174 ASN A O 1
ATOM 1321 N N . SER A 1 175 ? -6.859 -30.422 14.703 1 85.62 175 SER A N 1
ATOM 1322 C CA . SER A 1 175 ? -6.996 -29.172 13.969 1 85.62 175 SER A CA 1
ATOM 1323 C C . SER A 1 175 ? -8.305 -29.125 13.188 1 85.62 175 SER A C 1
ATOM 1325 O O . SER A 1 175 ? -8.82 -30.156 12.773 1 85.62 175 SER A O 1
ATOM 1327 N N . ALA A 1 176 ? -8.805 -27.891 13.086 1 85.06 176 ALA A N 1
ATOM 1328 C CA . ALA A 1 176 ? -10.047 -27.703 12.328 1 85.06 176 ALA A CA 1
ATOM 1329 C C . ALA A 1 176 ? -9.812 -27.922 10.836 1 85.06 176 ALA A C 1
ATOM 1331 O O . ALA A 1 176 ? -10.727 -28.328 10.117 1 85.06 176 ALA A O 1
ATOM 1332 N N . LEU A 1 177 ? -8.641 -27.578 10.453 1 87.31 177 LEU A N 1
ATOM 1333 C CA . LEU A 1 177 ? -8.25 -27.891 9.086 1 87.31 177 LEU A CA 1
ATOM 1334 C C . LEU A 1 177 ? -7.926 -29.375 8.938 1 87.31 177 LEU A C 1
ATOM 1336 O O . LEU A 1 177 ? -6.797 -29.797 9.195 1 87.31 177 LEU A O 1
ATOM 1340 N N . ASN A 1 178 ? -8.891 -30.125 8.469 1 88.56 178 ASN A N 1
ATOM 1341 C CA . ASN A 1 178 ? -8.789 -31.594 8.414 1 88.56 178 ASN A CA 1
ATOM 1342 C C . ASN A 1 178 ? -8.906 -32.094 6.984 1 88.56 178 ASN A C 1
ATOM 1344 O O . ASN A 1 178 ? -9.711 -31.609 6.199 1 88.56 178 ASN A O 1
ATOM 1348 N N . PHE A 1 179 ? -8.047 -33.062 6.609 1 92.44 179 PHE A N 1
ATOM 1349 C CA . PHE A 1 179 ? -7.926 -33.531 5.234 1 92.44 179 PHE A CA 1
ATOM 1350 C C . PHE A 1 179 ? -8.492 -34.938 5.094 1 92.44 179 PHE A C 1
ATOM 1352 O O . PHE A 1 179 ? -8.32 -35.594 4.055 1 92.44 179 PHE A O 1
ATOM 1359 N N . ASP A 1 180 ? -9.18 -35.438 6.113 1 86.5 180 ASP A N 1
ATOM 1360 C CA . ASP A 1 180 ? -9.656 -36.812 6.113 1 86.5 180 ASP A CA 1
ATOM 1361 C C . ASP A 1 180 ? -10.883 -36.969 5.219 1 86.5 180 ASP A C 1
ATOM 1363 O O . ASP A 1 180 ? -10.977 -37.906 4.438 1 86.5 180 ASP A O 1
ATOM 1367 N N . ALA A 1 181 ? -11.766 -35.969 5.363 1 81.81 181 ALA A N 1
ATOM 1368 C CA . ALA A 1 181 ? -13.039 -36.125 4.66 1 81.81 181 ALA A CA 1
ATOM 1369 C C . ALA A 1 181 ? -13.008 -35.375 3.324 1 81.81 181 ALA A C 1
ATOM 1371 O O . ALA A 1 181 ? -13.609 -35.844 2.346 1 81.81 181 ALA A O 1
ATOM 1372 N N . LYS A 1 182 ? -12.336 -34.281 3.262 1 87.5 182 LYS A N 1
ATOM 1373 C CA . LYS A 1 182 ? -12.273 -33.438 2.074 1 87.5 182 LYS A CA 1
ATOM 1374 C C . LYS A 1 182 ? -11.008 -32.594 2.07 1 87.5 182 LYS A C 1
ATOM 1376 O O . LYS A 1 182 ? -10.359 -32.438 3.105 1 87.5 182 LYS A O 1
ATOM 1381 N N . ILE A 1 183 ? -10.711 -32.156 0.893 1 94.38 183 ILE A N 1
ATOM 1382 C CA . ILE A 1 183 ? -9.562 -31.25 0.782 1 94.38 183 ILE A CA 1
ATOM 1383 C C . ILE A 1 183 ? -9.992 -29.812 1.12 1 94.38 183 ILE A C 1
ATOM 1385 O O . ILE A 1 183 ? -10.758 -29.203 0.375 1 94.38 183 ILE A O 1
ATOM 1389 N N . PRO A 1 184 ? -9.469 -29.312 2.176 1 95.06 184 PRO A N 1
ATOM 1390 C CA . PRO A 1 184 ? -9.969 -28.016 2.656 1 95.06 184 PRO A CA 1
ATOM 1391 C C . PRO A 1 184 ? -9.188 -26.828 2.088 1 95.06 184 PRO A C 1
ATOM 1393 O O . PRO A 1 184 ? -9.5 -25.672 2.398 1 95.06 184 PRO A O 1
ATOM 1396 N N . ALA A 1 185 ? -8.172 -27.031 1.279 1 96.94 185 ALA A N 1
ATOM 1397 C CA . ALA A 1 185 ? -7.426 -25.969 0.625 1 96.94 185 ALA A CA 1
ATOM 1398 C C . ALA A 1 185 ? -7.91 -25.75 -0.808 1 96.94 185 ALA A C 1
ATOM 1400 O O . ALA A 1 185 ? -7.742 -26.625 -1.661 1 96.94 185 ALA A O 1
ATOM 1401 N N . HIS A 1 186 ? -8.477 -24.609 -1.015 1 97.31 186 HIS A N 1
ATOM 1402 C CA . HIS A 1 186 ? -9.102 -24.297 -2.293 1 97.31 186 HIS A CA 1
ATOM 1403 C C . HIS A 1 186 ? -8.289 -23.25 -3.059 1 97.31 186 HIS A C 1
ATOM 1405 O O . HIS A 1 186 ? -8.234 -22.078 -2.654 1 97.31 186 HIS A O 1
ATOM 1411 N N . ALA A 1 187 ? -7.703 -23.703 -4.16 1 98.44 187 ALA A N 1
ATOM 1412 C CA . ALA A 1 187 ? -6.977 -22.797 -5.047 1 98.44 187 ALA A CA 1
ATOM 1413 C C . ALA A 1 187 ? -7.832 -22.406 -6.25 1 98.44 187 ALA A C 1
ATOM 1415 O O . ALA A 1 187 ? -8.297 -23.266 -6.996 1 98.44 187 ALA A O 1
ATOM 1416 N N . TYR A 1 188 ? -8.047 -21.125 -6.422 1 98.31 188 TYR A N 1
ATOM 1417 C CA . TYR A 1 188 ? -8.742 -20.594 -7.59 1 98.31 188 TYR A CA 1
ATOM 1418 C C . TYR A 1 188 ? -7.75 -20.078 -8.625 1 98.31 188 TYR A C 1
ATOM 1420 O O . TYR A 1 188 ? -7.133 -19.031 -8.43 1 98.31 188 TYR A O 1
ATOM 1428 N N . ILE A 1 189 ? -7.602 -20.797 -9.734 1 98.19 189 ILE A N 1
ATOM 1429 C CA . ILE A 1 189 ? -6.551 -20.516 -10.703 1 98.19 189 ILE A CA 1
ATOM 1430 C C . ILE A 1 189 ? -7.031 -19.453 -11.695 1 98.19 189 ILE A C 1
ATOM 1432 O O . ILE A 1 189 ? -8.188 -19.469 -12.125 1 98.19 189 ILE A O 1
ATOM 1436 N N . VAL A 1 190 ? -6.129 -18.531 -12.016 1 96.75 190 VAL A N 1
ATOM 1437 C CA . VAL A 1 190 ? -6.516 -17.406 -12.852 1 96.75 190 VAL A CA 1
ATOM 1438 C C . VAL A 1 190 ? -5.875 -17.547 -14.234 1 96.75 190 VAL A C 1
ATOM 1440 O O . VAL A 1 190 ? -5.977 -16.641 -15.07 1 96.75 190 VAL A O 1
ATOM 1443 N N . CYS A 1 191 ? -5.137 -18.594 -14.5 1 94.12 191 CYS A N 1
ATOM 1444 C CA . CYS A 1 191 ? -4.523 -18.938 -15.781 1 94.12 191 CYS A CA 1
ATOM 1445 C C . CYS A 1 191 ? -4.238 -20.438 -15.859 1 94.12 191 CYS A C 1
ATOM 1447 O O . CYS A 1 191 ? -4.398 -21.156 -14.875 1 94.12 191 CYS A O 1
ATOM 1449 N N . ASP A 1 192 ? -3.977 -20.922 -17.062 1 94.25 192 ASP A N 1
ATOM 1450 C CA . ASP A 1 192 ? -3.65 -22.328 -17.312 1 94.25 192 ASP A CA 1
ATOM 1451 C C . ASP A 1 192 ? -4.809 -23.234 -16.906 1 94.25 192 ASP A C 1
ATOM 1453 O O . ASP A 1 192 ? -5.961 -22.969 -17.25 1 94.25 192 ASP A O 1
ATOM 1457 N N . ASN A 1 193 ? -4.469 -24.453 -16.328 1 96.38 193 ASN A N 1
ATOM 1458 C CA . ASN A 1 193 ? -5.508 -25.391 -15.898 1 96.38 193 ASN A CA 1
ATOM 1459 C C . ASN A 1 193 ? -5.035 -26.266 -14.742 1 96.38 193 ASN A C 1
ATOM 1461 O O . ASN A 1 193 ? -3.879 -26.188 -14.328 1 96.38 193 ASN A O 1
ATOM 1465 N N . ASP A 1 194 ? -5.945 -27 -14.234 1 96.56 194 ASP A N 1
ATOM 1466 C CA . ASP A 1 194 ? -5.68 -27.797 -13.039 1 96.56 194 ASP A CA 1
ATOM 1467 C C . ASP A 1 194 ? -4.547 -28.797 -13.281 1 96.56 194 ASP A C 1
ATOM 1469 O O . ASP A 1 194 ? -3.672 -28.969 -12.43 1 96.56 194 ASP A O 1
ATOM 1473 N N . GLU A 1 195 ? -4.551 -29.406 -14.438 1 97.75 195 GLU A N 1
ATOM 1474 C CA . GLU A 1 195 ? -3.518 -30.375 -14.758 1 97.75 195 GLU A CA 1
ATOM 1475 C C . GLU A 1 195 ? -2.135 -29.734 -14.781 1 97.75 195 GLU A C 1
ATOM 1477 O O . GLU A 1 195 ? -1.163 -30.328 -14.297 1 97.75 195 GLU A O 1
ATOM 1482 N N . TYR A 1 196 ? -2.107 -28.594 -15.328 1 97.06 196 TYR A N 1
ATOM 1483 C CA . TYR A 1 196 ? -0.84 -27.875 -15.367 1 97.06 196 TYR A CA 1
ATOM 1484 C C . TYR A 1 196 ? -0.299 -27.641 -13.969 1 97.06 196 TYR A C 1
ATOM 1486 O O . TYR A 1 196 ? 0.866 -27.938 -13.688 1 97.06 196 TYR A O 1
ATOM 1494 N N . PHE A 1 197 ? -1.14 -27.156 -13.062 1 98.25 197 PHE A N 1
ATOM 1495 C CA . PHE A 1 197 ? -0.669 -26.75 -11.742 1 98.25 197 PHE A CA 1
ATOM 1496 C C . PHE A 1 197 ? -0.336 -27.984 -10.891 1 98.25 197 PHE A C 1
ATOM 1498 O O . PHE A 1 197 ? 0.67 -27.984 -10.18 1 98.25 197 PHE A O 1
ATOM 1505 N N . HIS A 1 198 ? -1.177 -29.016 -10.969 1 98.44 198 HIS A N 1
ATOM 1506 C CA . HIS A 1 198 ? -0.812 -30.25 -10.281 1 98.44 198 HIS A CA 1
ATOM 1507 C C . HIS A 1 198 ? 0.518 -30.797 -10.789 1 98.44 198 HIS A C 1
ATOM 1509 O O . HIS A 1 198 ? 1.365 -31.219 -10 1 98.44 198 HIS A O 1
ATOM 1515 N N . GLY A 1 199 ? 0.665 -30.75 -12.117 1 98.12 199 GLY A N 1
ATOM 1516 C CA . GLY A 1 199 ? 1.913 -31.219 -12.703 1 98.12 199 GLY A CA 1
ATOM 1517 C C . GLY A 1 199 ? 3.113 -30.391 -12.273 1 98.12 199 GLY A C 1
ATOM 1518 O O . GLY A 1 199 ? 4.148 -30.953 -11.898 1 98.12 199 GLY A O 1
ATOM 1519 N N . TYR A 1 200 ? 2.943 -29.125 -12.312 1 97.94 200 TYR A N 1
ATOM 1520 C CA . TYR A 1 200 ? 4.035 -28.234 -11.953 1 97.94 200 TYR A CA 1
ATOM 1521 C C . TYR A 1 200 ? 4.406 -28.375 -10.484 1 97.94 200 TYR A C 1
ATOM 1523 O O . TYR A 1 200 ? 5.586 -28.469 -10.141 1 97.94 200 TYR A O 1
ATOM 1531 N N . ILE A 1 201 ? 3.416 -28.438 -9.594 1 98.5 201 ILE A N 1
ATOM 1532 C CA . ILE A 1 201 ? 3.635 -28.562 -8.156 1 98.5 201 ILE A CA 1
ATOM 1533 C C . ILE A 1 201 ? 4.277 -29.906 -7.848 1 98.5 201 ILE A C 1
ATOM 1535 O O . ILE A 1 201 ? 5.281 -29.984 -7.137 1 98.5 201 ILE A O 1
ATOM 1539 N N . ASP A 1 202 ? 3.818 -30.969 -8.438 1 98.5 202 ASP A N 1
ATOM 1540 C CA . ASP A 1 202 ? 4.25 -32.344 -8.117 1 98.5 202 ASP A CA 1
ATOM 1541 C C . ASP A 1 202 ? 5.625 -32.625 -8.703 1 98.5 202 ASP A C 1
ATOM 1543 O O . ASP A 1 202 ? 6.414 -33.375 -8.117 1 98.5 202 ASP A O 1
ATOM 1547 N N . ASN A 1 203 ? 5.902 -32.031 -9.852 1 97.69 203 ASN A N 1
ATOM 1548 C CA . ASN A 1 203 ? 7.102 -32.438 -10.57 1 97.69 203 ASN A CA 1
ATOM 1549 C C . ASN A 1 203 ? 8.234 -31.422 -10.398 1 97.69 203 ASN A C 1
ATOM 1551 O O . ASN A 1 203 ? 9.398 -31.75 -10.641 1 97.69 203 ASN A O 1
ATOM 1555 N N . LYS A 1 204 ? 7.895 -30.25 -10.016 1 97 204 LYS A N 1
ATOM 1556 C CA . LYS A 1 204 ? 8.938 -29.234 -9.93 1 97 204 LYS A CA 1
ATOM 1557 C C . LYS A 1 204 ? 9.062 -28.688 -8.508 1 97 204 LYS A C 1
ATOM 1559 O O . LYS A 1 204 ? 10.148 -28.719 -7.922 1 97 204 LYS A O 1
ATOM 1564 N N . ILE A 1 205 ? 7.949 -28.297 -7.875 1 98.25 205 ILE A N 1
ATOM 1565 C CA . ILE A 1 205 ? 8.016 -27.594 -6.602 1 98.25 205 ILE A CA 1
ATOM 1566 C C . ILE A 1 205 ? 8.289 -28.594 -5.477 1 98.25 205 ILE A C 1
ATOM 1568 O O . ILE A 1 205 ? 9.289 -28.484 -4.762 1 98.25 205 ILE A O 1
ATOM 1572 N N . LEU A 1 206 ? 7.52 -29.625 -5.348 1 98.25 206 LEU A N 1
ATOM 1573 C CA . LEU A 1 206 ? 7.586 -30.547 -4.219 1 98.25 206 LEU A CA 1
ATOM 1574 C C . LEU A 1 206 ? 8.93 -31.266 -4.18 1 98.25 206 LEU A C 1
ATOM 1576 O O . LEU A 1 206 ? 9.586 -31.312 -3.139 1 98.25 206 LEU A O 1
ATOM 1580 N N . PRO A 1 207 ? 9.383 -31.781 -5.348 1 97.81 207 PRO A N 1
ATOM 1581 C CA . PRO A 1 207 ? 10.688 -32.438 -5.301 1 97.81 207 PRO A CA 1
ATOM 1582 C C . PRO A 1 207 ? 11.812 -31.5 -4.875 1 97.81 207 PRO A C 1
ATOM 1584 O O . PRO A 1 207 ? 12.695 -31.891 -4.105 1 97.81 207 PRO A O 1
ATOM 1587 N N . ALA A 1 208 ? 11.75 -30.266 -5.332 1 97.38 208 ALA A N 1
ATOM 1588 C CA . ALA A 1 208 ? 12.789 -29.297 -5.008 1 97.38 208 ALA A CA 1
ATOM 1589 C C . ALA A 1 208 ? 12.742 -28.906 -3.529 1 97.38 208 ALA A C 1
ATOM 1591 O O . ALA A 1 208 ? 13.734 -28.453 -2.969 1 97.38 208 ALA A O 1
ATOM 1592 N N . MET A 1 209 ? 11.602 -29.109 -2.871 1 97.06 209 MET A N 1
ATOM 1593 C CA . MET A 1 209 ? 11.453 -28.828 -1.446 1 97.06 209 MET A CA 1
ATOM 1594 C C . MET A 1 209 ? 11.93 -30 -0.604 1 97.06 209 MET A C 1
ATOM 1596 O O . MET A 1 209 ? 12.055 -29.891 0.616 1 97.06 209 MET A O 1
ATOM 1600 N N . GLY A 1 210 ? 12.109 -31.094 -1.243 1 95.31 210 GLY A N 1
ATOM 1601 C CA . GLY A 1 210 ? 12.5 -32.312 -0.531 1 95.31 210 GLY A CA 1
ATOM 1602 C C . GLY A 1 210 ? 11.32 -33.094 -0.012 1 95.31 210 GLY A C 1
ATOM 1603 O O . GLY A 1 210 ? 11.453 -33.875 0.932 1 95.31 210 GLY A O 1
ATOM 1604 N N . ALA A 1 211 ? 10.172 -32.906 -0.568 1 92.94 211 ALA A N 1
ATOM 1605 C CA . ALA A 1 211 ? 8.992 -33.656 -0.155 1 92.94 211 ALA A CA 1
ATOM 1606 C C . ALA A 1 211 ? 9.102 -35.125 -0.568 1 92.94 211 ALA A C 1
ATOM 1608 O O . ALA A 1 211 ? 9.641 -35.438 -1.63 1 92.94 211 ALA A O 1
ATOM 1609 N N . PRO A 1 212 ? 8.523 -36 0.247 1 91.62 212 PRO A N 1
ATOM 1610 C CA . PRO A 1 212 ? 8.523 -37.406 -0.143 1 91.62 212 PRO A CA 1
ATOM 1611 C C . PRO A 1 212 ? 7.793 -37.656 -1.463 1 91.62 212 PRO A C 1
ATOM 1613 O O . PRO A 1 212 ? 6.832 -36.938 -1.781 1 91.62 212 PRO A O 1
ATOM 1616 N N . SER A 1 213 ? 8.203 -38.656 -2.158 1 91.12 213 SER A N 1
ATOM 1617 C CA . SER A 1 213 ? 7.684 -38.938 -3.492 1 91.12 213 SER A CA 1
ATOM 1618 C C . SER A 1 213 ? 6.23 -39.406 -3.434 1 91.12 213 SER A C 1
ATOM 1620 O O . SER A 1 213 ? 5.52 -39.344 -4.441 1 91.12 213 SER A O 1
ATOM 1622 N N . ASP A 1 214 ? 5.766 -39.812 -2.309 1 92.5 214 ASP A N 1
ATOM 1623 C CA . ASP A 1 214 ? 4.402 -40.312 -2.207 1 92.5 214 ASP A CA 1
ATOM 1624 C C . ASP A 1 214 ? 3.414 -39.188 -1.896 1 92.5 214 ASP A C 1
ATOM 1626 O O . ASP A 1 214 ? 2.209 -39.438 -1.794 1 92.5 214 ASP A O 1
ATOM 1630 N N . ILE A 1 215 ? 3.91 -38.031 -1.765 1 94.06 215 ILE A N 1
ATOM 1631 C CA . ILE A 1 215 ? 3.035 -36.875 -1.548 1 94.06 215 ILE A CA 1
ATOM 1632 C C . ILE A 1 215 ? 2.67 -36.25 -2.889 1 94.06 215 ILE A C 1
ATOM 1634 O O . ILE A 1 215 ? 3.541 -36 -3.725 1 94.06 215 ILE A O 1
ATOM 1638 N N . SER A 1 216 ? 1.383 -36.031 -3.053 1 96.44 216 SER A N 1
ATOM 1639 C CA . SER A 1 216 ? 0.85 -35.406 -4.258 1 96.44 216 SER A CA 1
ATOM 1640 C C . SER A 1 216 ? -0.024 -34.219 -3.912 1 96.44 216 SER A C 1
ATOM 1642 O O . SER A 1 216 ? -0.742 -34.219 -2.908 1 96.44 216 SER A O 1
ATOM 1644 N N . SER A 1 217 ? 0.101 -33.25 -4.84 1 98.06 217 SER A N 1
ATOM 1645 C CA . SER A 1 217 ? -0.717 -32.062 -4.621 1 98.06 217 SER A CA 1
ATOM 1646 C C . SER A 1 217 ? -2.203 -32.406 -4.629 1 98.06 217 SER A C 1
ATOM 1648 O O . SER A 1 217 ? -3.012 -31.703 -4.023 1 98.06 217 SER A O 1
ATOM 1650 N N . ARG A 1 218 ? -2.592 -33.469 -5.242 1 97.31 218 ARG A N 1
ATOM 1651 C CA . ARG A 1 218 ? -3.99 -33.875 -5.316 1 97.31 218 ARG A CA 1
ATOM 1652 C C . ARG A 1 218 ? -4.496 -34.344 -3.957 1 97.31 218 ARG A C 1
ATOM 1654 O O . ARG A 1 218 ? -5.703 -34.469 -3.746 1 97.31 218 ARG A O 1
ATOM 1661 N N . GLN A 1 219 ? -3.619 -34.562 -3.025 1 96.31 219 GLN A N 1
ATOM 1662 C CA . GLN A 1 219 ? -3.99 -34.938 -1.671 1 96.31 219 GLN A CA 1
ATOM 1663 C C . GLN A 1 219 ? -4.367 -33.719 -0.827 1 96.31 219 GLN A C 1
ATOM 1665 O O . GLN A 1 219 ? -4.988 -33.875 0.229 1 96.31 219 GLN A O 1
ATOM 1670 N N . PHE A 1 220 ? -3.945 -32.5 -1.353 1 97.31 220 PHE A N 1
ATOM 1671 C CA . PHE A 1 220 ? -4.125 -31.422 -0.392 1 97.31 220 PHE A CA 1
ATOM 1672 C C . PHE A 1 220 ? -4.617 -30.156 -1.085 1 97.31 220 PHE A C 1
ATOM 1674 O O . PHE A 1 220 ? -4.859 -29.141 -0.432 1 97.31 220 PHE A O 1
ATOM 1681 N N . LEU A 1 221 ? -4.797 -30.203 -2.344 1 97.38 221 LEU A N 1
ATOM 1682 C CA . LEU A 1 221 ? -5.184 -28.984 -3.057 1 97.38 221 LEU A CA 1
ATOM 1683 C C . LEU A 1 221 ? -6.383 -29.25 -3.963 1 97.38 221 LEU A C 1
ATOM 1685 O O . LEU A 1 221 ? -6.344 -30.156 -4.805 1 97.38 221 LEU A O 1
ATOM 1689 N N . GLN A 1 222 ? -7.422 -28.562 -3.748 1 96.44 222 GLN A N 1
ATOM 1690 C CA . GLN A 1 222 ? -8.523 -28.5 -4.703 1 96.44 222 GLN A CA 1
ATOM 1691 C C . GLN A 1 222 ? -8.375 -27.281 -5.621 1 96.44 222 GLN A C 1
ATOM 1693 O O . GLN A 1 222 ? -8.305 -26.141 -5.145 1 96.44 222 GLN A O 1
ATOM 1698 N N . ILE A 1 223 ? -8.328 -27.531 -6.891 1 97.56 223 ILE A N 1
ATOM 1699 C CA . ILE A 1 223 ? -8.117 -26.453 -7.848 1 97.56 223 ILE A CA 1
ATOM 1700 C C . ILE A 1 223 ? -9.398 -26.203 -8.633 1 97.56 223 ILE A C 1
ATOM 1702 O O . ILE A 1 223 ? -10.008 -27.125 -9.164 1 97.56 223 ILE A O 1
ATOM 1706 N N . THR A 1 224 ? -9.859 -24.984 -8.617 1 96.5 224 THR A N 1
ATOM 1707 C CA . THR A 1 224 ? -11.039 -24.531 -9.352 1 96.5 224 THR A CA 1
ATOM 1708 C C . THR A 1 224 ? -10.656 -23.453 -10.367 1 96.5 224 THR A C 1
ATOM 1710 O O . THR A 1 224 ? -9.898 -22.531 -10.047 1 96.5 224 THR A O 1
ATOM 1713 N N . ASN A 1 225 ? -11.172 -23.578 -11.57 1 96.38 225 ASN A N 1
ATOM 1714 C CA . ASN A 1 225 ? -10.906 -22.594 -12.609 1 96.38 225 ASN A CA 1
ATOM 1715 C C . ASN A 1 225 ? -11.648 -21.281 -12.344 1 96.38 225 ASN A C 1
ATOM 1717 O O . ASN A 1 225 ? -12.875 -21.266 -12.266 1 96.38 225 ASN A O 1
ATOM 1721 N N . ALA A 1 226 ? -10.875 -20.203 -12.242 1 96.44 226 ALA A N 1
ATOM 1722 C CA . ALA A 1 226 ? -11.445 -18.875 -11.984 1 96.44 226 ALA A CA 1
ATOM 1723 C C . ALA A 1 226 ? -10.938 -17.859 -13.008 1 96.44 226 ALA A C 1
ATOM 1725 O O . ALA A 1 226 ? -10.867 -16.656 -12.711 1 96.44 226 ALA A O 1
ATOM 1726 N N . GLN A 1 227 ? -10.609 -18.203 -14.172 1 94.38 227 GLN A N 1
ATOM 1727 C CA . GLN A 1 227 ? -9.969 -17.359 -15.172 1 94.38 227 GLN A CA 1
ATOM 1728 C C . GLN A 1 227 ? -10.977 -16.406 -15.812 1 94.38 227 GLN A C 1
ATOM 1730 O O . GLN A 1 227 ? -10.602 -15.344 -16.297 1 94.38 227 GLN A O 1
ATOM 1735 N N . GLY A 1 228 ? -12.25 -16.844 -15.781 1 91.06 228 GLY A N 1
ATOM 1736 C CA . GLY A 1 228 ? -13.219 -16.062 -16.531 1 91.06 228 GLY A CA 1
ATOM 1737 C C . GLY A 1 228 ? -12.859 -15.93 -18 1 91.06 228 GLY A C 1
ATOM 1738 O O . GLY A 1 228 ? -12.625 -16.938 -18.688 1 91.06 228 GLY A O 1
ATOM 1739 N N . THR A 1 229 ? -12.656 -14.656 -18.469 1 90.56 229 THR A N 1
ATOM 1740 C CA . THR A 1 229 ? -12.359 -14.422 -19.875 1 90.56 229 THR A CA 1
ATOM 1741 C C . THR A 1 229 ? -10.852 -14.508 -20.125 1 90.56 229 THR A C 1
ATOM 1743 O O . THR A 1 229 ? -10.398 -14.328 -21.25 1 90.56 229 THR A O 1
ATOM 1746 N N . GLY A 1 230 ? -10.133 -14.688 -19.094 1 89.56 230 GLY A N 1
ATOM 1747 C CA . GLY A 1 230 ? -8.695 -14.844 -19.25 1 89.56 230 GLY A CA 1
ATOM 1748 C C . GLY A 1 230 ? -7.898 -14.102 -18.203 1 89.56 230 GLY A C 1
ATOM 1749 O O . GLY A 1 230 ? -8.461 -13.336 -17.422 1 89.56 230 GLY A O 1
ATOM 1750 N N . TYR A 1 231 ? -6.629 -14.375 -18.328 1 88.25 231 TYR A N 1
ATOM 1751 C CA . TYR A 1 231 ? -5.703 -13.75 -17.391 1 88.25 231 TYR A CA 1
ATOM 1752 C C . TYR A 1 231 ? -5.688 -12.234 -17.547 1 88.25 231 TYR A C 1
ATOM 1754 O O . TYR A 1 231 ? -5.57 -11.734 -18.672 1 88.25 231 TYR A O 1
ATOM 1762 N N . ALA A 1 232 ? -5.816 -11.492 -16.453 1 87.94 232 ALA A N 1
ATOM 1763 C CA . ALA A 1 232 ? -5.746 -10.039 -16.375 1 87.94 232 ALA A CA 1
ATOM 1764 C C . ALA A 1 232 ? -6.867 -9.391 -17.172 1 87.94 232 ALA A C 1
ATOM 1766 O O . ALA A 1 232 ? -6.754 -8.227 -17.594 1 87.94 232 ALA A O 1
ATOM 1767 N N . ARG A 1 233 ? -7.871 -10.195 -17.531 1 90.94 233 ARG A N 1
ATOM 1768 C CA . ARG A 1 233 ? -9.102 -9.695 -18.125 1 90.94 233 ARG A CA 1
ATOM 1769 C C . ARG A 1 233 ? -10.281 -9.836 -17.172 1 90.94 233 ARG A C 1
ATOM 1771 O O . ARG A 1 233 ? -10.391 -10.828 -16.453 1 90.94 233 ARG A O 1
ATOM 1778 N N . SER A 1 234 ? -11.039 -8.781 -17.125 1 92.44 234 SER A N 1
ATOM 1779 C CA . SER A 1 234 ? -12.164 -8.797 -16.203 1 92.44 234 SER A CA 1
ATOM 1780 C C . SER A 1 234 ? -13.484 -8.586 -16.938 1 92.44 234 SER A C 1
ATOM 1782 O O . SER A 1 234 ? -13.562 -7.77 -17.859 1 92.44 234 SER A O 1
ATOM 1784 N N . THR A 1 235 ? -14.484 -9.336 -16.594 1 93.81 235 THR A N 1
ATOM 1785 C CA . THR A 1 235 ? -15.844 -9.047 -17.031 1 93.81 235 THR A CA 1
ATOM 1786 C C . THR A 1 235 ? -16.453 -7.906 -16.203 1 93.81 235 THR A C 1
ATOM 1788 O O . THR A 1 235 ? -15.961 -7.594 -15.125 1 93.81 235 THR A O 1
ATOM 1791 N N . LYS A 1 236 ? -17.5 -7.367 -16.812 1 95.44 236 LYS A N 1
ATOM 1792 C CA . LYS A 1 236 ? -18.219 -6.324 -16.078 1 95.44 236 LYS A CA 1
ATOM 1793 C C . LYS A 1 236 ? -18.75 -6.859 -14.75 1 95.44 236 LYS A C 1
ATOM 1795 O O . LYS A 1 236 ? -18.688 -6.172 -13.727 1 95.44 236 LYS A O 1
ATOM 1800 N N . GLN A 1 237 ? -19.203 -8.07 -14.75 1 96 237 GLN A N 1
ATOM 1801 C CA . GLN A 1 237 ? -19.766 -8.688 -13.555 1 96 237 GLN A CA 1
ATOM 1802 C C . GLN A 1 237 ? -18.703 -8.852 -12.477 1 96 237 GLN A C 1
ATOM 1804 O O . GLN A 1 237 ? -18.969 -8.617 -11.297 1 96 237 GLN A O 1
ATOM 1809 N N . GLU A 1 238 ? -17.562 -9.266 -12.852 1 95.88 238 GLU A N 1
ATOM 1810 C CA . GLU A 1 238 ? -16.453 -9.406 -11.906 1 95.88 238 GLU A CA 1
ATOM 1811 C C . GLU A 1 238 ? -16.094 -8.062 -11.273 1 95.88 238 GLU A C 1
ATOM 1813 O O . GLU A 1 238 ? -15.898 -7.977 -10.062 1 95.88 238 GLU A O 1
ATOM 1818 N N . LEU A 1 239 ? -16.031 -7.012 -12.086 1 96.88 239 LEU A N 1
ATOM 1819 C CA . LEU A 1 239 ? -15.672 -5.688 -11.594 1 96.88 239 LEU A CA 1
ATOM 1820 C C . LEU A 1 239 ? -16.766 -5.129 -10.688 1 96.88 239 LEU A C 1
ATOM 1822 O O . LEU A 1 239 ? -16.453 -4.492 -9.672 1 96.88 239 LEU A O 1
ATOM 1826 N N . GLU A 1 240 ? -18.031 -5.387 -11.055 1 97.31 240 GLU A N 1
ATOM 1827 C CA . GLU A 1 240 ? -19.141 -4.98 -10.195 1 97.31 240 GLU A CA 1
ATOM 1828 C C . GLU A 1 240 ? -19.078 -5.672 -8.836 1 97.31 240 GLU A C 1
ATOM 1830 O O . GLU A 1 240 ? -19.328 -5.051 -7.805 1 97.31 240 GLU A O 1
ATOM 1835 N N . TYR A 1 241 ? -18.766 -6.941 -8.906 1 96.69 241 TYR A N 1
ATOM 1836 C CA . TYR A 1 241 ? -18.641 -7.688 -7.656 1 96.69 241 TYR A CA 1
ATOM 1837 C C . TYR A 1 241 ? -17.5 -7.129 -6.805 1 96.69 241 TYR A C 1
ATOM 1839 O O . TYR A 1 241 ? -17.656 -6.945 -5.594 1 96.69 241 TYR A O 1
ATOM 1847 N N . ILE A 1 242 ? -16.344 -6.871 -7.398 1 96.44 242 ILE A N 1
ATOM 1848 C CA . ILE A 1 242 ? -15.188 -6.316 -6.707 1 96.44 242 ILE A CA 1
ATOM 1849 C C . ILE A 1 242 ? -15.547 -4.969 -6.094 1 96.44 242 ILE A C 1
ATOM 1851 O O . ILE A 1 242 ? -15.211 -4.691 -4.941 1 96.44 242 ILE A O 1
ATOM 1855 N N . TYR A 1 243 ? -16.281 -4.152 -6.816 1 97.5 243 TYR A N 1
ATOM 1856 C CA . TYR A 1 243 ? -16.75 -2.869 -6.316 1 97.5 243 TYR A CA 1
ATOM 1857 C C . TYR A 1 243 ? -17.703 -3.061 -5.137 1 97.5 243 TYR A C 1
ATOM 1859 O O . TYR A 1 243 ? -17.578 -2.367 -4.121 1 97.5 243 TYR A O 1
ATOM 1867 N N . ASN A 1 244 ? -18.531 -4.023 -5.254 1 97.38 244 ASN A N 1
ATOM 1868 C CA . ASN A 1 244 ? -19.469 -4.297 -4.176 1 97.38 244 ASN A CA 1
ATOM 1869 C C . ASN A 1 244 ? -18.75 -4.727 -2.898 1 97.38 244 ASN A C 1
ATOM 1871 O O . ASN A 1 244 ? -19.156 -4.34 -1.798 1 97.38 244 ASN A O 1
ATOM 1875 N N . VAL A 1 245 ? -17.781 -5.562 -3.057 1 96.75 245 VAL A N 1
ATOM 1876 C CA . VAL A 1 245 ? -17.016 -6.004 -1.896 1 96.75 245 VAL A CA 1
ATOM 1877 C C . VAL A 1 245 ? -16.375 -4.805 -1.214 1 96.75 245 VAL A C 1
ATOM 1879 O O . VAL A 1 245 ? -16.453 -4.652 0.008 1 96.75 245 VAL A O 1
ATOM 1882 N N . SER A 1 246 ? -15.734 -3.938 -1.992 1 96.5 246 SER A N 1
ATOM 1883 C CA . SER A 1 246 ? -15.047 -2.785 -1.42 1 96.5 246 SER A CA 1
ATOM 1884 C C . SER A 1 246 ? -16.031 -1.841 -0.731 1 96.5 246 SER A C 1
ATOM 1886 O O . SER A 1 246 ? -15.742 -1.33 0.355 1 96.5 246 SER A O 1
ATOM 1888 N N . ARG A 1 247 ? -17.156 -1.598 -1.287 1 95.94 247 ARG A N 1
ATOM 1889 C CA . ARG A 1 247 ? -18.078 -0.586 -0.77 1 95.94 247 ARG A CA 1
ATOM 1890 C C . ARG A 1 247 ? -18.828 -1.103 0.451 1 95.94 247 ARG A C 1
ATOM 1892 O O . ARG A 1 247 ? -19.438 -0.323 1.188 1 95.94 247 ARG A O 1
ATOM 1899 N N . THR A 1 248 ? -18.797 -2.449 0.662 1 95.88 248 THR A N 1
ATOM 1900 C CA . THR A 1 248 ? -19.531 -3 1.789 1 95.88 248 THR A CA 1
ATOM 1901 C C . THR A 1 248 ? -18.594 -3.389 2.922 1 95.88 248 THR A C 1
ATOM 1903 O O . THR A 1 248 ? -18.984 -3.402 4.09 1 95.88 248 THR A O 1
ATOM 1906 N N . THR A 1 249 ? -17.297 -3.664 2.633 1 95.38 249 THR A N 1
ATOM 1907 C CA . THR A 1 249 ? -16.422 -4.219 3.656 1 95.38 249 THR A CA 1
ATOM 1908 C C . THR A 1 249 ? -15.234 -3.291 3.91 1 95.38 249 THR A C 1
ATOM 1910 O O . THR A 1 249 ? -14.57 -3.398 4.941 1 95.38 249 THR A O 1
ATOM 1913 N N . GLY A 1 250 ? -14.93 -2.438 2.965 1 95.62 250 GLY A N 1
ATOM 1914 C CA . GLY A 1 250 ? -13.742 -1.604 3.068 1 95.62 250 GLY A CA 1
ATOM 1915 C C . GLY A 1 250 ? -12.484 -2.295 2.576 1 95.62 250 GLY A C 1
ATOM 1916 O O . GLY A 1 250 ? -11.391 -1.739 2.668 1 95.62 250 GLY A O 1
ATOM 1917 N N . VAL A 1 251 ? -12.633 -3.479 1.956 1 94.62 251 VAL A N 1
ATOM 1918 C CA . VAL A 1 251 ? -11.484 -4.25 1.478 1 94.62 251 VAL A CA 1
ATOM 1919 C C . VAL A 1 251 ? -11.445 -4.219 -0.049 1 94.62 251 VAL A C 1
ATOM 1921 O O . VAL A 1 251 ? -12.375 -4.691 -0.71 1 94.62 251 VAL A O 1
ATOM 1924 N N . LEU A 1 252 ? -10.375 -3.678 -0.595 1 94.75 252 LEU A N 1
ATOM 1925 C CA . LEU A 1 252 ? -10.203 -3.633 -2.043 1 94.75 252 LEU A CA 1
ATOM 1926 C C . LEU A 1 252 ? -9.5 -4.891 -2.547 1 94.75 252 LEU A C 1
ATOM 1928 O O . LEU A 1 252 ? -8.477 -5.297 -1.995 1 94.75 252 LEU A O 1
ATOM 1932 N N . MET A 1 253 ? -10.086 -5.465 -3.539 1 94.06 253 MET A N 1
ATOM 1933 C CA . MET A 1 253 ? -9.5 -6.648 -4.168 1 94.06 253 MET A CA 1
ATOM 1934 C C . MET A 1 253 ? -8.938 -6.312 -5.543 1 94.06 253 MET A C 1
ATOM 1936 O O . MET A 1 253 ? -9.484 -5.469 -6.254 1 94.06 253 MET A O 1
ATOM 1940 N N . ASP A 1 254 ? -7.84 -6.938 -5.879 1 93.31 254 ASP A N 1
ATOM 1941 C CA . ASP A 1 254 ? -7.32 -6.777 -7.23 1 93.31 254 ASP A CA 1
ATOM 1942 C C . ASP A 1 254 ? -8.195 -7.504 -8.25 1 93.31 254 ASP A C 1
ATOM 1944 O O . ASP A 1 254 ? -8.805 -8.531 -7.93 1 93.31 254 ASP A O 1
ATOM 1948 N N . PRO A 1 255 ? -8.195 -7.043 -9.391 1 93.31 255 PRO A N 1
ATOM 1949 C CA . PRO A 1 255 ? -9.102 -7.625 -10.383 1 93.31 255 PRO A CA 1
ATOM 1950 C C . PRO A 1 255 ? -8.516 -8.852 -11.078 1 93.31 255 PRO A C 1
ATOM 1952 O O . PRO A 1 255 ? -9.203 -9.516 -11.852 1 93.31 255 PRO A O 1
ATOM 1955 N N . VAL A 1 256 ? -7.32 -9.234 -10.789 1 93.81 256 VAL A N 1
ATOM 1956 C CA . VAL A 1 256 ? -6.645 -10.289 -11.539 1 93.81 256 VAL A CA 1
ATOM 1957 C C . VAL A 1 256 ? -6.605 -11.57 -10.703 1 93.81 256 VAL A C 1
ATOM 1959 O O . VAL A 1 256 ? -6.773 -12.672 -11.242 1 93.81 256 VAL A O 1
ATOM 1962 N N . TYR A 1 257 ? -6.422 -11.406 -9.375 1 95.75 257 TYR A N 1
ATOM 1963 C CA . TYR A 1 257 ? -6.219 -12.57 -8.523 1 95.75 257 TYR A CA 1
ATOM 1964 C C . TYR A 1 257 ? -7.324 -12.688 -7.484 1 95.75 257 TYR A C 1
ATOM 1966 O O . TYR A 1 257 ? -8.375 -13.273 -7.75 1 95.75 257 TYR A O 1
ATOM 1974 N N . SER A 1 258 ? -7.188 -11.977 -6.367 1 95.94 258 SER A N 1
ATOM 1975 C CA . SER A 1 258 ? -8.078 -12.125 -5.219 1 95.94 258 SER A CA 1
ATOM 1976 C C . SER A 1 258 ? -9.516 -11.773 -5.59 1 95.94 258 SER A C 1
ATOM 1978 O O . SER A 1 258 ? -10.461 -12.391 -5.086 1 95.94 258 SER A O 1
ATOM 1980 N N . GLY A 1 259 ? -9.664 -10.789 -6.434 1 95.94 259 GLY A N 1
ATOM 1981 C CA . GLY A 1 259 ? -11.016 -10.445 -6.852 1 95.94 259 GLY A CA 1
ATOM 1982 C C . GLY A 1 259 ? -11.719 -11.57 -7.594 1 95.94 259 GLY A C 1
ATOM 1983 O O . GLY A 1 259 ? -12.875 -11.883 -7.305 1 95.94 259 GLY A O 1
ATOM 1984 N N . LYS A 1 260 ? -11.023 -12.18 -8.492 1 96.38 260 LYS A N 1
ATOM 1985 C CA . LYS A 1 260 ? -11.578 -13.305 -9.234 1 96.38 260 LYS A CA 1
ATOM 1986 C C . LYS A 1 260 ? -11.812 -14.508 -8.32 1 96.38 260 LYS A C 1
ATOM 1988 O O . LYS A 1 260 ? -12.836 -15.188 -8.43 1 96.38 260 LYS A O 1
ATOM 1993 N N . ALA A 1 261 ? -10.844 -14.758 -7.5 1 97.5 261 ALA A N 1
ATOM 1994 C CA . ALA A 1 261 ? -10.945 -15.898 -6.594 1 97.5 261 ALA A CA 1
ATOM 1995 C C . ALA A 1 261 ? -12.164 -15.773 -5.688 1 97.5 261 ALA A C 1
ATOM 1997 O O . ALA A 1 261 ? -12.945 -16.719 -5.547 1 97.5 261 ALA A O 1
ATOM 1998 N N . LEU A 1 262 ? -12.367 -14.641 -5.098 1 97.5 262 LEU A N 1
ATOM 1999 C CA . LEU A 1 262 ? -13.492 -14.438 -4.199 1 97.5 262 LEU A CA 1
ATOM 2000 C C . LEU A 1 262 ? -14.812 -14.5 -4.961 1 97.5 262 LEU A C 1
ATOM 2002 O O . LEU A 1 262 ? -15.789 -15.078 -4.473 1 97.5 262 LEU A O 1
ATOM 2006 N N . PHE A 1 263 ? -14.852 -13.914 -6.164 1 97.5 263 PHE A N 1
ATOM 2007 C CA . PHE A 1 263 ? -16.047 -13.945 -7.008 1 97.5 263 PHE A CA 1
ATOM 2008 C C . PHE A 1 263 ? -16.469 -15.383 -7.281 1 97.5 263 PHE A C 1
ATOM 2010 O O . PHE A 1 263 ? -17.641 -15.727 -7.113 1 97.5 263 PHE A O 1
ATOM 2017 N N . HIS A 1 264 ? -15.555 -16.188 -7.625 1 96.5 264 HIS A N 1
ATOM 2018 C CA . HIS A 1 264 ? -15.875 -17.562 -7.977 1 96.5 264 HIS A CA 1
ATOM 2019 C C . HIS A 1 264 ? -16.156 -18.391 -6.73 1 96.5 264 HIS A C 1
ATOM 2021 O O . HIS A 1 264 ? -16.969 -19.312 -6.766 1 96.5 264 HIS A O 1
ATOM 2027 N N . LEU A 1 265 ? -15.461 -18.125 -5.625 1 96.44 265 LEU A N 1
ATOM 2028 C CA . LEU A 1 265 ? -15.766 -18.797 -4.363 1 96.44 265 LEU A CA 1
ATOM 2029 C C . LEU A 1 265 ? -17.219 -18.562 -3.955 1 96.44 265 LEU A C 1
ATOM 2031 O O . LEU A 1 265 ? -17.922 -19.516 -3.617 1 96.44 265 LEU A O 1
ATOM 2035 N N . ILE A 1 266 ? -17.641 -17.328 -4.02 1 95.31 266 ILE A N 1
ATOM 2036 C CA . ILE A 1 266 ? -19 -16.984 -3.627 1 95.31 266 ILE A CA 1
ATOM 2037 C C . ILE A 1 266 ? -20 -17.625 -4.594 1 95.31 266 ILE A C 1
ATOM 2039 O O . ILE A 1 266 ? -21.047 -18.109 -4.18 1 95.31 266 ILE A O 1
ATOM 2043 N N . ARG A 1 267 ? -19.656 -17.594 -5.887 1 94.25 267 ARG A N 1
ATOM 2044 C CA . ARG A 1 267 ? -20.5 -18.266 -6.867 1 94.25 267 ARG A CA 1
ATOM 2045 C C . ARG A 1 267 ? -20.641 -19.75 -6.543 1 94.25 267 ARG A C 1
ATOM 2047 O O . ARG A 1 267 ? -21.75 -20.297 -6.605 1 94.25 267 ARG A O 1
ATOM 2054 N N . GLU A 1 268 ? -19.578 -20.375 -6.188 1 93.12 268 GLU A N 1
ATOM 2055 C CA . GLU A 1 268 ? -19.609 -21.781 -5.812 1 93.12 268 GLU A CA 1
ATOM 2056 C C . GLU A 1 268 ? -20.469 -22.016 -4.582 1 93.12 268 GLU A C 1
ATOM 2058 O O . GLU A 1 268 ? -21.219 -22.984 -4.512 1 93.12 268 GLU A O 1
ATOM 2063 N N . LEU A 1 269 ? -20.344 -21.125 -3.602 1 92.62 269 LEU A N 1
ATOM 2064 C CA . LEU A 1 269 ? -21.125 -21.219 -2.369 1 92.62 269 LEU A CA 1
ATOM 2065 C C . LEU A 1 269 ? -22.609 -21.109 -2.662 1 92.62 269 LEU A C 1
ATOM 2067 O O . LEU A 1 269 ? -23.422 -21.781 -2.027 1 92.62 269 LEU A O 1
ATOM 2071 N N . ASN A 1 270 ? -22.938 -20.312 -3.643 1 92.56 270 ASN A N 1
ATOM 2072 C CA . ASN A 1 270 ? -24.328 -20.125 -4.004 1 92.56 270 ASN A CA 1
ATOM 2073 C C . ASN A 1 270 ? -24.859 -21.281 -4.859 1 92.56 270 ASN A C 1
ATOM 2075 O O . ASN A 1 270 ? -26 -21.719 -4.691 1 92.56 270 ASN A O 1
ATOM 2079 N N . ASP A 1 271 ? -24.047 -21.766 -5.75 1 93.31 271 ASP A N 1
ATOM 2080 C CA . ASP A 1 271 ? -24.453 -22.797 -6.699 1 93.31 271 ASP A CA 1
ATOM 2081 C C . ASP A 1 271 ? -24.469 -24.172 -6.043 1 93.31 271 ASP A C 1
ATOM 2083 O O . ASP A 1 271 ? -25.234 -25.047 -6.43 1 93.31 271 ASP A O 1
ATOM 2087 N N . ALA A 1 272 ? -23.516 -24.391 -5.074 1 90.94 272 ALA A N 1
ATOM 2088 C CA . ALA A 1 272 ? -23.391 -25.672 -4.391 1 90.94 272 ALA A CA 1
ATOM 2089 C C . ALA A 1 272 ? -23.203 -25.484 -2.889 1 90.94 272 ALA A C 1
ATOM 2091 O O . ALA A 1 272 ? -22.172 -25.875 -2.334 1 90.94 272 ALA A O 1
ATOM 2092 N N . PRO A 1 273 ? -24.188 -25.031 -2.195 1 88.31 273 PRO A N 1
ATOM 2093 C CA . PRO A 1 273 ? -24.047 -24.719 -0.77 1 88.31 273 PRO A CA 1
ATOM 2094 C C . PRO A 1 273 ? -23.688 -25.953 0.069 1 88.31 273 PRO A C 1
ATOM 2096 O O . PRO A 1 273 ? -23.062 -25.812 1.129 1 88.31 273 PRO A O 1
ATOM 2099 N N . GLU A 1 274 ? -23.984 -27.109 -0.396 1 87.75 274 GLU A N 1
ATOM 2100 C CA . GLU A 1 274 ? -23.719 -28.328 0.359 1 87.75 274 GLU A CA 1
ATOM 2101 C C . GLU A 1 274 ? -22.219 -28.562 0.516 1 87.75 274 GLU A C 1
ATOM 2103 O O . GLU A 1 274 ? -21.781 -29.219 1.463 1 87.75 274 GLU A O 1
ATOM 2108 N N . LYS A 1 275 ? -21.5 -27.984 -0.356 1 84.44 275 LYS A N 1
ATOM 2109 C CA . LYS A 1 275 ? -20.047 -28.141 -0.324 1 84.44 275 LYS A CA 1
ATOM 2110 C C . LYS A 1 275 ? -19.438 -27.469 0.901 1 84.44 275 LYS A C 1
ATOM 2112 O O . LYS A 1 275 ? -18.375 -27.859 1.38 1 84.44 275 LYS A O 1
ATOM 2117 N N . PHE A 1 276 ? -20.156 -26.438 1.476 1 84.19 276 PHE A N 1
ATOM 2118 C CA . PHE A 1 276 ? -19.531 -25.625 2.498 1 84.19 276 PHE A CA 1
ATOM 2119 C C . PHE A 1 276 ? -20.422 -25.5 3.73 1 84.19 276 PHE A C 1
ATOM 2121 O O . PHE A 1 276 ? -20.188 -24.641 4.586 1 84.19 276 PHE A O 1
ATOM 2128 N N . VAL A 1 277 ? -21.375 -26.359 3.793 1 83.62 277 VAL A N 1
ATOM 2129 C CA . VAL A 1 277 ? -22.281 -26.297 4.934 1 83.62 277 VAL A CA 1
ATOM 2130 C C . VAL A 1 277 ? -21.5 -26.562 6.223 1 83.62 277 VAL A C 1
ATOM 2132 O O . VAL A 1 277 ? -20.719 -27.516 6.309 1 83.62 277 VAL A O 1
ATOM 2135 N N . GLY A 1 278 ? -21.656 -25.656 7.16 1 82.81 278 GLY A N 1
ATOM 2136 C CA . GLY A 1 278 ? -21.031 -25.797 8.461 1 82.81 278 GLY A CA 1
ATOM 2137 C C . GLY A 1 278 ? -19.562 -25.422 8.461 1 82.81 278 GLY A C 1
ATOM 2138 O O . GLY A 1 278 ? -18.859 -25.594 9.461 1 82.81 278 GLY A O 1
ATOM 2139 N N . LYS A 1 279 ? -19.172 -24.828 7.352 1 88.25 279 LYS A N 1
ATOM 2140 C CA . LYS A 1 279 ? -17.734 -24.531 7.223 1 88.25 279 LYS A CA 1
ATOM 2141 C C . LYS A 1 279 ? -17.453 -23.062 7.523 1 88.25 279 LYS A C 1
ATOM 2143 O O . LYS A 1 279 ? -18.344 -22.219 7.395 1 88.25 279 LYS A O 1
ATOM 2148 N N . THR A 1 280 ? -16.281 -22.812 8.047 1 93.88 280 THR A N 1
ATOM 2149 C CA . THR A 1 280 ? -15.695 -21.5 8.188 1 93.88 280 THR A CA 1
ATOM 2150 C C . THR A 1 280 ? -14.477 -21.344 7.281 1 93.88 280 THR A C 1
ATOM 2152 O O . THR A 1 280 ? -13.469 -22.016 7.473 1 93.88 280 THR A O 1
ATOM 2155 N N . ILE A 1 281 ? -14.641 -20.438 6.301 1 95.88 281 ILE A N 1
ATOM 2156 C CA . ILE A 1 281 ? -13.625 -20.328 5.262 1 95.88 281 ILE A CA 1
ATOM 2157 C C . ILE A 1 281 ? -12.742 -19.109 5.516 1 95.88 281 ILE A C 1
ATOM 2159 O O . ILE A 1 281 ? -13.25 -18 5.684 1 95.88 281 ILE A O 1
ATOM 2163 N N . LEU A 1 282 ? -11.469 -19.328 5.637 1 96.94 282 LEU A N 1
ATOM 2164 C CA . LEU A 1 282 ? -10.484 -18.25 5.633 1 96.94 282 LEU A CA 1
ATOM 2165 C C . LEU A 1 282 ? -10.062 -17.906 4.207 1 96.94 282 LEU A C 1
ATOM 2167 O O . LEU A 1 282 ? -9.508 -18.75 3.498 1 96.94 282 LEU A O 1
ATOM 2171 N N . PHE A 1 283 ? -10.398 -16.75 3.746 1 97.06 283 PHE A N 1
ATOM 2172 C CA . PHE A 1 283 ? -9.953 -16.281 2.441 1 97.06 283 PHE A CA 1
ATOM 2173 C C . PHE A 1 283 ? -8.656 -15.492 2.564 1 97.06 283 PHE A C 1
ATOM 2175 O O . PHE A 1 283 ? -8.609 -14.477 3.262 1 97.06 283 PHE A O 1
ATOM 2182 N N . VAL A 1 284 ? -7.594 -15.906 1.881 1 96.69 284 VAL A N 1
ATOM 2183 C CA . VAL A 1 284 ? -6.289 -15.25 1.923 1 96.69 284 VAL A CA 1
ATOM 2184 C C . VAL A 1 284 ? -6.211 -14.188 0.825 1 96.69 284 VAL A C 1
ATOM 2186 O O . VAL A 1 284 ? -6.121 -14.516 -0.36 1 96.69 284 VAL A O 1
ATOM 2189 N N . HIS A 1 285 ? -6.266 -12.945 1.229 1 95.44 285 HIS A N 1
ATOM 2190 C CA . HIS A 1 285 ? -6.078 -11.805 0.336 1 95.44 285 HIS A CA 1
ATOM 2191 C C . HIS A 1 285 ? -4.613 -11.633 -0.04 1 95.44 285 HIS A C 1
ATOM 2193 O O . HIS A 1 285 ? -3.781 -11.32 0.814 1 95.44 285 HIS A O 1
ATOM 2199 N N . THR A 1 286 ? -4.234 -11.758 -1.268 1 93.56 286 THR A N 1
ATOM 2200 C CA . THR A 1 286 ? -2.83 -11.859 -1.65 1 93.56 286 THR A CA 1
ATOM 2201 C C . THR A 1 286 ? -2.307 -10.508 -2.131 1 93.56 286 THR A C 1
ATOM 2203 O O . THR A 1 286 ? -1.202 -10.422 -2.674 1 93.56 286 THR A O 1
ATOM 2206 N N . GLY A 1 287 ? -3.105 -9.445 -1.97 1 92.62 287 GLY A N 1
ATOM 2207 C CA . GLY A 1 287 ? -2.689 -8.117 -2.387 1 92.62 287 GLY A CA 1
ATOM 2208 C C . GLY A 1 287 ? -2.99 -7.828 -3.846 1 92.62 287 GLY A C 1
ATOM 2209 O O . GLY A 1 287 ? -3.98 -8.32 -4.391 1 92.62 287 GLY A O 1
ATOM 2210 N N . GLY A 1 288 ? -2.264 -6.844 -4.445 1 91.69 288 GLY A N 1
ATOM 2211 C CA . GLY A 1 288 ? -2.359 -6.578 -5.875 1 91.69 288 GLY A CA 1
ATOM 2212 C C . GLY A 1 288 ? -3.178 -5.344 -6.195 1 91.69 288 GLY A C 1
ATOM 2213 O O . GLY A 1 288 ? -3.598 -5.152 -7.34 1 91.69 288 GLY A O 1
ATOM 2214 N N . GLN A 1 289 ? -3.354 -4.438 -5.32 1 90.5 289 GLN A N 1
ATOM 2215 C CA . GLN A 1 289 ? -4.266 -3.312 -5.488 1 90.5 289 GLN A CA 1
ATOM 2216 C C . GLN A 1 289 ? -3.748 -2.336 -6.539 1 90.5 289 GLN A C 1
ATOM 2218 O O . GLN A 1 289 ? -4.527 -1.607 -7.156 1 90.5 289 GLN A O 1
ATOM 2223 N N . PHE A 1 290 ? -2.449 -2.332 -6.789 1 93.44 290 PHE A N 1
ATOM 2224 C CA . PHE A 1 290 ? -1.896 -1.416 -7.781 1 93.44 290 PHE A CA 1
ATOM 2225 C C . PHE A 1 290 ? -2.389 -1.771 -9.18 1 93.44 290 PHE A C 1
ATOM 2227 O O . PHE A 1 290 ? -2.414 -0.917 -10.07 1 93.44 290 PHE A O 1
ATOM 2234 N N . GLY A 1 291 ? -2.801 -3.01 -9.312 1 91.88 291 GLY A N 1
ATOM 2235 C CA . GLY A 1 291 ? -3.322 -3.447 -10.594 1 91.88 291 GLY A CA 1
ATOM 2236 C C . GLY A 1 291 ? -4.633 -2.777 -10.969 1 91.88 291 GLY A C 1
ATOM 2237 O O . GLY A 1 291 ? -5.035 -2.789 -12.133 1 91.88 291 GLY A O 1
ATOM 2238 N N . MET A 1 292 ? -5.281 -2.156 -10.031 1 93.75 292 MET A N 1
ATOM 2239 C CA . MET A 1 292 ? -6.555 -1.487 -10.289 1 93.75 292 MET A CA 1
ATOM 2240 C C . MET A 1 292 ? -6.359 -0.279 -11.195 1 93.75 292 MET A C 1
ATOM 2242 O O . MET A 1 292 ? -7.254 0.069 -11.969 1 93.75 292 MET A O 1
ATOM 2246 N N . TYR A 1 293 ? -5.188 0.339 -11.141 1 95.56 293 TYR A N 1
ATOM 2247 C CA . TYR A 1 293 ? -4.926 1.528 -11.945 1 95.56 293 TYR A CA 1
ATOM 2248 C C . TYR A 1 293 ? -4.883 1.187 -13.43 1 95.56 293 TYR A C 1
ATOM 2250 O O . TYR A 1 293 ? -5.062 2.061 -14.281 1 95.56 293 TYR A O 1
ATOM 2258 N N . ASP A 1 294 ? -4.633 -0.09 -13.695 1 94.31 294 ASP A N 1
ATOM 2259 C CA . ASP A 1 294 ? -4.637 -0.552 -15.078 1 94.31 294 ASP A CA 1
ATOM 2260 C C . ASP A 1 294 ? -6.059 -0.802 -15.57 1 94.31 294 ASP A C 1
ATOM 2262 O O . ASP A 1 294 ? -6.277 -1.083 -16.75 1 94.31 294 ASP A O 1
ATOM 2266 N N . LYS A 1 295 ? -7.078 -0.728 -14.703 1 94.94 295 LYS A N 1
ATOM 2267 C CA . LYS A 1 295 ? -8.461 -1.029 -15.039 1 94.94 295 LYS A CA 1
ATOM 2268 C C . LYS A 1 295 ? -9.359 0.188 -14.828 1 94.94 295 LYS A C 1
ATOM 2270 O O . LYS A 1 295 ? -10.578 0.055 -14.711 1 94.94 295 LYS A O 1
ATOM 2275 N N . VAL A 1 296 ? -8.812 1.379 -14.805 1 95.44 296 VAL A N 1
ATOM 2276 C CA . VAL A 1 296 ? -9.523 2.59 -14.414 1 95.44 296 VAL A CA 1
ATOM 2277 C C . VAL A 1 296 ? -10.695 2.828 -15.367 1 95.44 296 VAL A C 1
ATOM 2279 O O . VAL A 1 296 ? -11.797 3.16 -14.93 1 95.44 296 VAL A O 1
ATOM 2282 N N . ASP A 1 297 ? -10.531 2.633 -16.703 1 95.06 297 ASP A N 1
ATOM 2283 C CA . ASP A 1 297 ? -11.602 2.859 -17.672 1 95.06 297 ASP A CA 1
ATOM 2284 C C . ASP A 1 297 ? -12.781 1.925 -17.422 1 95.06 297 ASP A C 1
ATOM 2286 O O . ASP A 1 297 ? -13.93 2.359 -17.422 1 95.06 297 ASP A O 1
ATOM 2290 N N . ALA A 1 298 ? -12.492 0.665 -17.188 1 95.56 298 ALA A N 1
ATOM 2291 C CA . ALA A 1 298 ? -13.547 -0.32 -16.922 1 95.56 298 ALA A CA 1
ATOM 2292 C C . ALA A 1 298 ? -14.219 -0.07 -15.578 1 95.56 298 ALA A C 1
ATOM 2294 O O . ALA A 1 298 ? -15.43 -0.246 -15.445 1 95.56 298 ALA A O 1
ATOM 2295 N N . LEU A 1 299 ? -13.438 0.359 -14.586 1 95.75 299 LEU A N 1
ATOM 2296 C CA . LEU A 1 299 ? -13.961 0.61 -13.25 1 95.75 299 LEU A CA 1
ATOM 2297 C C . LEU A 1 299 ? -14.898 1.813 -13.25 1 95.75 299 LEU A C 1
ATOM 2299 O O . LEU A 1 299 ? -15.898 1.832 -12.523 1 95.75 299 LEU A O 1
ATOM 2303 N N . GLN A 1 300 ? -14.57 2.801 -14.086 1 95.31 300 GLN A N 1
ATOM 2304 C CA . GLN A 1 300 ? -15.398 4 -14.172 1 95.31 300 GLN A CA 1
ATOM 2305 C C . GLN A 1 300 ? -16.812 3.656 -14.617 1 95.31 300 GLN A C 1
ATOM 2307 O O . GLN A 1 300 ? -17.766 4.355 -14.266 1 95.31 300 GLN A O 1
ATOM 2312 N N . GLU A 1 301 ? -17 2.518 -15.281 1 95 301 GLU A N 1
ATOM 2313 C CA . GLU A 1 301 ? -18.312 2.1 -15.781 1 95 301 GLU A CA 1
ATOM 2314 C C . GLU A 1 301 ? -19.141 1.445 -14.688 1 95 301 GLU A C 1
ATOM 2316 O O . GLU A 1 301 ? -20.359 1.342 -14.805 1 95 301 GLU A O 1
ATOM 2321 N N . VAL A 1 302 ? -18.469 1.034 -13.664 1 95.94 302 VAL A N 1
ATOM 2322 C CA . VAL A 1 302 ? -19.219 0.246 -12.695 1 95.94 302 VAL A CA 1
ATOM 2323 C C . VAL A 1 302 ? -19.375 1.037 -11.398 1 95.94 302 VAL A C 1
ATOM 2325 O O . VAL A 1 302 ? -20.312 0.822 -10.641 1 95.94 302 VAL A O 1
ATOM 2328 N N . ILE A 1 303 ? -18.5 1.997 -11.117 1 95.69 303 ILE A N 1
ATOM 2329 C CA . ILE A 1 303 ? -18.547 2.795 -9.898 1 95.69 303 ILE A CA 1
ATOM 2330 C C . ILE A 1 303 ? -19.672 3.826 -9.992 1 95.69 303 ILE A C 1
ATOM 2332 O O . ILE A 1 303 ? -19.875 4.438 -11.047 1 95.69 303 ILE A O 1
ATOM 2336 N N . ARG A 1 304 ? -20.328 4 -8.914 1 93.12 304 ARG A N 1
ATOM 2337 C CA . ARG A 1 304 ? -21.438 4.949 -8.898 1 93.12 304 ARG A CA 1
ATOM 2338 C C . ARG A 1 304 ? -20.938 6.371 -9.133 1 93.12 304 ARG A C 1
ATOM 2340 O O . ARG A 1 304 ? -20 6.824 -8.477 1 93.12 304 ARG A O 1
ATOM 2347 N N . GLN A 1 305 ? -21.656 7.113 -9.953 1 91.44 305 GLN A N 1
ATOM 2348 C CA . GLN A 1 305 ? -21.188 8.422 -10.383 1 91.44 305 GLN A CA 1
ATOM 2349 C C . GLN A 1 305 ? -21.781 9.539 -9.523 1 91.44 305 GLN A C 1
ATOM 2351 O O . GLN A 1 305 ? -21.234 10.641 -9.469 1 91.44 305 GLN A O 1
ATOM 2356 N N . ASP A 1 306 ? -22.859 9.344 -8.82 1 93.44 306 ASP A N 1
ATOM 2357 C CA . ASP A 1 306 ? -23.531 10.383 -8.055 1 93.44 306 ASP A CA 1
ATOM 2358 C C . ASP A 1 306 ? -22.844 10.602 -6.703 1 93.44 306 ASP A C 1
ATOM 2360 O O . ASP A 1 306 ? -23.328 11.367 -5.871 1 93.44 306 ASP A O 1
ATOM 2364 N N . GLN A 1 307 ? -21.703 9.914 -6.512 1 95.44 307 GLN A N 1
ATOM 2365 C CA . GLN A 1 307 ? -20.938 10.133 -5.285 1 95.44 307 GLN A CA 1
ATOM 2366 C C . GLN A 1 307 ? -20.141 11.43 -5.355 1 95.44 307 GLN A C 1
ATOM 2368 O O . GLN A 1 307 ? -19.641 11.906 -4.34 1 95.44 307 GLN A O 1
ATOM 2373 N N . VAL A 1 308 ? -19.969 12.031 -6.523 1 96.19 308 VAL A N 1
ATOM 2374 C CA . VAL A 1 308 ? -19.172 13.234 -6.719 1 96.19 308 VAL A CA 1
ATOM 2375 C C . VAL A 1 308 ? -20.078 14.453 -6.801 1 96.19 308 VAL A C 1
ATOM 2377 O O . VAL A 1 308 ? -20.953 14.531 -7.676 1 96.19 308 VAL A O 1
ATOM 2380 N N . ASN A 1 309 ? -19.922 15.328 -5.879 1 95.12 309 ASN A N 1
ATOM 2381 C CA . ASN A 1 309 ? -20.734 16.547 -5.797 1 95.12 309 ASN A CA 1
ATOM 2382 C C . ASN A 1 309 ? -19.859 17.781 -5.605 1 95.12 309 ASN A C 1
ATOM 2384 O O . ASN A 1 309 ? -18.641 17.672 -5.469 1 95.12 309 ASN A O 1
ATOM 2388 N N . HIS A 1 310 ? -20.5 18.953 -5.738 1 94.62 310 HIS A N 1
ATOM 2389 C CA . HIS A 1 310 ? -19.844 20.219 -5.465 1 94.62 310 HIS A CA 1
ATOM 2390 C C . HIS A 1 310 ? -20.312 20.812 -4.137 1 94.62 310 HIS A C 1
ATOM 2392 O O . HIS A 1 310 ? -21.5 20.734 -3.805 1 94.62 310 HIS A O 1
ATOM 2398 N N . PHE A 1 311 ? -19.375 21.375 -3.471 1 93.75 311 PHE A N 1
ATOM 2399 C CA . PHE A 1 311 ? -19.719 21.984 -2.195 1 93.75 311 PHE A CA 1
ATOM 2400 C C . PHE A 1 311 ? -20.641 23.188 -2.4 1 93.75 311 PHE A C 1
ATOM 2402 O O . PHE A 1 311 ? -20.453 23.953 -3.35 1 93.75 311 PHE A O 1
ATOM 2409 N N . GLU A 1 312 ? -21.641 23.312 -1.541 1 89.25 312 GLU A N 1
ATOM 2410 C CA . GLU A 1 312 ? -22.531 24.484 -1.508 1 89.25 312 GLU A CA 1
ATOM 2411 C C . GLU A 1 312 ? -22.656 25.047 -0.095 1 89.25 312 GLU A C 1
ATOM 2413 O O . GLU A 1 312 ? -23.109 24.359 0.816 1 89.25 312 GLU A O 1
ATOM 2418 N N . MET A 1 313 ? -22.219 26.25 0.129 1 87 313 MET A N 1
ATOM 2419 C CA . MET A 1 313 ? -22.297 26.875 1.442 1 87 313 MET A CA 1
ATOM 2420 C C . MET A 1 313 ? -23.734 27.281 1.762 1 87 313 MET A C 1
ATOM 2422 O O . MET A 1 313 ? -24.156 27.266 2.924 1 87 313 MET A O 1
ATOM 2426 N N . GLU A 1 314 ? -24.594 27.906 0.692 1 75.5 314 GLU A N 1
ATOM 2427 C CA . GLU A 1 314 ? -25.969 28.359 0.868 1 75.5 314 GLU A CA 1
ATOM 2428 C C . GLU A 1 314 ? -26.969 27.234 0.58 1 75.5 314 GLU A C 1
ATOM 2430 O O . GLU A 1 314 ? -26.734 26.406 -0.292 1 75.5 314 GLU A O 1
ATOM 2435 N N . MET B 1 1 ? -3.58 -2.023 2.518 1 75.38 1 MET B N 1
ATOM 2436 C CA . MET B 1 1 ? -3.152 -1.002 1.564 1 75.38 1 MET B CA 1
ATOM 2437 C C . MET B 1 1 ? -4.031 0.239 1.666 1 75.38 1 MET B C 1
ATOM 2439 O O . MET B 1 1 ? -3.527 1.362 1.709 1 75.38 1 MET B O 1
ATOM 2443 N N . GLU B 1 2 ? -5.262 0.033 1.972 1 76.94 2 GLU B N 1
ATOM 2444 C CA . GLU B 1 2 ? -6.219 1.133 1.999 1 76.94 2 GLU B CA 1
ATOM 2445 C C . GLU B 1 2 ? -5.914 2.104 3.135 1 76.94 2 GLU B C 1
ATOM 2447 O O . GLU B 1 2 ? -6.105 3.314 2.994 1 76.94 2 GLU B O 1
ATOM 2452 N N . THR B 1 3 ? -5.332 1.511 4.184 1 79.81 3 THR B N 1
ATOM 2453 C CA . THR B 1 3 ? -5.082 2.344 5.355 1 79.81 3 THR B CA 1
ATOM 2454 C C . THR B 1 3 ? -3.598 2.664 5.484 1 79.81 3 THR B C 1
ATOM 2456 O O . THR B 1 3 ? -3.133 3.053 6.559 1 79.81 3 THR B O 1
ATOM 2459 N N . SER B 1 4 ? -2.922 2.453 4.426 1 80.5 4 SER B N 1
ATOM 2460 C CA . SER B 1 4 ? -1.477 2.645 4.492 1 80.5 4 SER B CA 1
ATOM 2461 C C . SER B 1 4 ? -1.125 4.086 4.844 1 80.5 4 SER B C 1
ATOM 2463 O O . SER B 1 4 ? -1.91 5.004 4.59 1 80.5 4 SER B O 1
ATOM 2465 N N . GLY B 1 5 ? 0.003 4.246 5.496 1 80.88 5 GLY B N 1
ATOM 2466 C CA . GLY B 1 5 ? 0.495 5.559 5.879 1 80.88 5 GLY B CA 1
ATOM 2467 C C . GLY B 1 5 ? 0.329 5.848 7.359 1 80.88 5 GLY B C 1
ATOM 2468 O O . GLY B 1 5 ? 0.026 4.945 8.141 1 80.88 5 GLY B O 1
ATOM 2469 N N . ASN B 1 6 ? 0.495 7.027 7.668 1 87.81 6 ASN B N 1
ATOM 2470 C CA . ASN B 1 6 ? 0.604 7.398 9.078 1 87.81 6 ASN B CA 1
ATOM 2471 C C . ASN B 1 6 ? -0.734 7.875 9.633 1 87.81 6 ASN B C 1
ATOM 2473 O O . ASN B 1 6 ? -0.898 7.992 10.852 1 87.81 6 ASN B O 1
ATOM 2477 N N . LYS B 1 7 ? -1.695 8.008 8.758 1 91.25 7 LYS B N 1
ATOM 2478 C CA . LYS B 1 7 ? -2.938 8.648 9.18 1 91.25 7 LYS B CA 1
ATOM 2479 C C . LYS B 1 7 ? -3.76 7.715 10.07 1 91.25 7 LYS B C 1
ATOM 2481 O O . LYS B 1 7 ? -4.582 8.172 10.867 1 91.25 7 LYS B O 1
ATOM 2486 N N . ILE B 1 8 ? -3.508 6.469 9.961 1 94.38 8 ILE B N 1
ATOM 2487 C CA . ILE B 1 8 ? -4.262 5.473 10.719 1 94.38 8 ILE B CA 1
ATOM 2488 C C . ILE B 1 8 ? -4 5.652 12.211 1 94.38 8 ILE B C 1
ATOM 2490 O O . ILE B 1 8 ? -4.863 5.352 13.039 1 94.38 8 ILE B O 1
ATOM 2494 N N . ARG B 1 9 ? -2.881 6.141 12.586 1 96.81 9 ARG B N 1
ATOM 2495 C CA . ARG B 1 9 ? -2.52 6.312 13.992 1 96.81 9 ARG B CA 1
ATOM 2496 C C . ARG B 1 9 ? -3.467 7.285 14.68 1 96.81 9 ARG B C 1
ATOM 2498 O O . ARG B 1 9 ? -3.84 7.082 15.836 1 96.81 9 ARG B O 1
ATOM 2505 N N . LYS B 1 10 ? -3.867 8.359 13.953 1 97.94 10 LYS B N 1
ATOM 2506 C CA . LYS B 1 10 ? -4.805 9.328 14.516 1 97.94 10 LYS B CA 1
ATOM 2507 C C . LYS B 1 10 ? -6.238 8.828 14.422 1 97.94 10 LYS B C 1
ATOM 2509 O O . LYS B 1 10 ? -7.031 9.016 15.344 1 97.94 10 LYS B O 1
ATOM 2514 N N . LEU B 1 11 ? -6.523 8.156 13.352 1 98.12 11 LEU B N 1
ATOM 2515 C CA . LEU B 1 11 ? -7.883 7.715 13.062 1 98.12 11 LEU B CA 1
ATOM 2516 C C . LEU B 1 11 ? -8.344 6.664 14.07 1 98.12 11 LEU B C 1
ATOM 2518 O O . LEU B 1 11 ? -9.539 6.543 14.344 1 98.12 11 LEU B O 1
ATOM 2522 N N . GLU B 1 12 ? -7.375 5.887 14.633 1 97.56 12 GLU B N 1
ATOM 2523 C CA . GLU B 1 12 ? -7.734 4.898 15.648 1 97.56 12 GLU B CA 1
ATOM 2524 C C . GLU B 1 12 ? -8.492 5.543 16.812 1 97.56 12 GLU B C 1
ATOM 2526 O O . GLU B 1 12 ? -9.5 5.016 17.266 1 97.56 12 GLU B O 1
ATOM 2531 N N . PHE B 1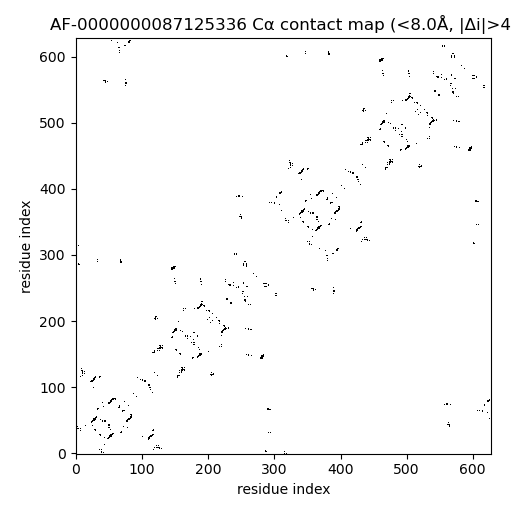 13 ? -8.102 6.664 17.25 1 98.31 13 PHE B N 1
ATOM 2532 C CA . PHE B 1 13 ? -8.727 7.367 18.359 1 98.31 13 PHE B CA 1
ATOM 2533 C C . PHE B 1 13 ? -9.984 8.094 17.922 1 98.31 13 PHE B C 1
ATOM 2535 O O . PHE B 1 13 ? -11.008 8.062 18.609 1 98.31 13 PHE B O 1
ATOM 2542 N N . LEU B 1 14 ? -9.898 8.719 16.797 1 98.69 14 LEU B N 1
ATOM 2543 C CA . LEU B 1 14 ? -11 9.547 16.312 1 98.69 14 LEU B CA 1
ATOM 2544 C C . LEU B 1 14 ? -12.219 8.688 16 1 98.69 14 LEU B C 1
ATOM 2546 O O . LEU B 1 14 ? -13.344 9.047 16.359 1 98.69 14 LEU B O 1
ATOM 2550 N N . LEU B 1 15 ? -12 7.547 15.359 1 98.38 15 LEU B N 1
ATOM 2551 C CA . LEU B 1 15 ? -13.141 6.719 14.984 1 98.38 15 LEU B CA 1
ATOM 2552 C C . LEU B 1 15 ? -13.672 5.949 16.188 1 98.38 15 LEU B C 1
ATOM 2554 O O . LEU B 1 15 ? -14.852 5.602 16.234 1 98.38 15 LEU B O 1
ATOM 2558 N N . ALA B 1 16 ? -12.805 5.637 17.188 1 98.44 16 ALA B N 1
ATOM 2559 C CA . ALA B 1 16 ? -13.32 5.102 18.438 1 98.44 16 ALA B CA 1
ATOM 2560 C C . ALA B 1 16 ? -14.328 6.059 19.078 1 98.44 16 ALA B C 1
ATOM 2562 O O . ALA B 1 16 ? -15.383 5.637 19.547 1 98.44 16 ALA B O 1
ATOM 2563 N N . GLU B 1 17 ? -13.977 7.34 19.062 1 98.56 17 GLU B N 1
ATOM 2564 C CA . GLU B 1 17 ? -14.898 8.336 19.594 1 98.56 17 GLU B CA 1
ATOM 2565 C C . GLU B 1 17 ? -16.156 8.438 18.75 1 98.56 17 GLU B C 1
ATOM 2567 O O . GLU B 1 17 ? -17.266 8.594 19.281 1 98.56 17 GLU B O 1
ATOM 2572 N N . ALA B 1 18 ? -15.984 8.391 17.438 1 98.75 18 ALA B N 1
ATOM 2573 C CA . ALA B 1 18 ? -17.141 8.43 16.547 1 98.75 18 ALA B CA 1
ATOM 2574 C C . ALA B 1 18 ? -18.141 7.32 16.891 1 98.75 18 ALA B C 1
ATOM 2576 O O . ALA B 1 18 ? -19.344 7.555 16.938 1 98.75 18 ALA B O 1
ATOM 2577 N N . LEU B 1 19 ? -17.656 6.129 17.141 1 98.56 19 LEU B N 1
ATOM 2578 C CA . LEU B 1 19 ? -18.5 4.992 17.484 1 98.56 19 LEU B CA 1
ATOM 2579 C C . LEU B 1 19 ? -19.172 5.223 18.844 1 98.56 19 LEU B C 1
ATOM 2581 O O . LEU B 1 19 ? -20.344 4.883 19.016 1 98.56 19 LEU B O 1
ATOM 2585 N N . GLU B 1 20 ? -18.391 5.75 19.766 1 98.44 20 GLU B N 1
ATOM 2586 C CA . GLU B 1 20 ? -18.953 6.062 21.078 1 98.44 20 GLU B CA 1
ATOM 2587 C C . GLU B 1 20 ? -20.109 7.043 20.969 1 98.44 20 GLU B C 1
ATOM 2589 O O . GLU B 1 20 ? -21.078 6.949 21.719 1 98.44 20 GLU B O 1
ATOM 2594 N N . HIS B 1 21 ? -20.031 7.941 20.016 1 98.25 21 HIS B N 1
ATOM 2595 C CA . HIS B 1 21 ? -21.062 8.945 19.797 1 98.25 21 HIS B CA 1
ATOM 2596 C C . HIS B 1 21 ? -22.188 8.391 18.922 1 98.25 21 HIS B C 1
ATOM 2598 O O . HIS B 1 21 ? -23.109 9.109 18.547 1 98.25 21 HIS B O 1
ATOM 2604 N N . LYS B 1 22 ? -22.062 7.121 18.5 1 98.5 22 LYS B N 1
ATOM 2605 C CA . LYS B 1 22 ? -23.047 6.43 17.656 1 98.5 22 LYS B CA 1
ATOM 2606 C C . LYS B 1 22 ? -23.219 7.125 16.312 1 98.5 22 LYS B C 1
ATOM 2608 O O . LYS B 1 22 ? -24.328 7.227 15.797 1 98.5 22 LYS B O 1
ATOM 2613 N N . ALA B 1 23 ? -22.109 7.688 15.836 1 98.81 23 ALA B N 1
ATOM 2614 C CA . ALA B 1 23 ? -22.141 8.305 14.508 1 98.81 23 ALA B CA 1
ATOM 2615 C C . ALA B 1 23 ? -22.453 7.273 13.43 1 98.81 23 ALA B C 1
ATOM 2617 O O . ALA B 1 23 ? -22.141 6.09 13.578 1 98.81 23 ALA B O 1
ATOM 2618 N N . ASP B 1 24 ? -23.094 7.766 12.336 1 98.81 24 ASP B N 1
ATOM 2619 C CA . ASP B 1 24 ? -23.344 6.855 11.219 1 98.81 24 ASP B CA 1
ATOM 2620 C C . ASP B 1 24 ? -22.594 7.297 9.969 1 98.81 24 ASP B C 1
ATOM 2622 O O . ASP B 1 24 ? -22.625 6.613 8.938 1 98.81 24 ASP B O 1
ATOM 2626 N N . CYS B 1 25 ? -21.922 8.445 10.086 1 98.81 25 CYS B N 1
ATOM 2627 C CA . CYS B 1 25 ? -21.078 8.898 8.992 1 98.81 25 CYS B CA 1
ATOM 2628 C C . CYS B 1 25 ? -19.984 9.844 9.5 1 98.81 25 CYS B C 1
ATOM 2630 O O . CYS B 1 25 ? -20.109 10.398 10.586 1 98.81 25 CYS B O 1
ATOM 2632 N N . ILE B 1 26 ? -18.938 9.945 8.719 1 98.88 26 ILE B N 1
ATOM 2633 C CA . ILE B 1 26 ? -17.781 10.781 9.039 1 98.88 26 ILE B CA 1
ATOM 2634 C C . ILE B 1 26 ? -17.672 11.914 8.016 1 98.88 26 ILE B C 1
ATOM 2636 O O . ILE B 1 26 ? -17.875 11.695 6.816 1 98.88 26 ILE B O 1
ATOM 2640 N N . VAL B 1 27 ? -17.391 13.172 8.469 1 98.88 27 VAL B N 1
ATOM 2641 C CA . VAL B 1 27 ? -17.141 14.32 7.602 1 98.88 27 VAL B CA 1
ATOM 2642 C C . VAL B 1 27 ? -15.719 14.836 7.832 1 98.88 27 VAL B C 1
ATOM 2644 O O . VAL B 1 27 ? -15.32 15.094 8.969 1 98.88 27 VAL B O 1
ATOM 2647 N N . THR B 1 28 ? -14.977 14.891 6.816 1 98.75 28 THR B N 1
ATOM 2648 C CA . THR B 1 28 ? -13.625 15.438 6.93 1 98.75 28 THR B CA 1
ATOM 2649 C C . THR B 1 28 ? -13.211 16.141 5.637 1 98.75 28 THR B C 1
ATOM 2651 O O . THR B 1 28 ? -14.008 16.25 4.707 1 98.75 28 THR B O 1
ATOM 2654 N N . CYS B 1 29 ? -11.992 16.703 5.594 1 97.94 29 CYS B N 1
ATOM 2655 C CA . CYS B 1 29 ? -11.594 17.516 4.449 1 97.94 29 CYS B CA 1
ATOM 2656 C C . CYS B 1 29 ? -10.109 17.328 4.137 1 97.94 29 CYS B C 1
ATOM 2658 O O . CYS B 1 29 ? -9.352 16.844 4.984 1 97.94 29 CYS B O 1
ATOM 2660 N N . GLY B 1 30 ? -9.719 17.625 2.932 1 97.06 30 GLY B N 1
ATOM 2661 C CA . GLY B 1 30 ? -8.352 17.562 2.447 1 97.06 30 GLY B CA 1
ATOM 2662 C C . GLY B 1 30 ? -8.219 17.938 0.982 1 97.06 30 GLY B C 1
ATOM 2663 O O . GLY B 1 30 ? -9.172 18.422 0.371 1 97.06 30 GLY B O 1
ATOM 2664 N N . GLY B 1 31 ? -7.016 17.844 0.463 1 96.06 31 GLY B N 1
ATOM 2665 C CA . GLY B 1 31 ? -6.84 17.969 -0.975 1 96.06 31 GLY B CA 1
ATOM 2666 C C . GLY B 1 31 ? -7.402 16.797 -1.755 1 96.06 31 GLY B C 1
ATOM 2667 O O . GLY B 1 31 ? -7.699 15.75 -1.18 1 96.06 31 GLY B O 1
ATOM 2668 N N . ILE B 1 32 ? -7.492 16.938 -3.031 1 96.94 32 ILE B N 1
ATOM 2669 C CA . ILE B 1 32 ? -8.102 15.93 -3.895 1 96.94 32 ILE B CA 1
ATOM 2670 C C . ILE B 1 32 ? -7.324 14.617 -3.773 1 96.94 32 ILE B C 1
ATOM 2672 O O . ILE B 1 32 ? -7.906 13.531 -3.885 1 96.94 32 ILE B O 1
ATOM 2676 N N . GLN B 1 33 ? -6.02 14.656 -3.451 1 96.5 33 GLN B N 1
ATOM 2677 C CA . GLN B 1 33 ? -5.184 13.469 -3.299 1 96.5 33 GLN B CA 1
ATOM 2678 C C . GLN B 1 33 ? -4.84 13.227 -1.834 1 96.5 33 GLN B C 1
ATOM 2680 O O . GLN B 1 33 ? -3.764 12.711 -1.521 1 96.5 33 GLN B O 1
ATOM 2685 N N . SER B 1 34 ? -5.746 13.57 -0.952 1 96.62 34 SER B N 1
ATOM 2686 C CA . SER B 1 34 ? -5.488 13.508 0.482 1 96.62 34 SER B CA 1
ATOM 2687 C C . SER B 1 34 ? -5.352 12.062 0.953 1 96.62 34 SER B C 1
ATOM 2689 O O . SER B 1 34 ? -6.297 11.281 0.846 1 96.62 34 SER B O 1
ATOM 2691 N N . ASN B 1 35 ? -4.172 11.766 1.595 1 96.5 35 ASN B N 1
ATOM 2692 C CA . ASN B 1 35 ? -3.988 10.484 2.266 1 96.5 35 ASN B CA 1
ATOM 2693 C C . ASN B 1 35 ? -4.961 10.32 3.43 1 96.5 35 ASN B C 1
ATOM 2695 O O . ASN B 1 35 ? -5.473 9.227 3.664 1 96.5 35 ASN B O 1
ATOM 2699 N N . HIS B 1 36 ? -5.211 11.352 4.125 1 97.62 36 HIS B N 1
ATOM 2700 C CA . HIS B 1 36 ? -6.109 11.359 5.273 1 97.62 36 HIS B CA 1
ATOM 2701 C C . HIS B 1 36 ? -7.531 10.977 4.863 1 97.62 36 HIS B C 1
ATOM 2703 O O . HIS B 1 36 ? -8.164 10.133 5.508 1 97.62 36 HIS B O 1
ATOM 2709 N N . CYS B 1 37 ? -8.008 11.609 3.803 1 98.25 37 CYS B N 1
ATOM 2710 C CA . CYS B 1 37 ? -9.367 11.336 3.352 1 98.25 37 CYS B CA 1
ATOM 2711 C C . CYS B 1 37 ? -9.508 9.891 2.887 1 98.25 37 CYS B C 1
ATOM 2713 O O . CYS B 1 37 ? -10.484 9.227 3.223 1 98.25 37 CYS B O 1
ATOM 2715 N N . ARG B 1 38 ? -8.516 9.414 2.186 1 97.62 38 ARG B N 1
ATOM 2716 C CA . ARG B 1 38 ? -8.523 8.023 1.755 1 97.62 38 ARG B CA 1
ATOM 2717 C C . ARG B 1 38 ? -8.555 7.078 2.953 1 97.62 38 ARG B C 1
ATOM 2719 O O . ARG B 1 38 ? -9.367 6.148 2.994 1 97.62 38 ARG B O 1
ATOM 2726 N N . ALA B 1 39 ? -7.676 7.297 3.871 1 97.81 39 ALA B N 1
ATOM 2727 C CA . ALA B 1 39 ? -7.617 6.449 5.059 1 97.81 39 ALA B CA 1
ATOM 2728 C C . ALA B 1 39 ? -8.922 6.52 5.848 1 97.81 39 ALA B C 1
ATOM 2730 O O . ALA B 1 39 ? -9.406 5.5 6.355 1 97.81 39 ALA B O 1
ATOM 2731 N N . THR B 1 40 ? -9.484 7.73 5.934 1 98.56 40 THR B N 1
ATOM 2732 C CA . THR B 1 40 ? -10.742 7.914 6.641 1 98.56 40 THR B CA 1
ATOM 2733 C C . THR B 1 40 ? -11.859 7.121 5.965 1 98.56 40 THR B C 1
ATOM 2735 O O . THR B 1 40 ? -12.625 6.422 6.633 1 98.56 40 THR B O 1
ATOM 2738 N N . ALA B 1 41 ? -11.914 7.219 4.656 1 98.25 41 ALA B N 1
ATOM 2739 C CA . ALA B 1 41 ? -12.93 6.477 3.916 1 98.25 41 ALA B CA 1
ATOM 2740 C C . ALA B 1 41 ? -12.797 4.977 4.156 1 98.25 41 ALA B C 1
ATOM 2742 O O . ALA B 1 41 ? -13.797 4.281 4.355 1 98.25 41 ALA B O 1
ATOM 2743 N N . ALA B 1 42 ? -11.586 4.523 4.156 1 97.38 42 ALA B N 1
ATOM 2744 C CA . ALA B 1 42 ? -11.32 3.098 4.328 1 97.38 42 ALA B CA 1
ATOM 2745 C C . ALA B 1 42 ? -11.773 2.621 5.707 1 97.38 42 ALA B C 1
ATOM 2747 O O . ALA B 1 42 ? -12.547 1.668 5.82 1 97.38 42 ALA B O 1
ATOM 2748 N N . VAL B 1 43 ? -11.359 3.295 6.766 1 97.62 43 VAL B N 1
ATOM 2749 C CA . VAL B 1 43 ? -11.664 2.865 8.125 1 97.62 43 VAL B CA 1
ATOM 2750 C C . VAL B 1 43 ? -13.156 3.023 8.398 1 97.62 43 VAL B C 1
ATOM 2752 O O . VAL B 1 43 ? -13.766 2.178 9.055 1 97.62 43 VAL B O 1
ATOM 2755 N N . ALA B 1 44 ? -13.672 4.117 7.895 1 98.25 44 ALA B N 1
ATOM 2756 C CA . ALA B 1 44 ? -15.117 4.309 8.055 1 98.25 44 ALA B CA 1
ATOM 2757 C C . ALA B 1 44 ? -15.891 3.143 7.457 1 98.25 44 ALA B C 1
ATOM 2759 O O . ALA B 1 44 ? -16.766 2.568 8.117 1 98.25 44 ALA B O 1
ATOM 2760 N N . ARG B 1 45 ? -15.555 2.744 6.246 1 97.81 45 ARG B N 1
ATOM 2761 C CA . ARG B 1 45 ? -16.25 1.647 5.586 1 97.81 45 ARG B CA 1
ATOM 2762 C C . ARG B 1 45 ? -16.078 0.343 6.355 1 97.81 45 ARG B C 1
ATOM 2764 O O . ARG B 1 45 ? -17.047 -0.419 6.516 1 97.81 45 ARG B O 1
ATOM 2771 N N . MET B 1 46 ? -14.969 0.097 6.879 1 96.81 46 MET B N 1
ATOM 2772 C CA . MET B 1 46 ? -14.703 -1.104 7.664 1 96.81 46 MET B CA 1
ATOM 2773 C C . MET B 1 46 ? -15.586 -1.148 8.906 1 96.81 46 MET B C 1
ATOM 2775 O O . MET B 1 46 ? -15.945 -2.229 9.375 1 96.81 46 MET B O 1
ATOM 2779 N N . LEU B 1 47 ? -15.93 0.004 9.375 1 97.56 47 LEU B N 1
ATOM 2780 C CA . LEU B 1 47 ? -16.719 0.103 10.602 1 97.56 47 LEU B CA 1
ATOM 2781 C C . LEU B 1 47 ? -18.203 0.256 10.289 1 97.56 47 LEU B C 1
ATOM 2783 O O . LEU B 1 47 ? -19.016 0.443 11.195 1 97.56 47 LEU B O 1
ATOM 2787 N N . GLY B 1 48 ? -18.516 0.268 9.008 1 97.5 48 GLY B N 1
ATOM 2788 C CA . GLY B 1 48 ? -19.922 0.363 8.602 1 97.5 48 GLY B CA 1
ATOM 2789 C C . GLY B 1 48 ? -20.438 1.788 8.578 1 97.5 48 GLY B C 1
ATOM 2790 O O . GLY B 1 48 ? -21.641 2.016 8.688 1 97.5 48 GLY B O 1
ATOM 2791 N N . LEU B 1 49 ? -19.562 2.771 8.5 1 98.5 49 LEU B N 1
ATOM 2792 C CA . LEU B 1 49 ? -19.922 4.184 8.461 1 98.5 49 LEU B CA 1
ATOM 2793 C C . LEU B 1 49 ? -19.766 4.742 7.051 1 98.5 49 LEU B C 1
ATOM 2795 O O . LEU B 1 49 ? -18.875 4.312 6.301 1 98.5 49 LEU B O 1
ATOM 2799 N N . ASP B 1 50 ? -20.578 5.73 6.699 1 98.5 50 ASP B N 1
ATOM 2800 C CA . ASP B 1 50 ? -20.375 6.48 5.465 1 98.5 50 ASP B CA 1
ATOM 2801 C C . ASP B 1 50 ? -19.344 7.586 5.656 1 98.5 50 ASP B C 1
ATOM 2803 O O . ASP B 1 50 ? -19.016 7.953 6.785 1 98.5 50 ASP B O 1
ATOM 2807 N N . SER B 1 51 ? -18.797 8.023 4.566 1 98.69 51 SER B N 1
ATOM 2808 C CA . SER B 1 51 ? -17.844 9.125 4.66 1 98.69 51 SER B CA 1
ATOM 2809 C C . SER B 1 51 ? -18.172 10.234 3.662 1 98.69 51 SER B C 1
ATOM 2811 O O . SER B 1 51 ? -18.609 9.953 2.541 1 98.69 51 SER B O 1
ATOM 2813 N N . TYR B 1 52 ? -18.062 11.414 4.094 1 98.88 52 TYR B N 1
ATOM 2814 C CA . TYR B 1 52 ? -18.156 12.633 3.307 1 98.88 52 TYR B CA 1
ATOM 2815 C C . TYR B 1 52 ? -16.844 13.391 3.309 1 98.88 52 TYR B C 1
ATOM 2817 O O . TYR B 1 52 ? -16.406 13.898 4.348 1 98.88 52 TYR B O 1
ATOM 2825 N N . LEU B 1 53 ? -16.25 13.438 2.162 1 98.81 53 LEU B N 1
ATOM 2826 C CA . LEU B 1 53 ? -14.922 14.016 2.016 1 98.81 53 LEU B CA 1
ATOM 2827 C C . LEU B 1 53 ? -14.992 15.352 1.275 1 98.81 53 LEU B C 1
ATOM 2829 O O . LEU B 1 53 ? -15.312 15.391 0.087 1 98.81 53 LEU B O 1
ATOM 2833 N N . LEU B 1 54 ? -14.758 16.438 1.982 1 98.62 54 LEU B N 1
ATOM 2834 C CA . LEU B 1 54 ? -14.594 17.734 1.345 1 98.62 54 LEU B CA 1
ATOM 2835 C C . LEU B 1 54 ? -13.211 17.875 0.724 1 98.62 54 LEU B C 1
ATOM 2837 O O . LEU B 1 54 ? -12.211 17.984 1.439 1 98.62 54 LEU B O 1
ATOM 2841 N N . LEU B 1 55 ? -13.148 17.891 -0.629 1 98.25 55 LEU B N 1
ATOM 2842 C CA . LEU B 1 55 ? -11.875 17.797 -1.327 1 98.25 55 LEU B CA 1
ATOM 2843 C C . LEU B 1 55 ? -11.594 19.062 -2.123 1 98.25 55 LEU B C 1
ATOM 2845 O O . LEU B 1 55 ? -12.32 19.391 -3.061 1 98.25 55 LEU B O 1
ATOM 2849 N N . ARG B 1 56 ? -10.562 19.719 -1.762 1 97.06 56 ARG B N 1
ATOM 2850 C CA . ARG B 1 56 ? -10.109 20.906 -2.488 1 97.06 56 ARG B CA 1
ATOM 2851 C C . ARG B 1 56 ? -9.398 20.516 -3.779 1 97.06 56 ARG B C 1
ATOM 2853 O O . ARG B 1 56 ? -8.547 19.625 -3.781 1 97.06 56 ARG B O 1
ATOM 2860 N N . THR B 1 57 ? -9.711 21.172 -4.871 1 95.62 57 THR B N 1
ATOM 2861 C CA . THR B 1 57 ? -9.133 20.859 -6.18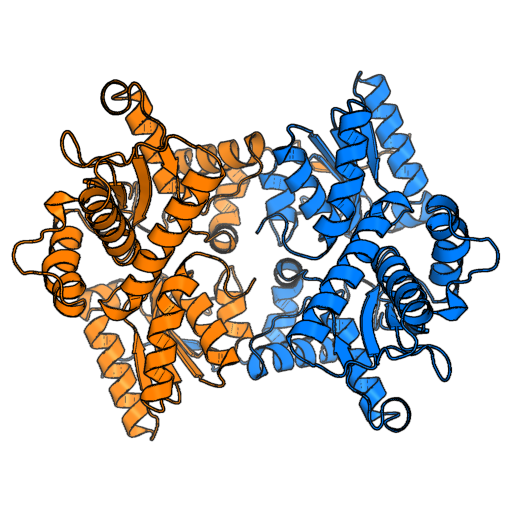 1 95.62 57 THR B CA 1
ATOM 2862 C C . THR B 1 57 ? -9.125 22.109 -7.066 1 95.62 57 THR B C 1
ATOM 2864 O O . THR B 1 57 ? -9.852 23.062 -6.805 1 95.62 57 THR B O 1
ATOM 2867 N N . ASN B 1 58 ? -8.227 22.094 -8.047 1 92.31 58 ASN B N 1
ATOM 2868 C CA . ASN B 1 58 ? -8.18 23.172 -9.031 1 92.31 58 ASN B CA 1
ATOM 2869 C C . ASN B 1 58 ? -9.281 23.031 -10.078 1 92.31 58 ASN B C 1
ATOM 2871 O O . ASN B 1 58 ? -9.562 23.969 -10.828 1 92.31 58 ASN B O 1
ATOM 2875 N N . LYS B 1 59 ? -9.961 21.859 -10.219 1 93.25 59 LYS B N 1
ATOM 2876 C CA . LYS B 1 59 ? -11.016 21.578 -11.18 1 93.25 59 LYS B CA 1
ATOM 2877 C C . LYS B 1 59 ? -12.273 21.062 -10.492 1 93.25 59 LYS B C 1
ATOM 2879 O O . LYS B 1 59 ? -12.703 19.938 -10.742 1 93.25 59 LYS B O 1
ATOM 2884 N N . PRO B 1 60 ? -12.891 21.891 -9.672 1 94 60 PRO B N 1
ATOM 2885 C CA . PRO B 1 60 ? -13.992 21.422 -8.836 1 94 60 PRO B CA 1
ATOM 2886 C C . PRO B 1 60 ? -15.219 21 -9.648 1 94 60 PRO B C 1
ATOM 2888 O O . PRO B 1 60 ? -16.094 20.297 -9.141 1 94 60 PRO B O 1
ATOM 2891 N N . ASP B 1 61 ? -15.297 21.453 -10.922 1 92.88 61 ASP B N 1
ATOM 2892 C CA . ASP B 1 61 ? -16.469 21.156 -11.75 1 92.88 61 ASP B CA 1
ATOM 2893 C C . ASP B 1 61 ? -16.234 19.953 -12.641 1 92.88 61 ASP B C 1
ATOM 2895 O O . ASP B 1 61 ? -17.125 19.531 -13.391 1 92.88 61 ASP B O 1
ATOM 2899 N N . GLU B 1 62 ? -15.102 19.359 -12.531 1 94.94 62 GLU B N 1
ATOM 2900 C CA . GLU B 1 62 ? -14.766 18.203 -13.352 1 94.94 62 GLU B CA 1
ATOM 2901 C C . GLU B 1 62 ? -14.766 16.922 -12.516 1 94.94 62 GLU B C 1
ATOM 2903 O O . GLU B 1 62 ? -14.539 16.953 -11.305 1 94.94 62 GLU B O 1
ATOM 2908 N N . ASP B 1 63 ? -15.094 15.844 -13.195 1 95.81 63 ASP B N 1
A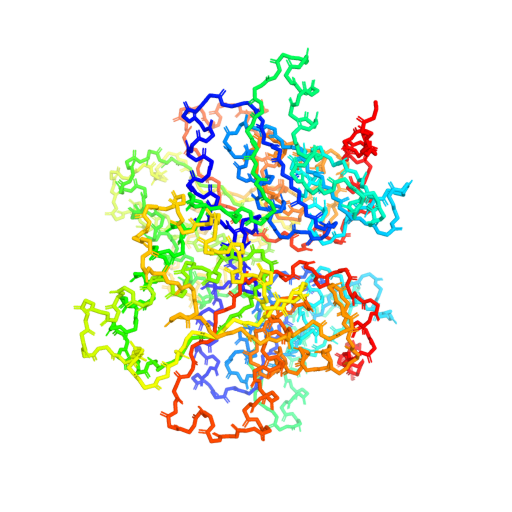TOM 2909 C CA . ASP B 1 63 ? -14.93 14.547 -12.555 1 95.81 63 ASP B CA 1
ATOM 2910 C C . ASP B 1 63 ? -13.461 14.281 -12.219 1 95.81 63 ASP B C 1
ATOM 2912 O O . ASP B 1 63 ? -12.586 14.406 -13.078 1 95.81 63 ASP B O 1
ATOM 2916 N N . PRO B 1 64 ? -13.219 13.984 -10.992 1 95.94 64 PRO B N 1
ATOM 2917 C CA . PRO B 1 64 ? -11.82 13.828 -10.594 1 95.94 64 PRO B CA 1
ATOM 2918 C C . PRO B 1 64 ? -11.211 12.516 -11.094 1 95.94 64 PRO B C 1
ATOM 2920 O O . PRO B 1 64 ? -10.016 12.281 -10.914 1 95.94 64 PRO B O 1
ATOM 2923 N N . GLY B 1 65 ? -12.055 11.609 -11.688 1 95.62 65 GLY B N 1
ATOM 2924 C CA . GLY B 1 65 ? -11.562 10.344 -12.195 1 95.62 65 GLY B CA 1
ATOM 2925 C C . GLY B 1 65 ? -11.156 9.375 -11.102 1 95.62 65 GLY B C 1
ATOM 2926 O O . GLY B 1 65 ? -11.734 9.391 -10.008 1 95.62 65 GLY B O 1
ATOM 2927 N N . LEU B 1 66 ? -10.312 8.391 -11.469 1 96.69 66 LEU B N 1
ATOM 2928 C CA . LEU B 1 66 ? -9.82 7.363 -10.555 1 96.69 66 LEU B CA 1
ATOM 2929 C C . LEU B 1 66 ? -8.297 7.379 -10.492 1 96.69 66 LEU B C 1
ATOM 2931 O O . LEU B 1 66 ? -7.645 6.387 -10.828 1 96.69 66 LEU B O 1
ATOM 2935 N N . VAL B 1 67 ? -7.77 8.477 -9.953 1 96.06 67 VAL B N 1
ATOM 2936 C CA . VAL B 1 67 ? -6.328 8.68 -9.898 1 96.06 67 VAL B CA 1
ATOM 2937 C C . VAL B 1 67 ? -5.855 8.664 -8.445 1 96.06 67 VAL B C 1
ATOM 2939 O O . VAL B 1 67 ? -6.477 9.289 -7.582 1 96.06 67 VAL B O 1
ATOM 2942 N N . GLY B 1 68 ? -4.809 7.969 -8.234 1 95.75 68 GLY B N 1
ATOM 2943 C CA . GLY B 1 68 ? -4.199 7.996 -6.91 1 95.75 68 GLY B CA 1
ATOM 2944 C C . GLY B 1 68 ? -5.168 7.652 -5.797 1 95.75 68 GLY B C 1
ATOM 2945 O O . GLY B 1 68 ? -5.848 6.625 -5.852 1 95.75 68 GLY B O 1
ATOM 2946 N N . ASN B 1 69 ? -5.262 8.523 -4.809 1 97.12 69 ASN B N 1
ATOM 2947 C CA . ASN B 1 69 ? -6.121 8.297 -3.652 1 97.12 69 ASN B CA 1
ATOM 2948 C C . ASN B 1 69 ? -7.594 8.305 -4.039 1 97.12 69 ASN B C 1
ATOM 2950 O O . ASN B 1 69 ? -8.406 7.629 -3.404 1 97.12 69 ASN B O 1
ATOM 2954 N N . VAL B 1 70 ? -7.945 8.969 -5.125 1 97.75 70 VAL B N 1
ATOM 2955 C CA . VAL B 1 70 ? -9.336 9.133 -5.523 1 97.75 70 VAL B CA 1
ATOM 2956 C C . VAL B 1 70 ? -9.93 7.777 -5.906 1 97.75 70 VAL B C 1
ATOM 2958 O O . VAL B 1 70 ? -11.109 7.516 -5.668 1 97.75 70 VAL B O 1
ATOM 2961 N N . LEU B 1 71 ? -9.078 6.93 -6.465 1 97.19 71 LEU B N 1
ATOM 2962 C CA . LEU B 1 71 ? -9.539 5.586 -6.797 1 97.19 71 LEU B CA 1
ATOM 2963 C C . LEU B 1 71 ? -10.086 4.883 -5.559 1 97.19 71 LEU B C 1
ATOM 2965 O O . LEU B 1 71 ? -11.18 4.301 -5.602 1 97.19 71 LEU B O 1
ATOM 2969 N N . PHE B 1 72 ? -9.414 4.965 -4.445 1 96.94 72 PHE B N 1
ATOM 2970 C CA . PHE B 1 72 ? -9.836 4.328 -3.203 1 96.94 72 PHE B CA 1
ATOM 2971 C C . PHE B 1 72 ? -11.086 4.992 -2.65 1 96.94 72 PHE B C 1
ATOM 2973 O O . PHE B 1 72 ? -12.031 4.312 -2.242 1 96.94 72 PHE B O 1
ATOM 2980 N N . ASP B 1 73 ? -11.039 6.336 -2.68 1 97.81 73 ASP B N 1
ATOM 2981 C CA . ASP B 1 73 ? -12.203 7.055 -2.184 1 97.81 73 ASP B CA 1
ATOM 2982 C C . ASP B 1 73 ? -13.484 6.574 -2.869 1 97.81 73 ASP B C 1
ATOM 2984 O O . ASP B 1 73 ? -14.477 6.285 -2.205 1 97.81 73 ASP B O 1
ATOM 2988 N N . ARG B 1 74 ? -13.375 6.445 -4.152 1 97.88 74 ARG B N 1
ATOM 2989 C CA . ARG B 1 74 ? -14.57 6.133 -4.934 1 97.88 74 ARG B CA 1
ATOM 2990 C C . ARG B 1 74 ? -14.922 4.652 -4.824 1 97.88 74 ARG B C 1
ATOM 2992 O O . ARG B 1 74 ? -16.094 4.293 -4.715 1 97.88 74 ARG B O 1
ATOM 2999 N N . MET B 1 75 ? -13.922 3.801 -4.84 1 97.44 75 MET B N 1
ATOM 3000 C CA . MET B 1 75 ? -14.148 2.365 -4.699 1 97.44 75 MET B CA 1
ATOM 3001 C C . MET B 1 75 ? -14.773 2.043 -3.344 1 97.44 75 MET B C 1
ATOM 3003 O O . MET B 1 75 ? -15.547 1.09 -3.221 1 97.44 75 MET B O 1
ATOM 3007 N N . LEU B 1 76 ? -14.484 2.861 -2.334 1 97.81 76 LEU B N 1
ATOM 3008 C CA . LEU B 1 76 ? -14.977 2.635 -0.979 1 97.81 76 LEU B CA 1
ATOM 3009 C C . LEU B 1 76 ? -16.312 3.324 -0.765 1 97.81 76 LEU B C 1
ATOM 3011 O O . LEU B 1 76 ? -16.812 3.389 0.362 1 97.81 76 LEU B O 1
ATOM 3015 N N . ASP B 1 77 ? -16.797 3.928 -1.796 1 97.31 77 ASP B N 1
ATOM 3016 C CA . ASP B 1 77 ? -18.125 4.52 -1.848 1 97.31 77 ASP B CA 1
ATOM 3017 C C . ASP B 1 77 ? -18.203 5.777 -0.983 1 97.31 77 ASP B C 1
ATOM 3019 O O . ASP B 1 77 ? -19.25 6.07 -0.392 1 97.31 77 ASP B O 1
ATOM 3023 N N . ALA B 1 78 ? -17.141 6.484 -0.834 1 98.31 78 ALA B N 1
ATOM 3024 C CA . ALA B 1 78 ? -17.156 7.773 -0.15 1 98.31 78 ALA B CA 1
ATOM 3025 C C . ALA B 1 78 ? -17.938 8.805 -0.955 1 98.31 78 ALA B C 1
ATOM 3027 O O . ALA B 1 78 ? -18.031 8.711 -2.182 1 98.31 78 ALA B O 1
ATOM 3028 N N . ASN B 1 79 ? -18.578 9.719 -0.262 1 98.62 79 ASN B N 1
ATOM 3029 C CA . ASN B 1 79 ? -19.172 10.898 -0.898 1 98.62 79 ASN B CA 1
ATOM 3030 C C . ASN B 1 79 ? -18.141 12.016 -1.058 1 98.62 79 ASN B C 1
ATOM 3032 O O . ASN B 1 79 ? -17.672 12.578 -0.068 1 98.62 79 ASN B O 1
ATOM 3036 N N . LEU B 1 80 ? -17.828 12.281 -2.324 1 98.5 80 LEU B N 1
ATOM 3037 C CA . LEU B 1 80 ? -16.828 13.312 -2.615 1 98.5 80 LEU B CA 1
ATOM 3038 C C . LEU B 1 80 ? -17.5 14.664 -2.85 1 98.5 80 LEU B C 1
ATOM 3040 O O . LEU B 1 80 ? -18.344 14.789 -3.74 1 98.5 80 LEU B O 1
ATOM 3044 N N . ILE B 1 81 ? -17.141 15.586 -2.035 1 98.38 81 ILE B N 1
ATOM 3045 C CA . ILE B 1 81 ? -17.656 16.953 -2.16 1 98.38 81 ILE B CA 1
ATOM 3046 C C . ILE B 1 81 ? -16.516 17.891 -2.553 1 98.38 81 ILE B C 1
ATOM 3048 O O . ILE B 1 81 ? -15.695 18.266 -1.711 1 98.38 81 ILE B O 1
ATOM 3052 N N . GLN B 1 82 ? -16.5 18.328 -3.842 1 97.94 82 GLN B N 1
ATOM 3053 C CA . GLN B 1 82 ? -15.383 19.094 -4.371 1 97.94 82 GLN B CA 1
ATOM 3054 C C . GLN B 1 82 ? -15.586 20.594 -4.125 1 97.94 82 GLN B C 1
ATOM 3056 O O . GLN B 1 82 ? -16.719 21.078 -4.168 1 97.94 82 GLN B O 1
ATOM 3061 N N . MET B 1 83 ? -14.516 21.266 -3.816 1 96.56 83 MET B N 1
ATOM 3062 C CA . MET B 1 83 ? -14.523 22.719 -3.66 1 96.56 83 MET B CA 1
ATOM 3063 C C . MET B 1 83 ? -13.25 23.328 -4.238 1 96.56 83 MET B C 1
ATOM 3065 O O . MET B 1 83 ? -12.211 22.672 -4.309 1 96.56 83 MET B O 1
ATOM 3069 N N . SER B 1 84 ? -13.32 24.609 -4.633 1 95.06 84 SER B N 1
ATOM 3070 C CA . SER B 1 84 ? -12.164 25.312 -5.168 1 95.06 84 SER B CA 1
ATOM 3071 C C . SER B 1 84 ? -11.266 25.828 -4.047 1 95.06 84 SER B C 1
ATOM 3073 O O . SER B 1 84 ? -11.688 25.906 -2.895 1 95.06 84 SER B O 1
ATOM 3075 N N . ARG B 1 85 ? -10.062 26.141 -4.465 1 91.31 85 ARG B N 1
ATOM 3076 C CA . ARG B 1 85 ? -9.133 26.75 -3.521 1 91.31 85 ARG B CA 1
ATOM 3077 C C . ARG B 1 85 ? -9.672 28.094 -3.021 1 91.31 85 ARG B C 1
ATOM 3079 O O . ARG B 1 85 ? -9.445 28.453 -1.866 1 91.31 85 ARG B O 1
ATOM 3086 N N . GLN B 1 86 ? -10.336 28.734 -3.879 1 92.62 86 GLN B N 1
ATOM 3087 C CA . GLN B 1 86 ? -10.922 30.031 -3.525 1 92.62 86 GLN B CA 1
ATOM 3088 C C . GLN B 1 86 ? -12.016 29.875 -2.473 1 92.62 86 GLN B C 1
ATOM 3090 O O . GLN B 1 86 ? -12.047 30.609 -1.49 1 92.62 86 GLN B O 1
ATOM 3095 N N . GLU B 1 87 ? -12.859 28.922 -2.664 1 92.75 87 GLU B N 1
ATOM 3096 C CA . GLU B 1 87 ? -13.898 28.641 -1.685 1 92.75 87 GLU B CA 1
ATOM 3097 C C . GLU B 1 87 ? -13.305 28.219 -0.344 1 92.75 87 GLU B C 1
ATOM 3099 O O . GLU B 1 87 ? -13.734 28.703 0.709 1 92.75 87 GLU B O 1
ATOM 3104 N N . TYR B 1 88 ? -12.352 27.406 -0.456 1 92.19 88 TYR B N 1
ATOM 3105 C CA . TYR B 1 88 ? -11.672 26.922 0.743 1 92.19 88 TYR B CA 1
ATOM 3106 C C . TYR B 1 88 ? -11.039 28.078 1.511 1 92.19 88 TYR B C 1
ATOM 3108 O O . TYR B 1 88 ? -11.102 28.125 2.742 1 92.19 88 TYR B O 1
ATOM 3116 N N . GLY B 1 89 ? -10.398 29 0.803 1 91.44 89 GLY B N 1
ATOM 3117 C CA . GLY B 1 89 ? -9.797 30.188 1.415 1 91.44 89 GLY B CA 1
ATOM 3118 C C . GLY B 1 89 ? -10.82 31.125 2.021 1 91.44 89 GLY B C 1
ATOM 3119 O O . GLY B 1 89 ? -10.578 31.703 3.084 1 91.44 89 GLY B O 1
ATOM 3120 N N . LYS B 1 90 ? -11.977 31.203 1.402 1 94.06 90 LYS B N 1
ATOM 3121 C CA . LYS B 1 90 ? -13.023 32.125 1.818 1 94.06 90 LYS B CA 1
ATOM 3122 C C . LYS B 1 90 ? -13.719 31.656 3.086 1 94.06 90 LYS B C 1
ATOM 3124 O O . LYS B 1 90 ? -13.945 32.438 4.016 1 94.06 90 LYS B O 1
ATOM 3129 N N . TYR B 1 91 ? -14.023 30.328 3.174 1 94.62 91 TYR B N 1
ATOM 3130 C CA . TYR B 1 91 ? -14.906 29.844 4.234 1 94.62 91 TYR B CA 1
ATOM 3131 C C . TYR B 1 91 ? -14.109 29.141 5.32 1 94.62 91 TYR B C 1
ATOM 3133 O O . TYR B 1 91 ? -14.5 29.141 6.488 1 94.62 91 TYR B O 1
ATOM 3141 N N . GLY B 1 92 ? -13.055 28.469 4.895 1 93.69 92 GLY B N 1
ATOM 3142 C CA . GLY B 1 92 ? -12.266 27.688 5.832 1 93.69 92 GLY B CA 1
ATOM 3143 C C . GLY B 1 92 ? -12.805 26.297 6.039 1 93.69 92 GLY B C 1
ATOM 3144 O O . GLY B 1 92 ? -14.016 26.062 5.969 1 93.69 92 GLY B O 1
ATOM 3145 N N . SER B 1 93 ? -11.906 25.406 6.406 1 93.88 93 SER B N 1
ATOM 3146 C CA . SER B 1 93 ? -12.25 24 6.543 1 93.88 93 SER B CA 1
ATOM 3147 C C . SER B 1 93 ? -13.258 23.781 7.668 1 93.88 93 SER B C 1
ATOM 3149 O O . SER B 1 93 ? -14.203 23 7.523 1 93.88 93 SER B O 1
ATOM 3151 N N . GLU B 1 94 ? -13.094 24.422 8.805 1 95.31 94 GLU B N 1
ATOM 3152 C CA . GLU B 1 94 ? -13.969 24.219 9.961 1 95.31 94 GLU B CA 1
ATOM 3153 C C . GLU B 1 94 ? -15.414 24.594 9.625 1 95.31 94 GLU B C 1
ATOM 3155 O O . GLU B 1 94 ? -16.344 23.844 9.938 1 95.31 94 GLU B O 1
ATOM 3160 N N . ALA B 1 95 ? -15.57 25.719 8.984 1 96.75 95 ALA B N 1
ATOM 3161 C CA . ALA B 1 95 ? -16.906 26.188 8.625 1 96.75 95 ALA B CA 1
ATOM 3162 C C . ALA B 1 95 ? -17.562 25.25 7.605 1 96.75 95 ALA B C 1
ATOM 3164 O O . ALA B 1 95 ? -18.75 24.984 7.68 1 96.75 95 ALA B O 1
ATOM 3165 N N . MET B 1 96 ? -16.797 24.812 6.707 1 97.25 96 MET B N 1
ATOM 3166 C CA . MET B 1 96 ? -17.312 23.953 5.652 1 97.25 96 MET B CA 1
ATOM 3167 C C . MET B 1 96 ? -17.734 22.594 6.219 1 97.25 96 MET B C 1
ATOM 3169 O O . MET B 1 96 ? -18.766 22.047 5.836 1 97.25 96 MET B O 1
ATOM 3173 N N . ILE B 1 97 ? -16.922 22.062 7.102 1 98.25 97 ILE B N 1
ATOM 3174 C CA . ILE B 1 97 ? -17.25 20.797 7.762 1 98.25 97 ILE B CA 1
ATOM 3175 C C . ILE B 1 97 ? -18.516 20.969 8.586 1 98.25 97 ILE B C 1
ATOM 3177 O O . ILE B 1 97 ? -19.422 20.141 8.523 1 98.25 97 ILE B O 1
ATOM 3181 N N . LYS B 1 98 ? -18.594 22.047 9.336 1 98.06 98 LYS B N 1
ATOM 3182 C CA . LYS B 1 98 ? -19.766 22.312 10.164 1 98.06 98 LYS B CA 1
ATOM 3183 C C . LYS B 1 98 ? -21.031 22.406 9.32 1 98.06 98 LYS B C 1
ATOM 3185 O O . LYS B 1 98 ? -22.062 21.844 9.68 1 98.06 98 LYS B O 1
ATOM 3190 N N . ARG B 1 99 ? -20.938 23.141 8.227 1 97.88 99 ARG B N 1
ATOM 3191 C CA . ARG B 1 99 ? -22.078 23.281 7.336 1 97.88 99 ARG B CA 1
ATOM 3192 C C . ARG B 1 99 ? -22.531 21.938 6.797 1 97.88 99 ARG B C 1
ATOM 3194 O O . ARG B 1 99 ? -23.734 21.672 6.695 1 97.88 99 ARG B O 1
ATOM 3201 N N . THR B 1 100 ? -21.609 21.125 6.383 1 98.25 100 THR B N 1
ATOM 3202 C CA . THR B 1 100 ? -21.922 19.797 5.871 1 98.25 100 THR B CA 1
ATOM 3203 C C . THR B 1 100 ? -22.578 18.938 6.953 1 98.25 100 THR B C 1
ATOM 3205 O O . THR B 1 100 ? -23.547 18.25 6.688 1 98.25 100 THR B O 1
ATOM 3208 N N . CYS B 1 101 ? -22.047 18.984 8.18 1 98.56 101 CYS B N 1
ATOM 3209 C CA . CYS B 1 101 ? -22.625 18.25 9.297 1 98.56 101 CYS B CA 1
ATOM 3210 C C . CYS B 1 101 ? -24.062 18.703 9.562 1 98.56 101 CYS B C 1
ATOM 3212 O O . CYS B 1 101 ? -24.938 17.875 9.797 1 98.56 101 CYS B O 1
ATOM 3214 N N . ASP B 1 102 ? -24.266 20 9.484 1 98.25 102 ASP B N 1
ATOM 3215 C CA . ASP B 1 102 ? -25.609 20.531 9.719 1 98.25 102 ASP B CA 1
ATOM 3216 C C . ASP B 1 102 ? -26.594 20 8.672 1 98.25 102 ASP B C 1
ATOM 3218 O O . ASP B 1 102 ? -27.719 19.625 9.016 1 98.25 102 ASP B O 1
ATOM 3222 N N . ARG B 1 103 ? -26.188 20.031 7.461 1 97.69 103 ARG B N 1
ATOM 3223 C CA . ARG B 1 103 ? -27.016 19.516 6.391 1 97.69 103 ARG B CA 1
ATOM 3224 C C . ARG B 1 103 ? -27.344 18.047 6.621 1 97.69 103 ARG B C 1
ATOM 3226 O O . ARG B 1 103 ? -28.5 17.625 6.465 1 97.69 103 ARG B O 1
ATOM 3233 N N . LEU B 1 104 ? -26.359 17.25 6.965 1 98.19 104 LEU B N 1
ATOM 3234 C CA . LEU B 1 104 ? -26.547 15.828 7.199 1 98.19 104 LEU B CA 1
ATOM 3235 C C . LEU B 1 104 ? -27.484 15.586 8.383 1 98.19 104 LEU B C 1
ATOM 3237 O O . LEU B 1 104 ? -28.297 14.664 8.359 1 98.19 104 LEU B O 1
ATOM 3241 N N . LYS B 1 105 ? -27.375 16.406 9.391 1 98.38 105 LYS B N 1
ATOM 3242 C CA . LYS B 1 105 ? -28.281 16.297 10.531 1 98.38 105 LYS B CA 1
ATOM 3243 C C . LYS B 1 105 ? -29.719 16.547 10.125 1 98.38 105 LYS B C 1
ATOM 3245 O O . LYS B 1 105 ? -30.641 15.883 10.609 1 98.38 105 LYS B O 1
ATOM 3250 N N . GLN B 1 106 ? -29.875 17.5 9.258 1 97.94 106 GLN B N 1
ATOM 3251 C CA . GLN B 1 106 ? -31.219 17.797 8.742 1 97.94 106 GLN B CA 1
ATOM 3252 C C . GLN B 1 106 ? -31.781 16.609 7.973 1 97.94 106 GLN B C 1
ATOM 3254 O O . GLN B 1 106 ? -33 16.406 7.93 1 97.94 106 GLN B O 1
ATOM 3259 N N . GLU B 1 107 ? -30.938 15.82 7.484 1 97.38 107 GLU B N 1
ATOM 3260 C CA . GLU B 1 107 ? -31.344 14.633 6.727 1 97.38 107 GLU B CA 1
ATOM 3261 C C . GLU B 1 107 ? -31.5 13.43 7.645 1 97.38 107 GLU B C 1
ATOM 3263 O O . GLU B 1 107 ? -31.75 12.312 7.172 1 97.38 107 GLU B O 1
ATOM 3268 N N . GLY B 1 108 ? -31.281 13.602 8.953 1 98.19 108 GLY B N 1
ATOM 3269 C CA . GLY B 1 108 ? -31.5 12.539 9.922 1 98.19 108 GLY B CA 1
ATOM 3270 C C . GLY B 1 108 ? -30.25 11.727 10.203 1 98.19 108 GLY B C 1
ATOM 3271 O O . GLY B 1 108 ? -30.312 10.672 10.844 1 98.19 108 GLY B O 1
ATOM 3272 N N . ARG B 1 109 ? -29.109 12.258 9.75 1 98.56 109 ARG B N 1
ATOM 3273 C CA . ARG B 1 109 ? -27.844 11.547 9.969 1 98.56 109 ARG B CA 1
ATOM 3274 C C . ARG B 1 109 ? -27.188 12.008 11.266 1 98.56 109 ARG B C 1
ATOM 3276 O O . ARG B 1 109 ? -27.609 12.984 11.875 1 98.56 109 ARG B O 1
ATOM 3283 N N . ARG B 1 110 ? -26.234 11.305 11.727 1 98.81 110 ARG B N 1
ATOM 3284 C CA . ARG B 1 110 ? -25.422 11.617 12.898 1 98.81 110 ARG B CA 1
ATOM 3285 C C . ARG B 1 110 ? -23.938 11.711 12.531 1 98.81 110 ARG B C 1
ATOM 3287 O O . ARG B 1 110 ? -23.156 10.805 12.82 1 98.81 110 ARG B O 1
ATOM 3294 N N . PRO B 1 111 ? -23.562 12.859 11.93 1 98.88 111 PRO B N 1
ATOM 3295 C CA . PRO B 1 111 ? -22.188 13.008 11.438 1 98.88 111 PRO B CA 1
ATOM 3296 C C . PRO B 1 111 ? -21.172 13.234 12.562 1 98.88 111 PRO B C 1
ATOM 3298 O O . PRO B 1 111 ? -21.5 13.867 13.57 1 98.88 111 PRO B O 1
ATOM 3301 N N . TYR B 1 112 ? -20.016 12.711 12.445 1 98.88 112 TYR B N 1
ATOM 3302 C CA . TYR B 1 112 ? -18.828 13.008 13.25 1 98.88 112 TYR B CA 1
ATOM 3303 C C . TYR B 1 112 ? -17.797 13.773 12.438 1 98.88 112 TYR B C 1
ATOM 3305 O O . TYR B 1 112 ? -17.359 13.305 11.383 1 98.88 112 TYR B O 1
ATOM 3313 N N . ALA B 1 113 ? -17.453 14.938 12.953 1 98.88 113 ALA B N 1
ATOM 3314 C CA . ALA B 1 113 ? -16.531 15.82 12.242 1 98.88 113 ALA B CA 1
ATOM 3315 C C . ALA B 1 113 ? -15.086 15.547 12.625 1 98.88 113 ALA B C 1
ATOM 3317 O O . ALA B 1 113 ? -14.758 15.445 13.812 1 98.88 113 ALA B O 1
ATOM 3318 N N . ILE B 1 114 ? -14.273 15.352 11.625 1 98.69 114 ILE B N 1
ATOM 3319 C CA . ILE B 1 114 ? -12.836 15.234 11.812 1 98.69 114 ILE B CA 1
ATOM 3320 C C . ILE B 1 114 ? -12.125 16.391 11.102 1 98.69 114 ILE B C 1
ATOM 3322 O O . ILE B 1 114 ? -12.305 16.578 9.898 1 98.69 114 ILE B O 1
ATOM 3326 N N . PRO B 1 115 ? -11.32 17.156 11.805 1 98.19 115 PRO B N 1
ATOM 3327 C CA . PRO B 1 115 ? -10.609 18.25 11.133 1 98.19 115 PRO B CA 1
ATOM 3328 C C . PRO B 1 115 ? -9.57 17.75 10.133 1 98.19 115 PRO B C 1
ATOM 3330 O O . PRO B 1 115 ? -9.258 16.562 10.102 1 98.19 115 PRO B O 1
ATOM 3333 N N . VAL B 1 116 ? -9.023 18.672 9.375 1 96.62 116 VAL B N 1
ATOM 3334 C CA . VAL B 1 116 ? -8.047 18.375 8.344 1 96.62 116 VAL B CA 1
ATOM 3335 C C . VAL B 1 116 ? -6.898 17.562 8.93 1 96.62 116 VAL B C 1
ATOM 3337 O O . VAL B 1 116 ? -6.367 17.906 9.992 1 96.62 116 VAL B O 1
ATOM 3340 N N . GLY B 1 117 ? -6.648 16.422 8.312 1 96.69 117 GLY B N 1
ATOM 3341 C CA . GLY B 1 117 ? -5.535 15.578 8.711 1 96.69 117 GLY B CA 1
ATOM 3342 C C . GLY B 1 117 ? -5.789 14.828 10.008 1 96.69 117 GLY B C 1
ATOM 3343 O O . GLY B 1 117 ? -4.93 14.078 10.469 1 96.69 117 GLY B O 1
ATOM 3344 N N . GLY B 1 118 ? -6.961 14.992 10.578 1 97.94 118 GLY B N 1
ATOM 3345 C CA . GLY B 1 118 ? -7.207 14.422 11.898 1 97.94 118 GLY B CA 1
ATOM 3346 C C . GLY B 1 118 ? -6.395 15.086 12.992 1 97.94 118 GLY B C 1
ATOM 3347 O O . GLY B 1 118 ? -6.094 14.461 14.016 1 97.94 118 GLY B O 1
ATOM 3348 N N . SER B 1 119 ? -6.043 16.328 12.711 1 97.75 119 SER B N 1
ATOM 3349 C CA . SER B 1 119 ? -5.105 17.016 13.594 1 97.75 119 SER B CA 1
ATOM 3350 C C . SER B 1 119 ? -5.836 17.781 14.695 1 97.75 119 SER B C 1
ATOM 3352 O O . SER B 1 119 ? -6.035 18.984 14.586 1 97.75 119 SER B O 1
ATOM 3354 N N . ASN B 1 120 ? -6.25 17.141 15.711 1 98.06 120 ASN B N 1
ATOM 3355 C CA . ASN B 1 120 ? -6.77 17.703 16.953 1 98.06 120 ASN B CA 1
ATOM 3356 C C . ASN B 1 120 ? -6.199 16.969 18.172 1 98.06 120 ASN B C 1
ATOM 3358 O O . ASN B 1 120 ? -5.273 16.172 18.031 1 98.06 120 ASN B O 1
ATOM 3362 N N . GLY B 1 121 ? -6.641 17.359 19.297 1 98.25 121 GLY B N 1
ATOM 3363 C CA . GLY B 1 121 ? -6.09 16.781 20.516 1 98.25 121 GLY B CA 1
ATOM 3364 C C . GLY B 1 121 ? -6.234 15.273 20.578 1 98.25 121 GLY B C 1
ATOM 3365 O O . GLY B 1 121 ? -5.266 14.562 20.844 1 98.25 121 GLY B O 1
ATOM 3366 N N . LEU B 1 122 ? -7.359 14.758 20.266 1 98.38 122 LEU B N 1
ATOM 3367 C CA . LEU B 1 122 ? -7.648 13.336 20.359 1 98.38 122 LEU B CA 1
ATOM 3368 C C . LEU B 1 122 ? -6.816 12.539 19.375 1 98.38 122 LEU B C 1
ATOM 3370 O O . LEU B 1 122 ? -6.18 11.547 19.734 1 98.38 122 LEU B O 1
ATOM 3374 N N . GLY B 1 123 ? -6.793 12.977 18.109 1 98.25 123 GLY B N 1
ATOM 3375 C CA . GLY B 1 123 ? -6.02 12.289 17.078 1 98.25 123 GLY B CA 1
ATOM 3376 C C . GLY B 1 123 ? -4.535 12.25 17.375 1 98.25 123 GLY B C 1
ATOM 3377 O O . GLY B 1 123 ? -3.857 11.266 17.078 1 98.25 123 GLY B O 1
ATOM 3378 N N . THR B 1 124 ? -4.043 13.219 18.047 1 98.12 124 THR B N 1
ATOM 3379 C CA . THR B 1 124 ? -2.615 13.383 18.297 1 98.12 124 THR B CA 1
ATOM 3380 C C . THR B 1 124 ? -2.119 12.312 19.266 1 98.12 124 THR B C 1
ATOM 3382 O O . THR B 1 124 ? -0.93 11.992 19.281 1 98.12 124 THR B O 1
ATOM 3385 N N . TRP B 1 125 ? -2.99 11.68 20.031 1 97.75 125 TRP B N 1
ATOM 3386 C CA . TRP B 1 125 ? -2.604 10.609 20.938 1 97.75 125 TRP B CA 1
ATOM 3387 C C . TRP B 1 125 ? -2.012 9.43 20.172 1 97.75 125 TRP B C 1
ATOM 3389 O O . TRP B 1 125 ? -1.175 8.695 20.703 1 97.75 125 TRP B O 1
ATOM 3399 N N . GLY B 1 126 ? -2.471 9.32 18.922 1 97.62 126 GLY B N 1
ATOM 3400 C CA . GLY B 1 126 ? -1.894 8.289 18.094 1 97.62 126 GLY B CA 1
ATOM 3401 C C . GLY B 1 126 ? -0.39 8.414 17.938 1 97.62 126 GLY B C 1
ATOM 3402 O O . GLY B 1 126 ? 0.317 7.41 17.828 1 97.62 126 GLY B O 1
ATOM 3403 N N . TYR B 1 127 ? 0.102 9.609 18 1 97.69 127 TYR B N 1
ATOM 3404 C CA . TYR B 1 127 ? 1.531 9.805 17.781 1 97.69 127 TYR B CA 1
ATOM 3405 C C . TYR B 1 127 ? 2.281 9.805 19.109 1 97.69 127 TYR B C 1
ATOM 3407 O O . TYR B 1 127 ? 3.494 9.578 19.141 1 97.69 127 TYR B O 1
ATOM 3415 N N . ILE B 1 128 ? 1.578 10.031 20.219 1 96.81 128 ILE B N 1
ATOM 3416 C CA . ILE B 1 128 ? 2.188 9.773 21.516 1 96.81 128 ILE B CA 1
ATOM 3417 C C . ILE B 1 128 ? 2.512 8.281 21.656 1 96.81 128 ILE B C 1
ATOM 3419 O O . ILE B 1 128 ? 3.609 7.918 22.078 1 96.81 128 ILE B O 1
ATOM 3423 N N . GLN B 1 129 ? 1.606 7.492 21.203 1 96.88 129 GLN B N 1
ATOM 3424 C CA . GLN B 1 129 ? 1.828 6.051 21.203 1 96.88 129 GLN B CA 1
ATOM 3425 C C . GLN B 1 129 ? 2.951 5.668 20.234 1 96.88 129 GLN B C 1
ATOM 3427 O O . GLN B 1 129 ? 3.719 4.742 20.516 1 96.88 129 GLN B O 1
ATOM 3432 N N . ALA B 1 130 ? 2.984 6.348 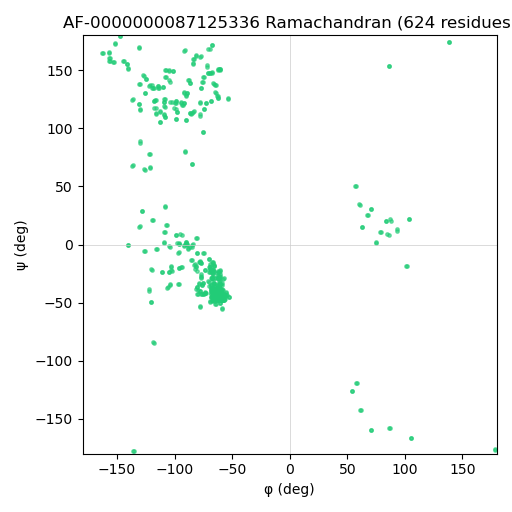19.141 1 96.75 130 ALA B N 1
ATOM 3433 C CA . ALA B 1 130 ? 4.027 6.074 18.156 1 96.75 130 ALA B CA 1
ATOM 3434 C C . ALA B 1 130 ? 5.414 6.305 18.75 1 96.75 130 ALA B C 1
ATOM 3436 O O . ALA B 1 130 ? 6.359 5.57 18.438 1 96.75 130 ALA B O 1
ATOM 3437 N N . ILE B 1 131 ? 5.543 7.328 19.547 1 96.12 131 ILE B N 1
ATOM 3438 C CA . ILE B 1 131 ? 6.832 7.641 20.156 1 96.12 131 ILE B CA 1
ATOM 3439 C C . ILE B 1 131 ? 7.211 6.551 21.156 1 96.12 131 ILE B C 1
ATOM 3441 O O . ILE B 1 131 ? 8.383 6.184 21.266 1 96.12 131 ILE B O 1
ATOM 3445 N N . ASP B 1 132 ? 6.242 6.059 21.844 1 94.94 132 ASP B N 1
ATOM 3446 C CA . ASP B 1 132 ? 6.496 4.926 22.734 1 94.94 132 ASP B CA 1
ATOM 3447 C C . ASP B 1 132 ? 7.008 3.721 21.953 1 94.94 132 ASP B C 1
ATOM 3449 O O . ASP B 1 132 ? 7.969 3.068 22.359 1 94.94 132 ASP B O 1
ATOM 3453 N N . GLU B 1 133 ? 6.398 3.488 20.859 1 96 133 GLU B N 1
ATOM 3454 C CA . GLU B 1 133 ? 6.816 2.404 19.969 1 96 133 GLU B CA 1
ATOM 3455 C C . GLU B 1 133 ? 8.234 2.633 19.453 1 96 133 GLU B C 1
ATOM 3457 O O . GLU B 1 133 ? 9.062 1.723 19.484 1 96 133 GLU B O 1
ATOM 3462 N N . ILE B 1 134 ? 8.523 3.814 18.984 1 95.06 134 ILE B N 1
ATOM 3463 C CA . ILE B 1 134 ? 9.82 4.168 18.406 1 95.06 134 ILE B CA 1
ATOM 3464 C C . ILE B 1 134 ? 10.914 3.99 19.469 1 95.06 134 ILE B C 1
ATOM 3466 O O . ILE B 1 134 ? 11.953 3.379 19.203 1 95.06 134 ILE B O 1
ATOM 3470 N N . ASN B 1 135 ? 10.633 4.453 20.641 1 93.31 135 ASN B N 1
ATOM 3471 C CA . ASN B 1 135 ? 11.641 4.352 21.688 1 93.31 135 ASN B CA 1
ATOM 3472 C C . ASN B 1 135 ? 11.898 2.898 22.078 1 93.31 135 ASN B C 1
ATOM 3474 O O . ASN B 1 135 ? 13.039 2.525 22.375 1 93.31 135 ASN B O 1
ATOM 3478 N N . SER B 1 136 ? 10.852 2.105 22.125 1 94.06 136 SER B N 1
ATOM 3479 C CA . SER B 1 136 ? 11.016 0.679 22.391 1 94.06 136 SER B CA 1
ATOM 3480 C C . SER B 1 136 ? 11.891 0.022 21.312 1 94.06 136 SER B C 1
ATOM 3482 O O . SER B 1 136 ? 12.773 -0.773 21.641 1 94.06 136 SER B O 1
ATOM 3484 N N . GLN B 1 137 ? 11.641 0.38 20.109 1 94.81 137 GLN B N 1
ATOM 3485 C CA . GLN B 1 137 ? 12.414 -0.178 19.016 1 94.81 137 GLN B CA 1
ATOM 3486 C C . GLN B 1 137 ? 13.867 0.282 19.078 1 94.81 137 GLN B C 1
ATOM 3488 O O . GLN B 1 137 ? 14.789 -0.504 18.812 1 94.81 137 GLN B O 1
ATOM 3493 N N . LEU B 1 138 ? 14.055 1.541 19.344 1 92.31 138 LEU B N 1
ATOM 3494 C CA . LEU B 1 138 ? 15.406 2.078 19.453 1 92.31 138 LEU B CA 1
ATOM 3495 C C . LEU B 1 138 ? 16.203 1.359 20.531 1 92.31 138 LEU B C 1
ATOM 3497 O O . LEU B 1 138 ? 17.391 1.092 20.359 1 92.31 138 LEU B O 1
ATOM 3501 N N . LYS B 1 139 ? 15.539 1.064 21.609 1 91.19 139 LYS B N 1
ATOM 3502 C CA . LYS B 1 139 ? 16.172 0.318 22.703 1 91.19 139 LYS B CA 1
ATOM 3503 C C . LYS B 1 139 ? 16.484 -1.11 22.266 1 91.19 139 LYS B C 1
ATOM 3505 O O . LYS B 1 139 ? 17.594 -1.602 22.516 1 91.19 139 LYS B O 1
ATOM 3510 N N . ASP B 1 140 ? 15.555 -1.753 21.625 1 94.38 140 ASP B N 1
ATOM 3511 C CA . ASP B 1 140 ? 15.727 -3.139 21.188 1 94.38 140 ASP B CA 1
ATOM 3512 C C . ASP B 1 140 ? 16.906 -3.277 20.234 1 94.38 140 ASP B C 1
ATOM 3514 O O . ASP B 1 140 ? 17.625 -4.277 20.266 1 94.38 140 ASP B O 1
ATOM 3518 N N . TYR B 1 141 ? 17.109 -2.277 19.453 1 93.56 141 TYR B N 1
ATOM 3519 C CA . TYR B 1 141 ? 18.125 -2.377 18.422 1 93.56 141 TYR B CA 1
ATOM 3520 C C . TYR B 1 141 ? 19.375 -1.598 18.812 1 93.56 141 TYR B C 1
ATOM 3522 O O . TYR B 1 141 ? 20.344 -1.53 18.047 1 93.56 141 TYR B O 1
ATOM 3530 N N . ASP B 1 142 ? 19.406 -0.966 19.844 1 92.5 142 ASP B N 1
ATOM 3531 C CA . ASP B 1 142 ? 20.531 -0.188 20.375 1 92.5 142 ASP B CA 1
ATOM 3532 C C . ASP B 1 142 ? 20.969 0.883 19.375 1 92.5 142 ASP B C 1
ATOM 3534 O O . ASP B 1 142 ? 22.141 0.962 19.016 1 92.5 142 ASP B O 1
ATOM 3538 N N . LEU B 1 143 ? 20.031 1.636 18.891 1 90.94 143 LEU B N 1
ATOM 3539 C CA . LEU B 1 143 ? 20.297 2.697 17.922 1 90.94 143 LEU B CA 1
ATOM 3540 C C . LEU B 1 143 ? 20.375 4.055 18.609 1 90.94 143 LEU B C 1
ATOM 3542 O O . LEU B 1 143 ? 19.438 4.465 19.297 1 90.94 143 LEU B O 1
ATOM 3546 N N . PRO B 1 144 ? 21.422 4.727 18.453 1 90.31 144 PRO B N 1
ATOM 3547 C CA . PRO B 1 144 ? 21.594 6.016 19.125 1 90.31 144 PRO B CA 1
ATOM 3548 C C . PRO B 1 144 ? 20.969 7.176 18.359 1 90.31 144 PRO B C 1
ATOM 3550 O O . PRO B 1 144 ? 21.672 8.109 17.953 1 90.31 144 PRO B O 1
ATOM 3553 N N . VAL B 1 145 ? 19.688 7.289 18.25 1 93.62 145 VAL B N 1
ATOM 3554 C CA . VAL B 1 145 ? 19 8.344 17.516 1 93.62 145 VAL B CA 1
ATOM 3555 C C . VAL B 1 145 ? 18.984 9.633 18.344 1 93.62 145 VAL B C 1
ATOM 3557 O O . VAL B 1 145 ? 18.469 9.648 19.453 1 93.62 145 VAL B O 1
ATOM 3560 N N . THR B 1 146 ? 19.547 10.672 17.734 1 94.31 146 THR B N 1
ATOM 3561 C CA . THR B 1 146 ? 19.672 11.93 18.453 1 94.31 146 THR B CA 1
ATOM 3562 C C . THR B 1 146 ? 18.625 12.93 17.984 1 94.31 146 THR B C 1
ATOM 3564 O O . THR B 1 146 ? 18.312 13.906 18.672 1 94.31 146 THR B O 1
ATOM 3567 N N . ASP B 1 147 ? 18.094 12.711 16.734 1 95.75 147 ASP B N 1
ATOM 3568 C CA . ASP B 1 147 ? 17.125 13.609 16.109 1 95.75 147 ASP B CA 1
ATOM 3569 C C . ASP B 1 147 ? 16.047 12.828 15.359 1 95.75 147 ASP B C 1
ATOM 3571 O O . ASP B 1 147 ? 16.297 11.711 14.906 1 95.75 147 ASP B O 1
ATOM 3575 N N . ILE B 1 148 ? 14.945 13.438 15.297 1 97.06 148 ILE B N 1
ATOM 3576 C CA . ILE B 1 148 ? 13.836 12.891 14.516 1 97.06 148 ILE B CA 1
ATOM 3577 C C . ILE B 1 148 ? 13.336 13.938 13.523 1 97.06 148 ILE B C 1
ATOM 3579 O O . ILE B 1 148 ? 13.148 15.102 13.891 1 97.06 148 ILE B O 1
ATOM 3583 N N . ALA B 1 149 ? 13.188 13.57 12.266 1 97.81 149 ALA B N 1
ATOM 3584 C CA . ALA B 1 149 ? 12.719 14.469 11.211 1 97.81 149 ALA B CA 1
ATOM 3585 C C . ALA B 1 149 ? 11.508 13.883 10.492 1 97.81 149 ALA B C 1
ATOM 3587 O O . ALA B 1 149 ? 11.414 12.672 10.297 1 97.81 149 ALA B O 1
ATOM 3588 N N . PHE B 1 150 ? 10.594 14.75 10.148 1 98.06 150 PHE B N 1
ATOM 3589 C CA . PHE B 1 150 ? 9.352 14.312 9.516 1 98.06 150 PHE B CA 1
ATOM 3590 C C . PHE B 1 150 ? 8.664 15.477 8.82 1 98.06 150 PHE B C 1
ATOM 3592 O O . PHE B 1 150 ? 9.016 16.641 9.031 1 98.06 150 PHE B O 1
ATOM 3599 N N . ALA B 1 151 ? 7.711 15.125 7.965 1 97.81 151 ALA B N 1
ATOM 3600 C CA . ALA B 1 151 ? 6.914 16.141 7.285 1 97.81 151 ALA B CA 1
ATOM 3601 C C . ALA B 1 151 ? 5.75 16.594 8.156 1 97.81 151 ALA B C 1
ATOM 3603 O O . ALA B 1 151 ? 5.312 15.867 9.055 1 97.81 151 ALA B O 1
ATOM 3604 N N . CYS B 1 152 ? 5.281 17.781 7.898 1 97.88 152 CYS B N 1
ATOM 3605 C CA . CYS B 1 152 ? 4.152 18.359 8.617 1 97.88 152 CYS B CA 1
ATOM 3606 C C . CYS B 1 152 ? 3.189 19.062 7.664 1 97.88 152 CYS B C 1
ATOM 3608 O O . CYS B 1 152 ? 3.588 19.953 6.922 1 97.88 152 CYS B O 1
ATOM 3610 N N . GLY B 1 153 ? 1.964 18.641 7.734 1 96 153 GLY B N 1
ATOM 3611 C CA . GLY B 1 153 ? 0.956 19.234 6.875 1 96 153 GLY B CA 1
ATOM 3612 C C . GLY B 1 153 ? -0.208 19.844 7.645 1 96 153 GLY B C 1
ATOM 3613 O O . GLY B 1 153 ? -0.731 20.891 7.27 1 96 153 GLY B O 1
ATOM 3614 N N . SER B 1 154 ? -0.601 19.141 8.742 1 95.69 154 SER B N 1
ATOM 3615 C CA . SER B 1 154 ? -1.763 19.625 9.477 1 95.69 154 SER B CA 1
ATOM 3616 C C . SER B 1 154 ? -1.448 19.797 10.961 1 95.69 154 SER B C 1
ATOM 3618 O O . SER B 1 154 ? -2.299 20.25 11.734 1 95.69 154 SER B O 1
ATOM 3620 N N . GLY B 1 155 ? -0.304 19.406 11.383 1 97.44 155 GLY B N 1
ATOM 3621 C CA . GLY B 1 155 ? 0.202 19.766 12.695 1 97.44 155 GLY B CA 1
ATOM 3622 C C . GLY B 1 155 ? 0.06 18.656 13.719 1 97.44 155 GLY B C 1
ATOM 3623 O O . GLY B 1 155 ? 0.745 18.656 14.742 1 97.44 155 GLY B O 1
ATOM 3624 N N . GLY B 1 156 ? -0.817 17.672 13.453 1 97.56 156 GLY B N 1
ATOM 3625 C CA . GLY B 1 156 ? -1.069 16.625 14.422 1 97.56 156 GLY B CA 1
ATOM 3626 C C . GLY B 1 156 ? 0.122 15.711 14.633 1 97.56 156 GLY B C 1
ATOM 3627 O O . GLY B 1 156 ? 0.482 15.406 15.773 1 97.56 156 GLY B O 1
ATOM 3628 N N . THR B 1 157 ? 0.719 15.242 13.555 1 97.75 157 THR B N 1
ATOM 3629 C CA . THR B 1 157 ? 1.912 14.406 13.641 1 97.75 157 THR B CA 1
ATOM 3630 C C . THR B 1 157 ? 3.051 15.156 14.328 1 97.75 157 THR B C 1
ATOM 3632 O O . THR B 1 157 ? 3.721 14.609 15.203 1 97.75 157 THR B O 1
ATOM 3635 N N . ALA B 1 158 ? 3.207 16.406 13.977 1 98.25 158 ALA B N 1
ATOM 3636 C CA . ALA B 1 158 ? 4.273 17.234 14.539 1 98.25 158 ALA B CA 1
ATOM 3637 C C . ALA B 1 158 ? 4.074 17.422 16.047 1 98.25 158 ALA B C 1
ATOM 3639 O O . ALA B 1 158 ? 5.016 17.266 16.828 1 98.25 158 ALA B O 1
ATOM 3640 N N . ALA B 1 159 ? 2.877 17.734 16.406 1 98.5 159 ALA B N 1
ATOM 3641 C CA . ALA B 1 159 ? 2.566 17.922 17.828 1 98.5 159 ALA B CA 1
ATOM 3642 C C . ALA B 1 159 ? 2.834 16.656 18.625 1 98.5 159 ALA B C 1
ATOM 3644 O O . ALA B 1 159 ? 3.449 16.703 19.688 1 98.5 159 ALA B O 1
ATOM 3645 N N . GLY B 1 160 ? 2.418 15.516 18.078 1 98.19 160 GLY B N 1
ATOM 3646 C CA . GLY B 1 160 ? 2.555 14.25 18.766 1 98.19 160 GLY B CA 1
ATOM 3647 C C . GLY B 1 160 ? 3.994 13.789 18.891 1 98.19 160 GLY B C 1
ATOM 3648 O O . GLY B 1 160 ? 4.434 13.375 19.969 1 98.19 160 GLY B O 1
ATOM 3649 N N . ILE B 1 161 ? 4.688 13.82 17.812 1 98.06 161 ILE B N 1
ATOM 3650 C CA . ILE B 1 161 ? 6.086 13.406 17.812 1 98.06 161 ILE B CA 1
ATOM 3651 C C . ILE B 1 161 ? 6.891 14.336 18.719 1 98.06 161 ILE B C 1
ATOM 3653 O O . ILE B 1 161 ? 7.672 13.875 19.562 1 98.06 161 ILE B O 1
ATOM 3657 N N . GLY B 1 162 ? 6.699 15.672 18.562 1 97.69 162 GLY B N 1
ATOM 3658 C CA . GLY B 1 162 ? 7.406 16.641 19.391 1 97.69 162 GLY B CA 1
ATOM 3659 C C . GLY B 1 162 ? 7.137 16.469 20.875 1 97.69 162 GLY B C 1
ATOM 3660 O O . GLY B 1 162 ? 8.062 16.25 21.656 1 97.69 162 GLY B O 1
ATOM 3661 N N . LEU B 1 163 ? 5.887 16.5 21.266 1 97.62 163 LEU B N 1
ATOM 3662 C CA . LEU B 1 163 ? 5.5 16.406 22.656 1 97.62 163 LEU B CA 1
ATOM 3663 C C . LEU B 1 163 ? 5.898 15.055 23.25 1 97.62 163 LEU B C 1
ATOM 3665 O O . LEU B 1 163 ? 6.43 14.992 24.359 1 97.62 163 LEU B O 1
ATOM 3669 N N . GLY B 1 164 ? 5.555 13.961 22.484 1 96.94 164 GLY B N 1
ATOM 3670 C CA . GLY B 1 164 ? 5.914 12.633 22.953 1 96.94 164 GLY B CA 1
ATOM 3671 C C . GLY B 1 164 ? 7.402 12.477 23.203 1 96.94 164 GLY B C 1
ATOM 3672 O O . GLY B 1 164 ? 7.805 11.898 24.219 1 96.94 164 GLY B O 1
ATOM 3673 N N . SER B 1 165 ? 8.211 12.977 22.328 1 96.69 165 SER B N 1
ATOM 3674 C CA . SER B 1 165 ? 9.664 12.906 22.484 1 96.69 165 SER B CA 1
ATOM 3675 C C . SER B 1 165 ? 10.141 13.734 23.656 1 96.69 165 SER B C 1
ATOM 3677 O O . SER B 1 165 ? 11.023 13.312 24.406 1 96.69 165 SER B O 1
ATOM 3679 N N . TYR B 1 166 ? 9.562 14.891 23.781 1 96.19 166 TYR B N 1
ATOM 3680 C CA . TYR B 1 166 ? 9.906 15.805 24.859 1 96.19 166 TYR B CA 1
ATOM 3681 C C . TYR B 1 166 ? 9.602 15.18 26.219 1 96.19 166 TYR B C 1
ATOM 3683 O O . TYR B 1 166 ? 10.445 15.18 27.109 1 96.19 166 TYR B O 1
ATOM 3691 N N . LEU B 1 167 ? 8.414 14.625 26.344 1 94.44 167 LEU B N 1
ATOM 3692 C CA . LEU B 1 167 ? 7.988 14 27.594 1 94.44 167 LEU B CA 1
ATOM 3693 C C . LEU B 1 167 ? 8.82 12.758 27.891 1 94.44 167 LEU B C 1
ATOM 3695 O O . LEU B 1 167 ? 9.164 12.492 29.047 1 94.44 167 LEU B O 1
ATOM 3699 N N . TYR B 1 168 ? 9.047 12.047 26.859 1 94 168 TYR B N 1
ATOM 3700 C CA . TYR B 1 168 ? 9.883 10.867 27.031 1 94 168 TYR B CA 1
ATOM 3701 C C . TYR B 1 168 ? 11.266 11.242 27.547 1 94 168 TYR B C 1
ATOM 3703 O O . TYR B 1 168 ? 11.789 10.609 28.453 1 94 168 TYR B O 1
ATOM 3711 N N . ALA B 1 169 ? 11.859 12.227 26.953 1 93.25 169 ALA B N 1
ATOM 3712 C CA . ALA B 1 169 ? 13.188 12.688 27.344 1 93.25 169 ALA B CA 1
ATOM 3713 C C . ALA B 1 169 ? 13.203 13.172 28.797 1 93.25 169 ALA B C 1
ATOM 3715 O O . ALA B 1 169 ? 14.188 12.977 29.516 1 93.25 169 ALA B O 1
ATOM 3716 N N . LYS B 1 170 ? 12.227 13.789 29.203 1 92.19 170 LYS B N 1
ATOM 3717 C CA . LYS B 1 170 ? 12.117 14.258 30.594 1 92.19 170 LYS B CA 1
ATOM 3718 C C . LYS B 1 170 ? 12.047 13.086 31.562 1 92.19 170 LYS B C 1
ATOM 3720 O O . LYS B 1 170 ? 12.625 13.141 32.656 1 92.19 170 LYS B O 1
ATOM 3725 N N . ALA B 1 171 ? 11.406 12.086 31.109 1 92.44 171 ALA B N 1
ATOM 3726 C CA . ALA B 1 171 ? 11.234 10.914 31.969 1 92.44 171 ALA B CA 1
ATOM 3727 C C . ALA B 1 171 ? 12.469 10.023 31.922 1 92.44 171 ALA B C 1
ATOM 3729 O O . ALA B 1 171 ? 12.711 9.25 32.844 1 92.44 171 ALA B O 1
ATOM 3730 N N . HIS B 1 172 ? 13.203 10.18 30.906 1 91.69 172 HIS B N 1
ATOM 3731 C CA . HIS B 1 172 ? 14.398 9.359 30.719 1 91.69 172 HIS B CA 1
ATOM 3732 C C . HIS B 1 172 ? 15.617 10.227 30.406 1 91.69 172 HIS B C 1
ATOM 3734 O O . HIS B 1 172 ? 16.047 10.297 29.25 1 91.69 172 HIS B O 1
ATOM 3740 N N . PRO B 1 173 ? 16.312 10.664 31.391 1 88.19 173 PRO B N 1
ATOM 3741 C CA . PRO B 1 173 ? 17.391 11.633 31.188 1 88.19 173 PRO B CA 1
ATOM 3742 C C . PRO B 1 173 ? 18.562 11.062 30.391 1 88.19 173 PRO B C 1
ATOM 3744 O O . PRO B 1 173 ? 19.344 11.812 29.812 1 88.19 173 PRO B O 1
ATOM 3747 N N . ASN B 1 174 ? 18.641 9.758 30.266 1 85.75 174 ASN B N 1
ATOM 3748 C CA . ASN B 1 174 ? 19.75 9.141 29.562 1 85.75 174 ASN B CA 1
ATOM 3749 C C . ASN B 1 174 ? 19.391 8.867 28.094 1 85.75 174 ASN B C 1
ATOM 3751 O O . ASN B 1 174 ? 20.203 8.312 27.344 1 85.75 174 ASN B O 1
ATOM 3755 N N . SER B 1 175 ? 18.281 9.383 27.719 1 85.62 175 SER B N 1
ATOM 3756 C CA . SER B 1 175 ? 17.875 9.18 26.328 1 85.62 175 SER B CA 1
ATOM 3757 C C . SER B 1 175 ? 18.75 9.977 25.359 1 85.62 175 SER B C 1
ATOM 3759 O O . SER B 1 175 ? 19.25 11.047 25.719 1 85.62 175 SER B O 1
ATOM 3761 N N . ALA B 1 176 ? 18.906 9.367 24.188 1 85.25 176 ALA B N 1
ATOM 3762 C CA . ALA B 1 176 ? 19.688 10.047 23.156 1 85.25 176 ALA B CA 1
ATOM 3763 C C . ALA B 1 176 ? 18.938 11.25 22.609 1 85.25 176 ALA B C 1
ATOM 3765 O O . ALA B 1 176 ? 19.562 12.227 22.172 1 85.25 176 ALA B O 1
ATOM 3766 N N . LEU B 1 177 ? 17.672 11.102 22.609 1 87.38 177 LEU B N 1
ATOM 3767 C CA . LEU B 1 177 ? 16.828 12.25 22.266 1 87.38 177 LEU B CA 1
ATOM 3768 C C . LEU B 1 177 ? 16.781 13.242 23.422 1 87.38 177 LEU B C 1
ATOM 3770 O O . LEU B 1 177 ? 15.945 13.109 24.312 1 87.38 177 LEU B O 1
ATOM 3774 N N . ASN B 1 178 ? 17.609 14.258 23.359 1 88.56 178 ASN B N 1
ATOM 3775 C CA . ASN B 1 178 ? 17.797 15.195 24.453 1 88.56 178 ASN B CA 1
ATOM 3776 C C . ASN B 1 178 ? 17.438 16.625 24.047 1 88.56 178 ASN B C 1
ATOM 3778 O O . ASN B 1 178 ? 17.781 17.062 22.953 1 88.56 178 ASN B O 1
ATOM 3782 N N . PHE B 1 179 ? 16.688 17.328 24.906 1 92.38 179 PHE B N 1
ATOM 3783 C CA . PHE B 1 179 ? 16.125 18.625 24.562 1 92.38 179 PHE B CA 1
ATOM 3784 C C . PHE B 1 179 ? 16.844 19.734 25.328 1 92.38 179 PHE B C 1
ATOM 3786 O O . PHE B 1 179 ? 16.406 20.891 25.312 1 92.38 179 PHE B O 1
ATOM 3793 N N . ASP B 1 180 ? 17.953 19.422 25.984 1 86.44 180 ASP B N 1
ATOM 3794 C CA . ASP B 1 180 ? 18.641 20.391 26.828 1 86.44 180 ASP B CA 1
ATOM 3795 C C . ASP B 1 180 ? 19.438 21.391 25.984 1 86.44 180 ASP B C 1
ATOM 3797 O O . ASP B 1 180 ? 19.406 22.594 26.25 1 86.44 180 ASP B O 1
ATOM 3801 N N . ALA B 1 181 ? 20.094 20.812 24.969 1 81.38 181 ALA B N 1
ATOM 3802 C CA . ALA B 1 181 ? 21 21.656 24.188 1 81.38 181 ALA B CA 1
ATOM 3803 C C . ALA B 1 181 ? 20.312 22.172 22.938 1 81.38 181 ALA B C 1
ATOM 3805 O O . ALA B 1 181 ? 20.594 23.297 22.484 1 81.38 181 ALA B O 1
ATOM 3806 N N . LYS B 1 182 ? 19.453 21.422 22.359 1 87.25 182 LYS B N 1
ATOM 3807 C CA . LYS B 1 182 ? 18.781 21.75 21.109 1 87.25 182 LYS B CA 1
ATOM 3808 C C . LYS B 1 182 ? 17.453 20.984 20.969 1 87.25 182 LYS B C 1
ATOM 3810 O O . LYS B 1 182 ? 17.234 20 21.672 1 87.25 182 LYS B O 1
ATOM 3815 N N . ILE B 1 183 ? 16.656 21.516 20.109 1 94.25 183 ILE B N 1
ATOM 3816 C CA . ILE B 1 183 ? 15.414 20.812 19.812 1 94.25 183 ILE B CA 1
ATOM 3817 C C . ILE B 1 183 ? 15.656 19.75 18.766 1 94.25 183 ILE B C 1
ATOM 3819 O O . ILE B 1 183 ? 15.938 20.047 17.609 1 94.25 183 ILE B O 1
ATOM 3823 N N . PRO B 1 184 ? 15.5 18.531 19.156 1 94.94 184 PRO B N 1
ATOM 3824 C CA . PRO B 1 184 ? 15.891 17.453 18.25 1 94.94 184 PRO B CA 1
ATOM 3825 C C . PRO B 1 184 ? 14.734 16.969 17.359 1 94.94 184 PRO B C 1
ATOM 3827 O O . PRO B 1 184 ? 14.914 16.062 16.547 1 94.94 184 PRO B O 1
ATOM 3830 N N . ALA B 1 185 ? 13.555 17.516 17.484 1 96.88 185 ALA B N 1
ATOM 3831 C CA . ALA B 1 185 ? 12.414 17.188 16.625 1 96.88 185 ALA B CA 1
ATOM 3832 C C . ALA B 1 185 ? 12.25 18.219 15.516 1 96.88 185 ALA B C 1
ATOM 3834 O O . ALA B 1 185 ? 11.93 19.375 15.773 1 96.88 185 ALA B O 1
ATOM 3835 N N . HIS B 1 186 ? 12.461 17.75 14.312 1 97.31 186 HIS B N 1
ATOM 3836 C CA . HIS B 1 186 ? 12.453 18.625 13.148 1 97.31 186 HIS B CA 1
ATOM 3837 C C . HIS B 1 186 ? 11.227 18.391 12.273 1 97.31 186 HIS B C 1
ATOM 3839 O O . HIS B 1 186 ? 11.117 17.328 11.641 1 97.31 186 HIS B O 1
ATOM 3845 N N . ALA B 1 187 ? 10.352 19.375 12.258 1 98.38 187 ALA B N 1
ATOM 3846 C CA . ALA B 1 187 ? 9.18 19.328 11.391 1 98.38 187 ALA B CA 1
ATOM 3847 C C . ALA B 1 187 ? 9.398 20.141 10.125 1 98.38 187 ALA B C 1
ATOM 3849 O O . ALA B 1 187 ? 9.68 21.344 10.188 1 98.38 187 ALA B O 1
ATOM 3850 N N . TYR B 1 188 ? 9.289 19.516 9 1 98.31 188 TYR B N 1
ATOM 3851 C CA . TYR B 1 188 ? 9.352 20.188 7.707 1 98.31 188 TYR B CA 1
ATOM 3852 C C . TYR B 1 188 ? 7.957 20.438 7.156 1 98.31 188 TYR B C 1
ATOM 3854 O O . TYR B 1 188 ? 7.277 19.516 6.711 1 98.31 188 TYR B O 1
ATOM 3862 N N . ILE B 1 189 ? 7.523 21.688 7.156 1 98.19 189 ILE B N 1
ATOM 3863 C CA . ILE B 1 189 ? 6.145 22.031 6.836 1 98.19 189 ILE B CA 1
ATOM 3864 C C . ILE B 1 189 ? 5.992 22.203 5.324 1 98.19 189 ILE B C 1
ATOM 3866 O O . ILE B 1 189 ? 6.871 22.75 4.66 1 98.19 189 ILE B O 1
ATOM 3870 N N . VAL B 1 190 ? 4.875 21.688 4.812 1 96.81 190 VAL B N 1
ATOM 3871 C CA . VAL B 1 190 ? 4.68 21.688 3.367 1 96.81 190 VAL B CA 1
ATOM 3872 C C . VAL B 1 190 ? 3.586 22.688 2.988 1 96.81 190 VAL B C 1
ATOM 3874 O O . VAL B 1 190 ? 3.17 22.75 1.828 1 96.81 190 VAL B O 1
ATOM 3877 N N . CYS B 1 191 ? 3.023 23.406 3.926 1 94.19 191 CYS B N 1
ATOM 3878 C CA . CYS B 1 191 ? 2.035 24.469 3.74 1 94.19 191 CYS B CA 1
ATOM 3879 C C . CYS B 1 191 ? 2.025 25.422 4.93 1 94.19 191 CYS B C 1
ATOM 3881 O O . CYS B 1 191 ? 2.695 25.172 5.934 1 94.19 191 CYS B O 1
ATOM 3883 N N . ASP B 1 192 ? 1.407 26.562 4.758 1 94.25 192 ASP B N 1
ATOM 3884 C CA . ASP B 1 192 ? 1.281 27.578 5.801 1 94.25 192 ASP B CA 1
ATOM 3885 C C . ASP B 1 192 ? 2.652 28.078 6.242 1 94.25 192 ASP B C 1
ATOM 3887 O O . ASP B 1 192 ? 3.504 28.406 5.41 1 94.25 192 ASP B O 1
ATOM 3891 N N . ASN B 1 193 ? 2.809 28.359 7.609 1 96.38 193 ASN B N 1
ATOM 3892 C CA . ASN B 1 193 ? 4.09 28.828 8.125 1 96.38 193 ASN B CA 1
ATOM 3893 C C . ASN B 1 193 ? 4.289 28.422 9.586 1 96.38 193 ASN B C 1
ATOM 3895 O O . ASN B 1 193 ? 3.395 27.844 10.203 1 96.38 193 ASN B O 1
ATOM 3899 N N . ASP B 1 194 ? 5.449 28.688 10.047 1 96.62 194 ASP B N 1
ATOM 3900 C CA . ASP B 1 194 ? 5.832 28.25 11.383 1 96.62 194 ASP B CA 1
ATOM 3901 C C . ASP B 1 194 ? 4.91 28.844 12.438 1 96.62 194 ASP B C 1
ATOM 3903 O O . ASP B 1 194 ? 4.492 28.156 13.367 1 96.62 194 ASP B O 1
ATOM 3907 N N . GLU B 1 195 ? 4.578 30.094 12.281 1 97.75 195 GLU B N 1
ATOM 3908 C CA . GLU B 1 195 ? 3.707 30.766 13.242 1 97.75 195 GLU B CA 1
ATOM 3909 C C . GLU B 1 195 ? 2.33 30.109 13.297 1 97.75 195 GLU B C 1
ATOM 3911 O O . GLU B 1 195 ? 1.76 29.938 14.375 1 97.75 195 GLU B O 1
ATOM 3916 N N . TYR B 1 196 ? 1.878 29.781 12.164 1 97.06 196 TYR B N 1
ATOM 3917 C CA . TYR B 1 196 ? 0.583 29.125 12.102 1 97.06 196 TYR B CA 1
ATOM 3918 C C . TYR B 1 196 ? 0.602 27.812 12.883 1 97.06 196 TYR B C 1
ATOM 3920 O O . TYR B 1 196 ? -0.279 27.562 13.711 1 97.06 196 TYR B O 1
ATOM 3928 N N . PHE B 1 197 ? 1.621 26.984 12.672 1 98.25 197 PHE B N 1
ATOM 3929 C CA . PHE B 1 197 ? 1.64 25.656 13.266 1 98.25 197 PHE B CA 1
ATOM 3930 C C . PHE B 1 197 ? 1.906 25.734 14.766 1 98.25 197 PHE B C 1
ATOM 3932 O O . PHE B 1 197 ? 1.283 25.016 15.547 1 98.25 197 PHE B O 1
ATOM 3939 N N . HIS B 1 198 ? 2.832 26.609 15.164 1 98.44 198 HIS B N 1
ATOM 3940 C CA . HIS B 1 198 ? 3.012 26.797 16.594 1 98.44 198 HIS B CA 1
ATOM 3941 C C . HIS B 1 198 ? 1.721 27.281 17.25 1 98.44 198 HIS B C 1
ATOM 3943 O O . HIS B 1 198 ? 1.351 26.781 18.328 1 98.44 198 HIS B O 1
ATOM 3949 N N . GLY B 1 199 ? 1.062 28.219 16.594 1 98.12 199 GLY B N 1
ATOM 3950 C CA . GLY B 1 199 ? -0.204 28.719 17.109 1 98.12 199 GLY B CA 1
ATOM 3951 C C . GLY B 1 199 ? -1.271 27.641 17.188 1 98.12 199 GLY B C 1
ATOM 3952 O O . GLY B 1 199 ? -1.948 27.516 18.219 1 98.12 199 GLY B O 1
ATOM 3953 N N . TYR B 1 200 ? -1.382 26.891 16.156 1 97.94 200 TYR B N 1
ATOM 3954 C CA . TYR B 1 200 ? -2.396 25.844 16.109 1 97.94 200 TYR B CA 1
ATOM 3955 C C . TYR B 1 200 ? -2.123 24.781 17.141 1 97.94 200 TYR B C 1
ATOM 3957 O O . TYR B 1 200 ? -3.033 24.359 17.859 1 97.94 200 TYR B O 1
ATOM 3965 N N . ILE B 1 201 ? -0.871 24.344 17.281 1 98.5 201 ILE B N 1
ATOM 3966 C CA . ILE B 1 201 ? -0.482 23.297 18.219 1 98.5 201 ILE B CA 1
ATOM 3967 C C . ILE B 1 201 ? -0.679 23.797 19.656 1 98.5 201 ILE B C 1
ATOM 3969 O O . ILE B 1 201 ? -1.291 23.125 20.469 1 98.5 201 ILE B O 1
ATOM 3973 N N . ASP B 1 202 ? -0.291 25 19.953 1 98.5 202 ASP B N 1
ATOM 3974 C CA . ASP B 1 202 ? -0.291 25.547 21.297 1 98.5 202 ASP B CA 1
ATOM 3975 C C . ASP B 1 202 ? -1.705 25.906 21.75 1 98.5 202 ASP B C 1
ATOM 3977 O O . ASP B 1 202 ? -2.039 25.781 22.938 1 98.5 202 ASP B O 1
ATOM 3981 N N . ASN B 1 203 ? -2.52 26.328 20.797 1 97.62 203 ASN B N 1
ATOM 3982 C CA . ASN B 1 203 ? -3.801 26.891 21.188 1 97.62 203 ASN B CA 1
ATOM 3983 C C . ASN B 1 203 ? -4.945 25.922 20.969 1 97.62 203 ASN B C 1
ATOM 3985 O O . ASN B 1 203 ? -6.031 26.078 21.531 1 97.62 203 ASN B O 1
ATOM 3989 N N . LYS B 1 204 ? -4.719 24.938 20.172 1 96.94 204 LYS B N 1
ATOM 3990 C CA . LYS B 1 204 ? -5.816 24.031 19.859 1 96.94 204 LYS B CA 1
ATOM 3991 C C . LYS B 1 204 ? -5.477 22.594 20.266 1 96.94 204 LYS B C 1
ATOM 3993 O O . LYS B 1 204 ? -6.219 21.969 21.031 1 96.94 204 LYS B O 1
ATOM 3998 N N . ILE B 1 205 ? -4.305 22.094 19.875 1 98.25 205 ILE B N 1
ATOM 3999 C CA . ILE B 1 205 ? -3.998 20.672 20.062 1 98.25 205 ILE B CA 1
ATOM 4000 C C . ILE B 1 205 ? -3.609 20.406 21.516 1 98.25 205 ILE B C 1
ATOM 4002 O O . ILE B 1 205 ? -4.25 19.609 22.203 1 98.25 205 ILE B O 1
ATOM 4006 N N . LEU B 1 206 ? -2.676 21.125 22.062 1 98.25 206 LEU B N 1
ATOM 4007 C CA . LEU B 1 206 ? -2.115 20.844 23.375 1 98.25 206 LEU B CA 1
ATOM 4008 C C . LEU B 1 206 ? -3.174 21.016 24.469 1 98.25 206 LEU B C 1
ATOM 4010 O O . LEU B 1 206 ? -3.348 20.141 25.312 1 98.25 206 LEU B O 1
ATOM 4014 N N . PRO B 1 207 ? -3.93 22.141 24.406 1 97.81 207 PRO B N 1
ATOM 4015 C CA . PRO B 1 207 ? -4.961 22.266 25.438 1 97.81 207 PRO B CA 1
ATOM 4016 C C . PRO B 1 207 ? -5.984 21.141 25.391 1 97.81 207 PRO B C 1
ATOM 4018 O O . PRO B 1 207 ? -6.402 20.641 26.438 1 97.81 207 PRO B O 1
ATOM 4021 N N . ALA B 1 208 ? -6.344 20.703 24.203 1 97.38 208 ALA B N 1
ATOM 4022 C CA . ALA B 1 208 ? -7.336 19.641 24.047 1 97.38 208 ALA B CA 1
ATOM 4023 C C . ALA B 1 208 ? -6.785 18.297 24.531 1 97.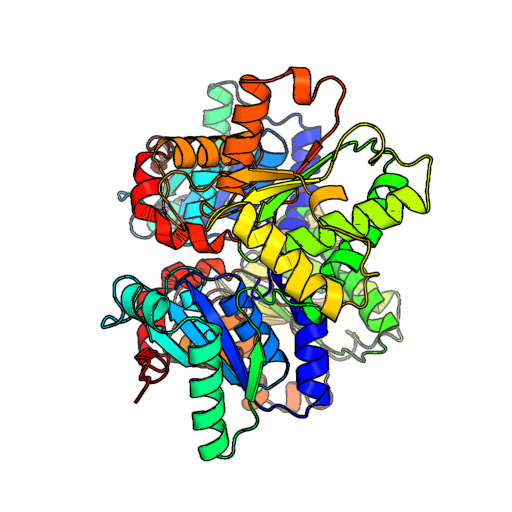38 208 ALA B C 1
ATOM 4025 O O . ALA B 1 208 ? -7.551 17.406 24.875 1 97.38 208 ALA B O 1
ATOM 4026 N N . MET B 1 209 ? -5.473 18.156 24.594 1 97.12 209 MET B N 1
ATOM 4027 C CA . MET B 1 209 ? -4.832 16.938 25.078 1 97.12 209 MET B CA 1
ATOM 4028 C C . MET B 1 209 ? -4.699 16.969 26.594 1 97.12 209 MET B C 1
ATOM 4030 O O . MET B 1 209 ? -4.344 15.953 27.203 1 97.12 209 MET B O 1
ATOM 4034 N N . GLY B 1 210 ? -4.898 18.109 27.141 1 95.31 210 GLY B N 1
ATOM 4035 C CA . GLY B 1 210 ? -4.738 18.266 28.578 1 95.31 210 GLY B CA 1
ATOM 4036 C C . GLY B 1 210 ? -3.32 18.609 29 1 95.31 210 GLY B C 1
ATOM 4037 O O . GLY B 1 210 ? -2.922 18.359 30.141 1 95.31 210 GLY B O 1
ATOM 4038 N N . ALA B 1 211 ? -2.557 19.109 28.094 1 92.81 211 ALA B N 1
ATOM 4039 C CA . ALA B 1 211 ? -1.188 19.516 28.422 1 92.81 211 ALA B CA 1
ATOM 4040 C C . ALA B 1 211 ? -1.17 20.734 29.328 1 92.81 211 ALA B C 1
ATOM 4042 O O . ALA B 1 211 ? -2.02 21.625 29.219 1 92.81 211 ALA B O 1
ATOM 4043 N N . PRO B 1 212 ? -0.164 20.781 30.188 1 91.44 212 PRO B N 1
ATOM 4044 C CA . PRO B 1 212 ? -0.046 21.969 31.031 1 91.44 212 PRO B CA 1
ATOM 4045 C C . PRO B 1 212 ? 0.132 23.25 30.234 1 91.44 212 PRO B C 1
ATOM 4047 O O . PRO B 1 212 ? 0.734 23.234 29.156 1 91.44 212 PRO B O 1
ATOM 4050 N N . SER B 1 213 ? -0.317 24.344 30.781 1 90.94 213 SER B N 1
ATOM 4051 C CA . SER B 1 213 ? -0.322 25.625 30.078 1 90.94 213 SER B CA 1
ATOM 4052 C C . SER B 1 213 ? 1.096 26.141 29.875 1 90.94 213 SER B C 1
ATOM 4054 O O . SER B 1 213 ? 1.328 27.016 29.016 1 90.94 213 SER B O 1
ATOM 4056 N N . ASP B 1 214 ? 2.041 25.656 30.594 1 92.38 214 ASP B N 1
ATOM 4057 C CA . ASP B 1 214 ? 3.404 26.172 30.5 1 92.38 214 ASP B CA 1
ATOM 4058 C C . ASP B 1 214 ? 4.203 25.406 29.438 1 92.38 214 ASP B C 1
ATOM 4060 O O . ASP B 1 214 ? 5.375 25.719 29.203 1 92.38 214 ASP B O 1
ATOM 4064 N N . ILE B 1 215 ? 3.58 24.484 28.828 1 94 215 ILE B N 1
ATOM 4065 C CA . ILE B 1 215 ? 4.238 23.766 27.734 1 94 215 ILE B CA 1
ATOM 4066 C C . ILE B 1 215 ? 3.922 24.438 26.406 1 94 215 ILE B C 1
ATOM 4068 O O . ILE B 1 215 ? 2.764 24.75 26.109 1 94 215 ILE B O 1
ATOM 4072 N N . SER B 1 216 ? 4.977 24.656 25.656 1 96.38 216 SER B N 1
ATOM 4073 C CA . SER B 1 216 ? 4.867 25.266 24.328 1 96.38 216 SER B CA 1
ATOM 4074 C C . SER B 1 216 ? 5.562 24.406 23.281 1 96.38 216 SER B C 1
ATOM 4076 O O . SER B 1 216 ? 6.605 23.812 23.547 1 96.38 216 SER B O 1
ATOM 4078 N N . SER B 1 217 ? 4.906 24.469 22.109 1 98.06 217 SER B N 1
ATOM 4079 C CA . SER B 1 217 ? 5.5 23.703 21.016 1 98.06 217 SER B CA 1
ATOM 4080 C C . SER B 1 217 ? 6.898 24.219 20.688 1 98.06 217 SER B C 1
ATOM 4082 O O . SER B 1 217 ? 7.73 23.469 20.156 1 98.06 217 SER B O 1
ATOM 4084 N N . ARG B 1 218 ? 7.211 25.422 21 1 97.31 218 ARG B N 1
ATOM 4085 C CA . ARG B 1 218 ? 8.523 26 20.719 1 97.31 218 ARG B CA 1
ATOM 4086 C C . ARG B 1 218 ? 9.602 25.375 21.594 1 97.31 218 ARG B C 1
ATOM 4088 O O . ARG B 1 218 ? 10.789 25.516 21.328 1 97.31 218 ARG B O 1
ATOM 4095 N N . GLN B 1 219 ? 9.211 24.641 22.594 1 96.31 219 GLN B N 1
ATOM 4096 C CA . GLN B 1 219 ? 10.148 23.938 23.469 1 96.31 219 GLN B CA 1
ATOM 4097 C C . GLN B 1 219 ? 10.586 22.609 22.859 1 96.31 219 GLN B C 1
ATOM 4099 O O . GLN B 1 219 ? 11.578 22.016 23.281 1 96.31 219 GLN B O 1
ATOM 4104 N N . PHE B 1 220 ? 9.758 22.141 21.828 1 97.31 220 PHE B N 1
ATOM 4105 C CA . PHE B 1 220 ? 10.086 20.766 21.469 1 97.31 220 PHE B CA 1
ATOM 4106 C C . PHE B 1 220 ? 10.016 20.578 19.953 1 97.31 220 PHE B C 1
ATOM 4108 O O . PHE B 1 220 ? 10.289 19.484 19.438 1 97.31 220 PHE B O 1
ATOM 4115 N N . LEU B 1 221 ? 9.695 21.594 19.25 1 97.38 221 LEU B N 1
ATOM 4116 C CA . LEU B 1 221 ? 9.531 21.438 17.812 1 97.38 221 LEU B CA 1
ATOM 4117 C C . LEU B 1 221 ? 10.305 22.516 17.047 1 97.38 221 LEU B C 1
ATOM 4119 O O . LEU B 1 221 ? 10.125 23.703 17.297 1 97.38 221 LEU B O 1
ATOM 4123 N N . GLN B 1 222 ? 11.195 22.109 16.234 1 96.44 222 GLN B N 1
ATOM 4124 C CA . GLN B 1 222 ? 11.797 22.984 15.242 1 96.44 222 GLN B CA 1
ATOM 4125 C C . GLN B 1 222 ? 11.078 22.875 13.898 1 96.44 222 GLN B C 1
ATOM 4127 O O . GLN B 1 222 ? 10.984 21.797 13.328 1 96.44 222 GLN B O 1
ATOM 4132 N N . ILE B 1 223 ? 10.586 23.984 13.43 1 97.56 223 ILE B N 1
ATOM 4133 C CA . ILE B 1 223 ? 9.812 23.984 12.195 1 97.56 223 ILE B CA 1
ATOM 4134 C C . ILE B 1 223 ? 10.617 24.641 11.078 1 97.56 223 ILE B C 1
ATOM 4136 O O . ILE B 1 223 ? 11.141 25.75 11.25 1 97.56 223 ILE B O 1
ATOM 4140 N N . THR B 1 224 ? 10.797 23.953 9.992 1 96.5 224 THR B N 1
ATOM 4141 C CA . THR B 1 224 ? 11.477 24.438 8.797 1 96.5 224 THR B CA 1
ATOM 4142 C C . THR B 1 224 ? 10.539 24.438 7.602 1 96.5 224 THR B C 1
ATOM 4144 O O . THR B 1 224 ? 9.797 23.469 7.383 1 96.5 224 THR B O 1
ATOM 4147 N N . ASN B 1 225 ? 10.555 25.516 6.848 1 96.44 225 ASN B N 1
ATOM 4148 C CA . ASN B 1 225 ? 9.719 25.609 5.656 1 96.44 225 ASN B CA 1
ATOM 4149 C C . ASN B 1 225 ? 10.242 24.719 4.527 1 96.44 225 ASN B C 1
ATOM 4151 O O . ASN B 1 225 ? 11.375 24.891 4.07 1 96.44 225 ASN B O 1
ATOM 4155 N N . ALA B 1 226 ? 9.375 23.812 4.078 1 96.5 226 ALA B N 1
ATOM 4156 C CA . ALA B 1 226 ? 9.734 22.891 3.002 1 96.5 226 ALA B CA 1
ATOM 4157 C C . ALA B 1 226 ? 8.688 22.922 1.89 1 96.5 226 ALA B C 1
ATOM 4159 O O . ALA B 1 226 ? 8.516 21.922 1.177 1 96.5 226 ALA B O 1
ATOM 4160 N N . GLN B 1 227 ? 8.016 23.953 1.657 1 94.5 227 GLN B N 1
ATOM 4161 C CA . GLN B 1 227 ? 6.883 24.047 0.739 1 94.5 227 GLN B CA 1
ATOM 4162 C C . GLN B 1 227 ? 7.355 24.109 -0.71 1 94.5 227 GLN B C 1
ATOM 4164 O O . GLN B 1 227 ? 6.625 23.734 -1.626 1 94.5 227 GLN B O 1
ATOM 4169 N N . GLY B 1 228 ? 8.586 24.625 -0.869 1 91.25 228 GLY B N 1
ATOM 4170 C CA . GLY B 1 228 ? 9.008 24.875 -2.238 1 91.25 228 GLY B CA 1
ATOM 4171 C C . GLY B 1 228 ? 8.086 25.828 -2.982 1 91.25 228 GLY B C 1
ATOM 4172 O O . GLY B 1 228 ? 7.801 26.922 -2.506 1 91.25 228 GLY B O 1
ATOM 4173 N N . THR B 1 229 ? 7.484 25.312 -4.102 1 90.69 229 THR B N 1
ATOM 4174 C CA . THR B 1 229 ? 6.613 26.172 -4.91 1 90.69 229 THR B CA 1
ATOM 4175 C C . THR B 1 229 ? 5.18 26.125 -4.391 1 90.69 229 THR B C 1
ATOM 4177 O O . THR B 1 229 ? 4.297 26.781 -4.938 1 90.69 229 THR B O 1
ATOM 4180 N N . GLY B 1 230 ? 4.973 25.328 -3.42 1 89.56 230 GLY B N 1
ATOM 4181 C CA . GLY B 1 230 ? 3.646 25.266 -2.824 1 89.56 230 GLY B CA 1
ATOM 4182 C C . GLY B 1 230 ? 3.197 23.844 -2.504 1 89.56 230 GLY B C 1
ATOM 4183 O O . GLY B 1 230 ? 3.863 22.891 -2.879 1 89.56 230 GLY B O 1
ATOM 4184 N N . TYR B 1 231 ? 2.057 23.875 -1.873 1 88.19 231 TYR B N 1
ATOM 4185 C CA . TYR B 1 231 ? 1.476 22.594 -1.475 1 88.19 231 TYR B CA 1
ATOM 4186 C C . TYR B 1 231 ? 1.102 21.766 -2.695 1 88.19 231 TYR B C 1
ATOM 4188 O O . TYR B 1 231 ? 0.458 22.266 -3.621 1 88.19 231 TYR B O 1
ATOM 4196 N N . ALA B 1 232 ? 1.511 20.484 -2.719 1 87.81 232 ALA B N 1
ATOM 4197 C CA . ALA B 1 232 ? 1.198 19.5 -3.738 1 87.81 232 ALA B CA 1
ATOM 4198 C C . ALA B 1 232 ? 1.769 19.906 -5.094 1 87.81 232 ALA B C 1
ATOM 4200 O O . ALA B 1 232 ? 1.292 19.453 -6.137 1 87.81 232 ALA B O 1
ATOM 4201 N N . ARG B 1 233 ? 2.689 20.875 -5.066 1 90.88 233 ARG B N 1
ATOM 4202 C CA . ARG B 1 233 ? 3.469 21.25 -6.242 1 90.88 233 ARG B CA 1
ATOM 4203 C C . ARG B 1 233 ? 4.93 20.828 -6.086 1 90.88 233 ARG B C 1
ATOM 4205 O O . ARG B 1 233 ? 5.496 20.953 -5 1 90.88 233 ARG B O 1
ATOM 4212 N N . SER B 1 234 ? 5.414 20.281 -7.156 1 92.5 234 SER B N 1
ATOM 4213 C CA . SER B 1 234 ? 6.797 19.812 -7.094 1 92.5 234 SER B CA 1
ATOM 4214 C C . SER B 1 234 ? 7.656 20.469 -8.164 1 92.5 234 SER B C 1
ATOM 4216 O O . SER B 1 234 ? 7.211 20.672 -9.297 1 92.5 234 SER B O 1
ATOM 4218 N N . THR B 1 235 ? 8.836 20.891 -7.801 1 93.94 235 THR B N 1
ATOM 4219 C CA . THR B 1 235 ? 9.828 21.297 -8.789 1 93.94 235 THR B CA 1
ATOM 4220 C C . THR B 1 235 ? 10.477 20.078 -9.438 1 93.94 235 THR B C 1
ATOM 4222 O O . THR B 1 235 ? 10.406 18.969 -8.898 1 93.94 235 THR B O 1
ATOM 4225 N N . LYS B 1 236 ? 11.094 20.375 -10.57 1 95.5 236 LYS B N 1
ATOM 4226 C CA . LYS B 1 236 ? 11.828 19.312 -11.242 1 95.5 236 LYS B CA 1
ATOM 4227 C C . LYS B 1 236 ? 12.938 18.766 -10.344 1 95.5 236 LYS B C 1
ATOM 4229 O O . LYS B 1 236 ? 13.148 17.547 -10.289 1 95.5 236 LYS B O 1
ATOM 4234 N N . GLN B 1 237 ? 13.57 19.625 -9.617 1 96.06 237 GLN B N 1
ATOM 4235 C CA . GLN B 1 237 ? 14.664 19.234 -8.727 1 96.06 237 GLN B CA 1
ATOM 4236 C C . GLN B 1 237 ? 14.164 18.312 -7.613 1 96.06 237 GLN B C 1
ATOM 4238 O O . GLN B 1 237 ? 14.828 17.344 -7.262 1 96.06 237 GLN B O 1
ATOM 4243 N N . GLU B 1 238 ? 13.062 18.641 -7.066 1 96 238 GLU B N 1
ATOM 4244 C CA . GLU B 1 238 ? 12.469 17.812 -6.023 1 96 238 GLU B CA 1
ATOM 4245 C C . GLU B 1 238 ? 12.141 16.422 -6.547 1 96 238 GLU B C 1
ATOM 4247 O O . GLU B 1 238 ? 12.422 15.414 -5.887 1 96 238 GLU B O 1
ATOM 4252 N N . LEU B 1 239 ? 11.562 16.344 -7.734 1 96.94 239 LEU B N 1
ATOM 4253 C CA . LEU B 1 239 ? 11.172 15.062 -8.32 1 96.94 239 LEU B CA 1
ATOM 4254 C C . LEU B 1 239 ? 12.406 14.242 -8.68 1 96.94 239 LEU B C 1
ATOM 4256 O O . LEU B 1 239 ? 12.414 13.016 -8.5 1 96.94 239 LEU B O 1
ATOM 4260 N N . GLU B 1 240 ? 13.453 14.922 -9.188 1 97.38 240 GLU B N 1
ATOM 4261 C CA . GLU B 1 240 ? 14.711 14.242 -9.469 1 97.38 240 GLU B CA 1
ATOM 4262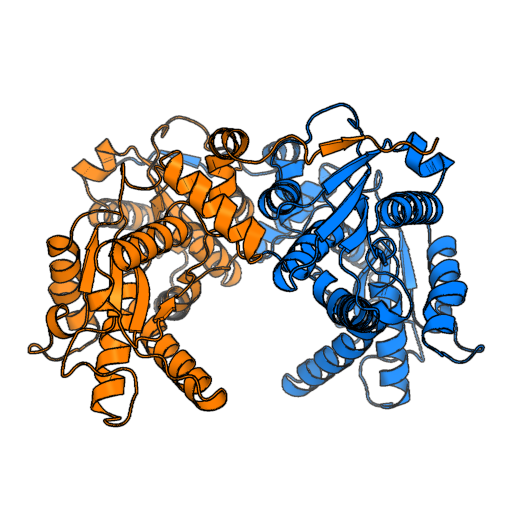 C C . GLU B 1 240 ? 15.312 13.648 -8.195 1 97.38 240 GLU B C 1
ATOM 4264 O O . GLU B 1 240 ? 15.836 12.531 -8.211 1 97.38 240 GLU B O 1
ATOM 4269 N N . TYR B 1 241 ? 15.266 14.453 -7.16 1 96.75 241 TYR B N 1
ATOM 4270 C CA . TYR B 1 241 ? 15.773 13.969 -5.887 1 96.75 241 TYR B CA 1
ATOM 4271 C C . TYR B 1 241 ? 14.984 12.758 -5.406 1 96.75 241 TYR B C 1
ATOM 4273 O O . TYR B 1 241 ? 15.562 11.766 -4.957 1 96.75 241 TYR B O 1
ATOM 4281 N N . ILE B 1 242 ? 13.648 12.812 -5.461 1 96.5 242 ILE B N 1
ATOM 4282 C CA . ILE B 1 242 ? 12.773 11.727 -5.055 1 96.5 242 ILE B CA 1
ATOM 4283 C C . ILE B 1 242 ? 13.086 10.477 -5.879 1 96.5 242 ILE B C 1
ATOM 4285 O O . ILE B 1 242 ? 13.18 9.375 -5.336 1 96.5 242 ILE B O 1
ATOM 4289 N N . TYR B 1 243 ? 13.305 10.641 -7.168 1 97.5 243 TYR B N 1
ATOM 4290 C CA . TYR B 1 243 ? 13.68 9.539 -8.047 1 97.5 243 TYR B CA 1
ATOM 4291 C C . TYR B 1 243 ? 15.031 8.961 -7.641 1 97.5 243 TYR B C 1
ATOM 4293 O O . TYR B 1 243 ? 15.195 7.738 -7.57 1 97.5 243 TYR B O 1
ATOM 4301 N N . ASN B 1 244 ? 15.922 9.812 -7.309 1 97.44 244 ASN B N 1
ATOM 4302 C CA . ASN B 1 244 ? 17.25 9.367 -6.902 1 97.44 244 ASN B CA 1
ATOM 4303 C C . ASN B 1 244 ? 17.188 8.547 -5.617 1 97.44 244 ASN B C 1
ATOM 4305 O O . ASN B 1 244 ? 17.906 7.551 -5.477 1 97.44 244 ASN B O 1
ATOM 4309 N N . VAL B 1 245 ? 16.406 9 -4.695 1 96.69 245 VAL B N 1
ATOM 4310 C CA . VAL B 1 245 ? 16.266 8.266 -3.441 1 96.69 245 VAL B CA 1
ATOM 4311 C C . VAL B 1 245 ? 15.719 6.867 -3.723 1 96.69 245 VAL B C 1
ATOM 4313 O O . VAL B 1 245 ? 16.25 5.875 -3.219 1 96.69 245 VAL B O 1
ATOM 4316 N N . SER B 1 246 ? 14.68 6.773 -4.539 1 96.5 246 SER B N 1
ATOM 4317 C CA . SER B 1 246 ? 14.062 5.48 -4.82 1 96.5 246 SER B CA 1
ATOM 4318 C C . SER B 1 246 ? 15.031 4.555 -5.547 1 96.5 246 SER B C 1
ATOM 4320 O O . SER B 1 246 ? 15.109 3.363 -5.234 1 96.5 246 SER B O 1
ATOM 4322 N N . ARG B 1 247 ? 15.773 5.035 -6.473 1 96.06 247 ARG B N 1
ATOM 4323 C CA . ARG B 1 247 ? 16.609 4.184 -7.312 1 96.06 247 ARG B CA 1
ATOM 4324 C C . ARG B 1 247 ? 17.859 3.74 -6.57 1 96.06 247 ARG B C 1
ATOM 4326 O O . ARG B 1 247 ? 18.547 2.803 -6.992 1 96.06 247 ARG B O 1
ATOM 4333 N N . THR B 1 248 ? 18.172 4.43 -5.441 1 96 248 THR B N 1
ATOM 4334 C CA . THR B 1 248 ? 19.391 4.078 -4.719 1 96 248 THR B CA 1
ATOM 4335 C C . THR B 1 248 ? 19.062 3.291 -3.453 1 96 248 THR B C 1
ATOM 4337 O O . THR B 1 248 ? 19.875 2.502 -2.975 1 96 248 THR B O 1
ATOM 4340 N N . THR B 1 249 ? 17.844 3.428 -2.893 1 95.44 249 THR B N 1
ATOM 4341 C CA . THR B 1 249 ? 17.562 2.842 -1.588 1 95.44 249 THR B CA 1
ATOM 4342 C C . THR B 1 249 ? 16.422 1.836 -1.682 1 95.44 249 THR B C 1
ATOM 4344 O O . THR B 1 249 ? 16.25 0.999 -0.793 1 95.44 249 THR B O 1
ATOM 4347 N N . GLY B 1 250 ? 15.594 1.955 -2.701 1 95.69 250 GLY B N 1
ATOM 4348 C CA . GLY B 1 250 ? 14.406 1.124 -2.801 1 95.69 250 GLY B CA 1
ATOM 4349 C C . GLY B 1 250 ? 13.219 1.693 -2.053 1 95.69 250 GLY B C 1
ATOM 4350 O O . GLY B 1 250 ? 12.156 1.066 -1.993 1 95.69 250 GLY B O 1
ATOM 4351 N N . VAL B 1 251 ? 13.336 2.928 -1.545 1 94.62 251 VAL B N 1
ATOM 4352 C CA . VAL B 1 251 ? 12.266 3.561 -0.776 1 94.62 251 VAL B CA 1
ATOM 4353 C C . VAL B 1 251 ? 11.625 4.672 -1.602 1 94.62 251 VAL B C 1
ATOM 4355 O O . VAL B 1 251 ? 12.289 5.645 -1.968 1 94.62 251 VAL B O 1
ATOM 4358 N N . LEU B 1 252 ? 10.344 4.531 -1.88 1 94.81 252 LEU B N 1
ATOM 4359 C CA . LEU B 1 252 ? 9.617 5.551 -2.619 1 94.81 252 LEU B CA 1
ATOM 4360 C C . LEU B 1 252 ? 9.016 6.59 -1.672 1 94.81 252 LEU B C 1
ATOM 4362 O O . LEU B 1 252 ? 8.391 6.234 -0.67 1 94.81 252 LEU B O 1
ATOM 4366 N N . MET B 1 253 ? 9.258 7.816 -1.998 1 94.12 253 MET B N 1
ATOM 4367 C CA . MET B 1 253 ? 8.703 8.922 -1.22 1 94.12 253 MET B CA 1
ATOM 4368 C C . MET B 1 253 ? 7.602 9.633 -1.994 1 94.12 253 MET B C 1
ATOM 4370 O O . MET B 1 253 ? 7.664 9.734 -3.221 1 94.12 253 MET B O 1
ATOM 4374 N N . ASP B 1 254 ? 6.602 10.078 -1.288 1 93.5 254 ASP B N 1
ATOM 4375 C CA . ASP B 1 254 ? 5.582 10.891 -1.937 1 93.5 254 ASP B CA 1
ATOM 4376 C C . ASP B 1 254 ? 6.117 12.281 -2.277 1 93.5 254 ASP B C 1
ATOM 4378 O O . ASP B 1 254 ? 7 12.797 -1.59 1 93.5 254 ASP B O 1
ATOM 4382 N N . PRO B 1 255 ? 5.57 12.859 -3.217 1 93.44 255 PRO B N 1
ATOM 4383 C CA . PRO B 1 255 ? 6.113 14.141 -3.664 1 93.44 255 PRO B CA 1
ATOM 4384 C C . PRO B 1 255 ? 5.551 15.328 -2.879 1 93.44 255 PRO B C 1
ATOM 4386 O O . PRO B 1 255 ? 5.988 16.469 -3.07 1 93.44 255 PRO B O 1
ATOM 4389 N N . VAL B 1 256 ? 4.668 15.117 -1.963 1 93.88 256 VAL B N 1
ATOM 4390 C CA . VAL B 1 256 ? 3.967 16.219 -1.307 1 93.88 256 VAL B CA 1
ATOM 4391 C C . VAL B 1 256 ? 4.504 16.391 0.111 1 93.88 256 VAL B C 1
ATOM 4393 O O . VAL B 1 256 ? 4.656 17.531 0.583 1 93.88 256 VAL B O 1
ATOM 4396 N N . TYR B 1 257 ? 4.82 15.266 0.764 1 95.81 257 TYR B N 1
ATOM 4397 C CA . TYR B 1 257 ? 5.191 15.32 2.174 1 95.81 257 TYR B CA 1
ATOM 4398 C C . TYR B 1 257 ? 6.617 14.828 2.383 1 95.81 257 TYR B C 1
ATOM 4400 O O . TYR B 1 257 ? 7.57 15.602 2.268 1 95.81 257 TYR B O 1
ATOM 4408 N N . SER B 1 258 ? 6.797 13.508 2.506 1 96.06 258 SER B N 1
ATOM 4409 C CA . SER B 1 258 ? 8.078 12.914 2.875 1 96.06 258 SER B CA 1
ATOM 4410 C C . SER B 1 258 ? 9.156 13.242 1.852 1 96.06 258 SER B C 1
ATOM 4412 O O . SER B 1 258 ? 10.32 13.438 2.209 1 96.06 258 SER B O 1
ATOM 4414 N N . GLY B 1 259 ? 8.773 13.289 0.604 1 96 259 GLY B N 1
ATOM 4415 C CA . GLY B 1 259 ? 9.758 13.641 -0.407 1 96 259 GLY B CA 1
ATOM 4416 C C . GLY B 1 259 ? 10.312 15.039 -0.239 1 96 259 GLY B C 1
ATOM 4417 O O . GLY B 1 259 ? 11.523 15.25 -0.307 1 96 259 GLY B O 1
ATOM 4418 N N . LYS B 1 260 ? 9.453 15.961 0.015 1 96.44 260 LYS B N 1
ATOM 4419 C CA . LYS B 1 260 ? 9.883 17.344 0.241 1 96.44 260 LYS B CA 1
ATOM 4420 C C . LYS B 1 260 ? 10.68 17.469 1.536 1 96.44 260 LYS B C 1
ATOM 4422 O O . LYS B 1 260 ? 11.68 18.172 1.587 1 96.44 260 LYS B O 1
ATOM 4427 N N . ALA B 1 261 ? 10.172 16.828 2.543 1 97.5 261 ALA B N 1
ATOM 4428 C CA . ALA B 1 261 ? 10.836 16.891 3.842 1 97.5 261 ALA B CA 1
ATOM 4429 C C . ALA B 1 261 ? 12.266 16.359 3.756 1 97.5 261 ALA B C 1
ATOM 4431 O O . ALA B 1 261 ? 13.203 17.016 4.234 1 97.5 261 ALA B O 1
ATOM 4432 N N . LEU B 1 262 ? 12.461 15.25 3.139 1 97.5 262 LEU B N 1
ATOM 4433 C CA . LEU B 1 262 ? 13.789 14.672 3.023 1 97.5 262 LEU B CA 1
ATOM 4434 C C . LEU B 1 262 ? 14.688 15.531 2.145 1 97.5 262 LEU B C 1
ATOM 4436 O O . LEU B 1 262 ? 15.867 15.719 2.451 1 97.5 262 LEU B O 1
ATOM 4440 N N . PHE B 1 263 ? 14.133 16.062 1.056 1 97.5 263 PHE B N 1
ATOM 4441 C CA . PHE B 1 263 ? 14.875 16.953 0.163 1 97.5 263 PHE B CA 1
ATOM 4442 C C . PHE B 1 263 ? 15.43 18.141 0.924 1 97.5 263 PHE B C 1
ATOM 4444 O O . PHE B 1 263 ? 16.609 18.469 0.812 1 97.5 263 PHE B O 1
ATOM 4451 N N . HIS B 1 264 ? 14.633 18.734 1.7 1 96.5 264 HIS B N 1
ATOM 4452 C CA . HIS B 1 264 ? 15.039 19.922 2.42 1 96.5 264 HIS B CA 1
ATOM 4453 C C . HIS B 1 264 ? 15.938 19.578 3.604 1 96.5 264 HIS B C 1
ATOM 4455 O O . HIS B 1 264 ? 16.844 20.344 3.949 1 96.5 264 HIS B O 1
ATOM 4461 N N . LEU B 1 265 ? 15.703 18.453 4.258 1 96.44 265 LEU B N 1
ATOM 4462 C CA . LEU B 1 265 ? 16.594 18 5.32 1 96.44 265 LEU B CA 1
ATOM 4463 C C . LEU B 1 265 ? 18.016 17.828 4.793 1 96.44 265 LEU B C 1
ATOM 4465 O O . LEU B 1 265 ? 18.969 18.297 5.406 1 96.44 265 LEU B O 1
ATOM 4469 N N . ILE B 1 266 ? 18.141 17.172 3.67 1 95.25 266 ILE B N 1
ATOM 4470 C CA . ILE B 1 266 ? 19.453 16.938 3.088 1 95.25 266 ILE B CA 1
ATOM 4471 C C . ILE B 1 266 ? 20.094 18.25 2.668 1 95.25 266 ILE B C 1
ATOM 4473 O O . ILE B 1 266 ? 21.297 18.453 2.834 1 95.25 266 ILE B O 1
ATOM 4477 N N . ARG B 1 267 ? 19.281 19.125 2.092 1 94.25 267 ARG B N 1
ATOM 4478 C CA . ARG B 1 267 ? 19.781 20.453 1.743 1 94.25 267 ARG B CA 1
ATOM 4479 C C . ARG B 1 267 ? 20.328 21.172 2.975 1 94.25 267 ARG B C 1
ATOM 4481 O O . ARG B 1 267 ? 21.391 21.781 2.926 1 94.25 267 ARG B O 1
ATOM 4488 N N . GLU B 1 268 ? 19.625 21.094 4.047 1 93.12 268 GLU B N 1
ATOM 4489 C CA . GLU B 1 268 ? 20.062 21.703 5.293 1 93.12 268 GLU B CA 1
ATOM 4490 C C . GLU B 1 268 ? 21.375 21.094 5.781 1 93.12 268 GLU B C 1
ATOM 4492 O O . GLU B 1 268 ? 22.25 21.797 6.262 1 93.12 268 GLU B O 1
ATOM 4497 N N . LEU B 1 269 ? 21.469 19.781 5.688 1 92.69 269 LEU B N 1
ATOM 4498 C CA . LEU B 1 269 ? 22.656 19.062 6.102 1 92.69 269 LEU B CA 1
ATOM 4499 C C . LEU B 1 269 ? 23.875 19.5 5.289 1 92.69 269 LEU B C 1
ATOM 4501 O O . LEU B 1 269 ? 24.984 19.609 5.82 1 92.69 269 LEU B O 1
ATOM 4505 N N . ASN B 1 270 ? 23.625 19.812 4.055 1 92.62 270 ASN B N 1
ATOM 4506 C CA . ASN B 1 270 ? 24.719 20.234 3.174 1 92.62 270 ASN B CA 1
ATOM 4507 C C . ASN B 1 270 ? 25.062 21.703 3.377 1 92.62 270 ASN B C 1
ATOM 4509 O O . ASN B 1 270 ? 26.234 22.078 3.357 1 92.62 270 ASN B O 1
ATOM 4513 N N . ASP B 1 271 ? 24.078 22.531 3.586 1 93.38 271 ASP B N 1
ATOM 4514 C CA . ASP B 1 271 ? 24.25 23.969 3.695 1 93.38 271 ASP B CA 1
ATOM 4515 C C . ASP B 1 271 ? 24.781 24.359 5.078 1 93.38 271 ASP B C 1
ATOM 4517 O O . ASP B 1 271 ? 25.484 25.344 5.223 1 93.38 271 ASP B O 1
ATOM 4521 N N . ALA B 1 272 ? 24.359 23.562 6.113 1 90.94 272 ALA B N 1
ATOM 4522 C CA . ALA B 1 272 ? 24.734 23.844 7.496 1 90.94 272 ALA B CA 1
ATOM 4523 C C . ALA B 1 272 ? 25.125 22.562 8.234 1 90.94 272 ALA B C 1
ATOM 4525 O O . ALA B 1 272 ? 24.484 22.203 9.227 1 90.94 272 ALA B O 1
ATOM 4526 N N . PRO B 1 273 ? 26.188 21.953 7.879 1 88.19 273 PRO B N 1
ATOM 4527 C CA . PRO B 1 273 ? 26.578 20.672 8.461 1 88.19 273 PRO B CA 1
ATOM 4528 C C . PRO B 1 273 ? 26.797 20.75 9.969 1 88.19 273 PRO B C 1
ATOM 4530 O O . PRO B 1 273 ? 26.625 19.75 10.672 1 88.19 273 PRO B O 1
ATOM 4533 N N . GLU B 1 274 ? 27.109 21.891 10.469 1 87.5 274 GLU B N 1
ATOM 4534 C CA . GLU B 1 274 ? 27.391 22.047 11.898 1 87.5 274 GLU B CA 1
ATOM 4535 C C . GLU B 1 274 ? 26.156 21.781 12.734 1 87.5 274 GLU B C 1
ATOM 4537 O O . GLU B 1 274 ? 26.25 21.406 13.906 1 87.5 274 GLU B O 1
ATOM 4542 N N . LYS B 1 275 ? 25.031 21.922 12.125 1 84.25 275 LYS B N 1
ATOM 4543 C CA . LYS B 1 275 ? 23.766 21.719 12.82 1 84.25 275 LYS B CA 1
ATOM 4544 C C . LYS B 1 275 ? 23.578 20.25 13.195 1 84.25 275 LYS B C 1
ATOM 4546 O O . LYS B 1 275 ? 22.875 19.938 14.164 1 84.25 275 LYS B O 1
ATOM 4551 N N . PHE B 1 276 ? 24.281 19.328 12.461 1 83.94 276 PHE B N 1
ATOM 4552 C CA . PHE B 1 276 ? 23.953 17.906 12.633 1 83.94 276 PHE B CA 1
ATOM 4553 C C . PHE B 1 276 ? 25.219 17.094 12.859 1 83.94 276 PHE B C 1
ATOM 4555 O O . PHE B 1 276 ? 25.188 15.859 12.766 1 83.94 276 PHE B O 1
ATOM 4562 N N . VAL B 1 277 ? 26.266 17.766 13.164 1 82.69 277 VAL B N 1
ATOM 4563 C CA . VAL B 1 277 ? 27.531 17.047 13.383 1 82.69 277 VAL B CA 1
ATOM 4564 C C . VAL B 1 277 ? 27.375 16.094 14.57 1 82.69 277 VAL B C 1
ATOM 4566 O O . VAL B 1 277 ? 26.875 16.484 15.625 1 82.69 277 VAL B O 1
ATOM 4569 N N . GLY B 1 278 ? 27.719 14.852 14.336 1 81.38 278 GLY B N 1
ATOM 4570 C CA . GLY B 1 278 ? 27.688 13.844 15.383 1 81.38 278 GLY B CA 1
ATOM 4571 C C . GLY B 1 278 ? 26.297 13.32 15.664 1 81.38 278 GLY B C 1
ATOM 4572 O O . GLY B 1 278 ? 26.094 12.562 16.609 1 81.38 278 GLY B O 1
ATOM 4573 N N . LYS B 1 279 ? 25.391 13.695 14.766 1 87.25 279 LYS B N 1
ATOM 4574 C CA . LYS B 1 279 ? 24 13.328 15.023 1 87.25 279 LYS B CA 1
ATOM 4575 C C . LYS B 1 279 ? 23.594 12.117 14.188 1 87.25 279 LYS B C 1
ATOM 4577 O O . LYS B 1 279 ? 24.172 11.852 13.133 1 87.25 279 LYS B O 1
ATOM 4582 N N . THR B 1 280 ? 22.703 11.359 14.75 1 93.69 280 THR B N 1
ATOM 4583 C CA . THR B 1 280 ? 21.969 10.297 14.062 1 93.69 280 THR B CA 1
ATOM 4584 C C . THR B 1 280 ? 20.5 10.641 13.945 1 93.69 280 THR B C 1
ATOM 4586 O O . THR B 1 280 ? 19.781 10.727 14.953 1 93.69 280 THR B O 1
ATOM 4589 N N . ILE B 1 281 ? 20.078 10.812 12.68 1 95.81 281 ILE B N 1
ATOM 4590 C CA . ILE B 1 281 ? 18.734 11.336 12.445 1 95.81 281 ILE B CA 1
ATOM 4591 C C . ILE B 1 281 ? 17.812 10.195 12.016 1 95.81 281 ILE B C 1
ATOM 4593 O O . ILE B 1 281 ? 18.109 9.461 11.078 1 95.81 281 ILE B O 1
ATOM 4597 N N . LEU B 1 282 ? 16.766 10 12.75 1 96.88 282 LEU B N 1
ATOM 4598 C CA . LEU B 1 282 ? 15.672 9.125 12.32 1 96.88 282 LEU B CA 1
ATOM 4599 C C . LEU B 1 282 ? 14.664 9.891 11.469 1 96.88 282 LEU B C 1
ATOM 4601 O O . LEU B 1 282 ? 14.047 10.852 11.938 1 96.88 282 LEU B O 1
ATOM 4605 N N . PHE B 1 283 ? 14.562 9.57 10.234 1 97 283 PHE B N 1
ATOM 4606 C CA . PHE B 1 283 ? 13.555 10.164 9.352 1 97 283 PHE B CA 1
ATOM 4607 C C . PHE B 1 283 ? 12.289 9.32 9.336 1 97 283 PHE B C 1
ATOM 4609 O O . PHE B 1 283 ? 12.32 8.148 8.961 1 97 283 PHE B O 1
ATOM 4616 N N . VAL B 1 284 ? 11.141 9.891 9.703 1 96.62 284 VAL B N 1
ATOM 4617 C CA . VAL B 1 284 ? 9.859 9.195 9.742 1 96.62 284 VAL B CA 1
ATOM 4618 C C . VAL B 1 284 ? 9.156 9.336 8.391 1 96.62 284 VAL B C 1
ATOM 4620 O O . VAL B 1 284 ? 8.672 10.414 8.039 1 96.62 284 VAL B O 1
ATOM 4623 N N . HIS B 1 285 ? 9.125 8.258 7.652 1 95.44 285 HIS B N 1
ATOM 4624 C CA . HIS B 1 285 ? 8.398 8.172 6.395 1 95.44 285 HIS B CA 1
ATOM 4625 C C . HIS B 1 285 ? 6.895 8.062 6.633 1 95.44 285 HIS B C 1
ATOM 4627 O O . HIS B 1 285 ? 6.418 7.062 7.176 1 95.44 285 HIS B O 1
ATOM 4633 N N . THR B 1 286 ? 6.098 8.992 6.215 1 93.5 286 THR B N 1
ATOM 4634 C CA . THR B 1 286 ? 4.699 9.07 6.633 1 93.5 286 THR B CA 1
ATOM 4635 C C . THR B 1 286 ? 3.783 8.469 5.57 1 93.5 286 THR B C 1
ATOM 4637 O O . THR B 1 286 ? 2.561 8.602 5.656 1 93.5 286 THR B O 1
ATOM 4640 N N . GLY B 1 287 ? 4.359 7.84 4.543 1 92.62 287 GLY B N 1
ATOM 4641 C CA . GLY B 1 287 ? 3.564 7.227 3.49 1 92.62 287 GLY B CA 1
ATOM 4642 C C . GLY B 1 287 ? 3.215 8.188 2.371 1 92.62 287 GLY B C 1
ATOM 4643 O O . GLY B 1 287 ? 3.994 9.094 2.057 1 92.62 287 GLY B O 1
ATOM 4644 N N . GLY B 1 288 ? 2.141 7.883 1.602 1 91.88 288 GLY B N 1
ATOM 4645 C CA . GLY B 1 288 ? 1.618 8.797 0.601 1 91.88 288 GLY B CA 1
ATOM 4646 C C . GLY B 1 288 ? 1.995 8.414 -0.816 1 91.88 288 GLY B C 1
ATOM 4647 O O . GLY B 1 288 ? 1.888 9.227 -1.736 1 91.88 288 GLY B O 1
ATOM 4648 N N . GLN B 1 289 ? 2.33 7.219 -1.094 1 90.75 289 GLN B N 1
ATOM 4649 C CA . GLN B 1 289 ? 2.867 6.801 -2.385 1 90.75 289 GLN B CA 1
ATOM 4650 C C . GLN B 1 289 ? 1.799 6.867 -3.473 1 90.75 289 GLN B C 1
ATOM 4652 O O . GLN B 1 289 ? 2.117 7.023 -4.652 1 90.75 289 GLN B O 1
ATOM 4657 N N . PHE B 1 290 ? 0.527 6.801 -3.094 1 93.56 290 PHE B N 1
ATOM 4658 C CA . PHE B 1 290 ? -0.537 6.859 -4.09 1 93.56 290 PHE B CA 1
ATOM 4659 C C . PHE B 1 290 ? -0.573 8.227 -4.762 1 93.56 290 PHE B C 1
ATOM 4661 O O . PHE B 1 290 ? -1.065 8.359 -5.883 1 93.56 290 PHE B O 1
ATOM 4668 N N . GLY B 1 291 ? -0.011 9.195 -4.059 1 92 291 GLY B N 1
ATOM 4669 C CA . GLY B 1 291 ? 0.04 10.531 -4.621 1 92 291 GLY B CA 1
ATOM 4670 C C . GLY B 1 291 ? 0.944 10.641 -5.836 1 92 291 GLY B C 1
ATOM 4671 O O . GLY B 1 291 ? 0.849 11.594 -6.605 1 92 291 GLY B O 1
ATOM 4672 N N . MET B 1 292 ? 1.777 9.664 -6.062 1 93.88 292 MET B N 1
ATOM 4673 C CA . MET B 1 292 ? 2.693 9.68 -7.199 1 93.88 292 MET B CA 1
ATOM 4674 C C . MET B 1 292 ? 1.931 9.555 -8.516 1 93.88 292 MET B C 1
ATOM 4676 O O . MET B 1 292 ? 2.363 10.086 -9.539 1 93.88 292 MET B O 1
ATOM 4680 N N . TYR B 1 293 ? 0.78 8.891 -8.492 1 95.69 293 TYR B N 1
ATOM 4681 C CA . TYR B 1 293 ? 0.001 8.688 -9.711 1 95.69 293 TYR B CA 1
ATOM 4682 C C . TYR B 1 293 ? -0.557 10.008 -10.227 1 95.69 293 TYR B C 1
ATOM 4684 O O . TYR B 1 293 ? -0.893 10.125 -11.414 1 95.69 293 TYR B O 1
ATOM 4692 N N . ASP B 1 294 ? -0.644 10.977 -9.312 1 94.44 294 ASP B N 1
ATOM 4693 C CA . ASP B 1 294 ? -1.095 12.305 -9.703 1 94.44 294 ASP B CA 1
ATOM 4694 C C . ASP B 1 294 ? 0.042 13.102 -10.344 1 94.44 294 ASP B C 1
ATOM 4696 O O . ASP B 1 294 ? -0.175 14.203 -10.852 1 94.44 294 ASP B O 1
ATOM 4700 N N . LYS B 1 295 ? 1.282 12.594 -10.328 1 95.12 295 LYS B N 1
ATOM 4701 C CA . LYS B 1 295 ? 2.455 13.305 -10.828 1 95.12 295 LYS B CA 1
ATOM 4702 C C . LYS B 1 295 ? 3.111 12.547 -11.977 1 95.12 295 LYS B C 1
ATOM 4704 O O . LYS B 1 295 ? 4.277 12.781 -12.297 1 95.12 295 LYS B O 1
ATOM 4709 N N . VAL B 1 296 ? 2.396 11.664 -12.648 1 95.56 296 VAL B N 1
ATOM 4710 C CA . VAL B 1 296 ? 2.963 10.742 -13.625 1 95.56 296 VAL B CA 1
ATOM 4711 C C . VAL B 1 296 ? 3.594 11.531 -14.773 1 95.56 296 VAL B C 1
ATOM 4713 O O . VAL B 1 296 ? 4.691 11.203 -15.227 1 95.56 296 VAL B O 1
ATOM 4716 N N . ASP B 1 297 ? 2.967 12.617 -15.273 1 95.06 297 ASP B N 1
ATOM 4717 C CA . ASP B 1 297 ? 3.5 13.406 -16.375 1 95.06 297 ASP B CA 1
ATOM 4718 C C . ASP B 1 297 ? 4.836 14.047 -16 1 95.06 297 ASP B C 1
ATOM 4720 O O . ASP B 1 297 ? 5.793 13.992 -16.781 1 95.06 297 ASP B O 1
ATOM 4724 N N . ALA B 1 298 ? 4.91 14.609 -14.82 1 95.62 298 ALA B N 1
ATOM 4725 C CA . ALA B 1 298 ? 6.141 15.25 -14.359 1 95.62 298 ALA B CA 1
ATOM 4726 C C . ALA B 1 298 ? 7.23 14.211 -14.086 1 95.62 298 ALA B C 1
ATOM 4728 O O . ALA B 1 298 ? 8.406 14.461 -14.359 1 95.62 298 ALA B O 1
ATOM 4729 N N . LEU B 1 299 ? 6.828 13.047 -13.578 1 95.88 299 LEU B N 1
ATOM 4730 C CA . LEU B 1 299 ? 7.781 11.984 -13.258 1 95.88 299 LEU B CA 1
ATOM 4731 C C . LEU B 1 299 ? 8.391 11.406 -14.523 1 95.88 299 LEU B C 1
ATOM 4733 O O . LEU B 1 299 ? 9.57 11.039 -14.539 1 95.88 299 LEU B O 1
ATOM 4737 N N . GLN B 1 300 ? 7.586 11.336 -15.586 1 95.44 300 GLN B N 1
ATOM 4738 C CA . GLN B 1 300 ? 8.07 10.797 -16.844 1 95.44 300 GLN B CA 1
ATOM 4739 C C . GLN B 1 300 ? 9.242 11.617 -17.391 1 95.44 300 GLN B C 1
ATOM 4741 O O . GLN B 1 300 ? 10.102 11.086 -18.094 1 95.44 300 GLN B O 1
ATOM 4746 N N . GLU B 1 301 ? 9.359 12.867 -16.969 1 95.06 301 GLU B N 1
ATOM 4747 C CA . GLU B 1 301 ? 10.414 13.758 -17.438 1 95.06 301 GLU B CA 1
ATOM 4748 C C . GLU B 1 301 ? 11.719 13.508 -16.688 1 95.06 301 GLU B C 1
ATOM 4750 O O . GLU B 1 301 ? 12.797 13.898 -17.156 1 95.06 301 GLU B O 1
ATOM 4755 N N . VAL B 1 302 ? 11.594 12.883 -15.562 1 96 302 VAL B N 1
ATOM 4756 C CA . VAL B 1 302 ? 12.797 12.797 -14.75 1 96 302 VAL B CA 1
ATOM 4757 C C . VAL B 1 302 ? 13.297 11.352 -14.711 1 96 302 VAL B C 1
ATOM 4759 O O . VAL B 1 302 ? 14.484 11.102 -14.508 1 96 302 VAL B O 1
ATOM 4762 N N . ILE B 1 303 ? 12.438 10.383 -14.945 1 95.81 303 ILE B N 1
ATOM 4763 C CA . ILE B 1 303 ? 12.805 8.969 -14.906 1 95.81 303 ILE B CA 1
ATOM 4764 C C . ILE B 1 303 ? 13.578 8.602 -16.172 1 95.81 303 ILE B C 1
ATOM 4766 O O . ILE B 1 303 ? 13.227 9.039 -17.266 1 95.81 303 ILE B O 1
ATOM 4770 N N . ARG B 1 304 ? 14.562 7.812 -15.984 1 93.19 304 ARG B N 1
ATOM 4771 C CA . ARG B 1 304 ? 15.383 7.406 -17.109 1 93.19 304 ARG B CA 1
ATOM 4772 C C . ARG B 1 304 ? 14.57 6.59 -18.109 1 93.19 304 ARG B C 1
ATOM 4774 O O . ARG B 1 304 ? 13.875 5.645 -17.734 1 93.19 304 ARG B O 1
ATOM 4781 N N . GLN B 1 305 ? 14.758 6.859 -19.375 1 91.5 305 GLN B N 1
ATOM 4782 C CA . GLN B 1 305 ? 13.914 6.262 -20.406 1 91.5 305 GLN B CA 1
ATOM 4783 C C . GLN B 1 305 ? 14.562 5.023 -21.016 1 91.5 305 GLN B C 1
ATOM 4785 O O . GLN B 1 305 ? 13.883 4.18 -21.594 1 91.5 305 GLN B O 1
ATOM 4790 N N . ASP B 1 306 ? 15.852 4.828 -20.922 1 93.62 306 ASP B N 1
ATOM 4791 C CA . ASP B 1 306 ? 16.562 3.725 -21.547 1 93.62 306 ASP B CA 1
ATOM 4792 C C . ASP B 1 306 ? 16.438 2.441 -20.734 1 93.62 306 ASP B C 1
ATOM 4794 O O . ASP B 1 306 ? 17.047 1.425 -21.062 1 93.62 306 ASP B O 1
ATOM 4798 N N . GLN B 1 307 ? 15.617 2.51 -19.672 1 95.62 307 GLN B N 1
ATOM 4799 C CA . GLN B 1 307 ? 15.383 1.307 -18.891 1 95.62 307 GLN B CA 1
ATOM 4800 C C . GLN B 1 307 ? 14.375 0.386 -19.578 1 95.62 307 GLN B C 1
ATOM 4802 O O . GLN B 1 307 ? 14.227 -0.775 -19.188 1 95.62 307 GLN B O 1
ATOM 4807 N N . VAL B 1 308 ? 13.633 0.847 -20.562 1 96.25 308 VAL B N 1
ATOM 4808 C CA . VAL B 1 308 ? 12.609 0.075 -21.266 1 96.25 308 VAL B CA 1
ATOM 4809 C C . VAL B 1 308 ? 13.164 -0.457 -22.578 1 96.25 308 VAL B C 1
ATOM 4811 O O . VAL B 1 308 ? 13.586 0.319 -23.438 1 96.25 308 VAL B O 1
ATOM 4814 N N . ASN B 1 309 ? 13.227 -1.734 -22.672 1 95.12 309 ASN B N 1
ATOM 4815 C CA . ASN B 1 309 ? 13.75 -2.412 -23.859 1 95.12 309 ASN B CA 1
ATOM 4816 C C . ASN B 1 309 ? 12.805 -3.506 -24.344 1 95.12 309 ASN B C 1
ATOM 4818 O O . ASN B 1 309 ? 11.789 -3.775 -23.703 1 95.12 309 ASN B O 1
ATOM 4822 N N . HIS B 1 310 ? 13.109 -4.012 -25.547 1 94.69 310 HIS B N 1
ATOM 4823 C CA . HIS B 1 310 ? 12.391 -5.152 -26.109 1 94.69 310 HIS B CA 1
ATOM 4824 C C . HIS B 1 310 ? 13.219 -6.43 -26.016 1 94.69 310 HIS B C 1
ATOM 4826 O O . HIS B 1 310 ? 14.43 -6.402 -26.25 1 94.69 310 HIS B O 1
ATOM 4832 N N . PHE B 1 311 ? 12.523 -7.465 -25.703 1 93.81 311 PHE B N 1
ATOM 4833 C CA . PHE B 1 311 ? 13.211 -8.75 -25.625 1 93.81 311 PHE B CA 1
ATOM 4834 C C . PHE B 1 311 ? 13.727 -9.18 -26.984 1 93.81 311 PHE B C 1
ATOM 4836 O O . PHE B 1 311 ? 13.047 -9 -28 1 93.81 311 PHE B O 1
ATOM 4843 N N . GLU B 1 312 ? 14.945 -9.719 -27.031 1 89.31 312 GLU B N 1
ATOM 4844 C CA . GLU B 1 312 ? 15.539 -10.312 -28.234 1 89.31 312 GLU B CA 1
ATOM 4845 C C . GLU B 1 312 ? 16.094 -11.703 -27.938 1 89.31 312 GLU B C 1
ATOM 4847 O O . GLU B 1 312 ? 17 -11.859 -27.125 1 89.31 312 GLU B O 1
ATOM 4852 N N . MET B 1 313 ? 15.547 -12.727 -28.547 1 87.19 313 MET B N 1
ATOM 4853 C CA . MET B 1 313 ? 16.016 -14.094 -28.344 1 87.19 313 MET B CA 1
ATOM 4854 C C . MET B 1 313 ? 17.359 -14.312 -29.047 1 87.19 313 MET B C 1
ATOM 4856 O O . MET B 1 313 ? 18.188 -15.086 -28.562 1 87.19 313 MET B O 1
ATOM 4860 N N . GLU B 1 314 ? 17.609 -13.742 -30.438 1 75.69 314 GLU B N 1
ATOM 4861 C CA . GLU B 1 314 ? 18.828 -13.898 -31.219 1 75.69 314 GLU B CA 1
ATOM 4862 C C . GLU B 1 314 ? 19.828 -12.781 -30.906 1 75.69 314 GLU B C 1
ATOM 4864 O O . GLU B 1 314 ? 19.422 -11.641 -30.641 1 75.69 314 GLU B O 1
#

Organism: NCBI:txid53985